Protein AF-0000000083340967 (afdb_homodimer)

Nearest PDB structures (foldseek):
  1ak1-assembly1_A  TM=8.646E-01  e=1.308E-22  Bacillus subtilis
  3goq-assembly1_A  TM=8.469E-01  e=1.663E-22  Bacillus subtilis
  2h1v-assembly1_A  TM=8.556E-01  e=3.416E-22  Bacillus subtilis
  2c8j-assembly2_B  TM=8.384E-01  e=3.766E-21  Bacillus anthracis str. Ames
  8ofl-assembly1_A  TM=8.605E-01  e=5.819E-19  Listeria monocytogenes

Sequence (744 aa):
MHYQGVTNYQHGTEAATGILITNLGTPDAPTKEALKPYLKEFLMDPRVVEPPPARWLWKLILNGIILNTRPAKSAEAYASVWDSEGPGAPLLNISNRQINAVAERVRPHFKGRVEFALGMRYGNPSIASGLKELQDKGCQRILVLPLYPQYAAATTASTFDAVSAELQTWRWLPEMRFVNKYHRHPGYIKALANSIREHQQQHGKPQLLVMSYHGVPQRYLDNGDPYHCECHVTSRLVAEELGLSKDEYKVTFQSLFGKEEWIKPYTDATMKSLPEKGIKDIQVICPGFSADCLETIEEIDEENREYFIEAGGEKFSYIKCLNDRPDHADALATLVLQHTQGWYERDQFDADTDSKERQTVAANAKAMGCPFMHYQGVTNYQHGTEAATGILITNLGTPDAPTKEALKPYLKEFLMDPRVVEPPPARWLWKLILNGIILNTRPAKSAEAYASVWDSEGPGAPLLNISNRQINAVAERVRPHFKGRVEFALGMRYGNPSIASGLKELQDKGCQRILVLPLYPQYAAATTASTFDAVSAELQTWRWLPEMRFVNKYHRHPGYIKALANSIREHQQQHGKPQLLVMSYHGVPQRYLDNGDPYHCECHVTSRLVAEELGLSKDEYKVTFQSLFGKEEWIKPYTDATMKSLPEKGIKDIQVICPGFSADCLETIEEIDEENREYFIEAGGEKFSYIKCLNDRPDHADALATLVLQHTQGWYERDQFDADTDSKERQTVAANAKAMGCPF

InterPro domains:
  IPR001015 Ferrochelatase [MF_00323] (15-340)
  IPR001015 Ferrochelatase [PF00762] (17-339)
  IPR001015 Ferrochelatase [PTHR11108] (13-341)
  IPR001015 Ferrochelatase [TIGR00109] (15-340)
  IPR019772 Ferrochelatase, active site [PS00534] (209-227)
  IPR033644 Ferrochelatase, C-terminal [cd00419] (190-323)
  IPR033659 Ferrochelatase, N-terminal [cd03411] (17-185)

Structure (mmCIF, N/CA/C/O backbone):
data_AF-0000000083340967-model_v1
#
loop_
_entity.id
_entity.type
_entity.pdbx_description
1 polymer Ferrochelatase
#
loop_
_atom_site.group_PDB
_atom_site.id
_atom_site.type_symbol
_atom_site.label_atom_id
_atom_site.label_alt_id
_atom_site.label_comp_id
_atom_site.label_asym_id
_atom_site.label_entity_id
_atom_site.label_seq_id
_atom_site.pdbx_PDB_ins_code
_atom_site.Cartn_x
_atom_site.Cartn_y
_atom_site.Cartn_z
_atom_site.occupancy
_atom_site.B_iso_or_equiv
_atom_site.auth_seq_id
_atom_site.auth_comp_id
_atom_site.auth_asym_id
_atom_site.auth_atom_id
_atom_site.pdbx_PDB_model_num
ATOM 1 N N . MET A 1 1 ? 2.42 0.803 -22.609 1 62.47 1 MET A N 1
ATOM 2 C CA . MET A 1 1 ? 3.184 1.328 -21.484 1 62.47 1 MET A CA 1
ATOM 3 C C . MET A 1 1 ? 4.414 0.469 -21.219 1 62.47 1 MET A C 1
ATOM 5 O O . MET A 1 1 ? 4.336 -0.761 -21.25 1 62.47 1 MET A O 1
ATOM 9 N N . HIS A 1 2 ? 5.535 1.089 -21.297 1 80.31 2 HIS A N 1
ATOM 10 C CA . HIS A 1 2 ? 6.773 0.404 -20.953 1 80.31 2 HIS A CA 1
ATOM 11 C C . HIS A 1 2 ? 7.027 0.45 -19.438 1 80.31 2 HIS A C 1
ATOM 13 O O . HIS A 1 2 ? 7.012 1.525 -18.844 1 80.31 2 HIS A O 1
ATOM 19 N N . TYR A 1 3 ? 7.07 -0.714 -18.906 1 89.62 3 TYR A N 1
ATOM 20 C CA . TYR A 1 3 ? 7.297 -0.782 -17.469 1 89.62 3 TYR A CA 1
ATOM 21 C C . TYR A 1 3 ? 8.781 -0.671 -17.141 1 89.62 3 TYR A C 1
ATOM 23 O O . TYR A 1 3 ? 9.625 -1.24 -17.844 1 89.62 3 TYR A O 1
ATOM 31 N N . GLN A 1 4 ? 9.094 0.09 -16.047 1 88.81 4 GLN A N 1
ATOM 32 C CA . GLN A 1 4 ? 10.461 0.211 -15.555 1 88.81 4 GLN A CA 1
ATOM 33 C C . GLN A 1 4 ? 10.922 -1.077 -14.883 1 88.81 4 GLN A C 1
ATOM 35 O O . GLN A 1 4 ? 10.289 -1.546 -13.93 1 88.81 4 GLN A O 1
ATOM 40 N N . GLY A 1 5 ? 11.938 -1.691 -15.391 1 86.69 5 GLY A N 1
ATOM 41 C CA . GLY A 1 5 ? 12.469 -2.918 -14.812 1 86.69 5 GLY A CA 1
ATOM 42 C C . GLY A 1 5 ? 13.922 -2.805 -14.398 1 86.69 5 GLY A C 1
ATOM 43 O O . GLY A 1 5 ? 14.602 -1.845 -14.758 1 86.69 5 GLY A O 1
ATOM 44 N N . VAL A 1 6 ? 14.352 -3.775 -13.547 1 84.75 6 VAL A N 1
ATOM 45 C CA . VAL A 1 6 ? 15.758 -3.908 -13.188 1 84.75 6 VAL A CA 1
ATOM 46 C C . VAL A 1 6 ? 16.422 -4.957 -14.07 1 84.75 6 VAL A C 1
ATOM 48 O O . VAL A 1 6 ? 16.453 -6.145 -13.727 1 84.75 6 VAL A O 1
ATOM 51 N N . THR A 1 7 ? 17.016 -4.586 -15.109 1 79.06 7 THR A N 1
ATOM 52 C CA . THR A 1 7 ? 17.5 -5.527 -16.109 1 79.06 7 THR A CA 1
ATOM 53 C C . THR A 1 7 ? 18.906 -6.012 -15.766 1 79.06 7 THR A C 1
ATOM 55 O O . THR A 1 7 ? 19.391 -6.992 -16.328 1 79.06 7 THR A O 1
ATOM 58 N N . ASN A 1 8 ? 19.562 -5.406 -14.805 1 80.06 8 ASN A N 1
ATOM 59 C CA . ASN A 1 8 ? 20.906 -5.82 -14.406 1 80.06 8 ASN A CA 1
ATOM 60 C C . ASN A 1 8 ? 20.922 -6.309 -12.961 1 80.06 8 ASN A C 1
ATOM 62 O O . ASN A 1 8 ? 21.891 -6.043 -12.227 1 80.06 8 ASN A O 1
ATOM 66 N N . TYR A 1 9 ? 19.828 -6.996 -12.711 1 83.94 9 TYR A N 1
ATOM 67 C CA . TYR A 1 9 ? 19.766 -7.5 -11.344 1 83.94 9 TYR A CA 1
ATOM 68 C C . TYR A 1 9 ? 20.844 -8.547 -11.094 1 83.94 9 TYR A C 1
ATOM 70 O O . TYR A 1 9 ? 20.984 -9.5 -11.867 1 83.94 9 TYR A O 1
ATOM 78 N N . GLN A 1 10 ? 21.578 -8.359 -10.094 1 83.12 10 GLN A N 1
ATOM 79 C CA . GLN A 1 10 ? 22.594 -9.32 -9.703 1 83.12 10 GLN A CA 1
ATOM 80 C C . GLN A 1 10 ? 22.078 -10.266 -8.625 1 83.12 10 GLN A C 1
ATOM 82 O O . GLN A 1 10 ? 21.875 -9.859 -7.48 1 83.12 10 GLN A O 1
ATOM 87 N N . HIS A 1 11 ? 21.891 -11.469 -9.047 1 89.25 11 HIS A N 1
ATOM 88 C CA . HIS A 1 11 ? 21.438 -12.477 -8.094 1 89.25 11 HIS A CA 1
ATOM 89 C C . HIS A 1 11 ? 22.391 -12.57 -6.906 1 89.25 11 HIS A C 1
ATOM 91 O O . HIS A 1 11 ? 23.609 -12.492 -7.07 1 89.25 11 HIS A O 1
ATOM 97 N N . GLY A 1 12 ? 21.812 -12.648 -5.781 1 88.88 12 GLY A N 1
ATOM 98 C CA . GLY A 1 12 ? 22.625 -12.75 -4.578 1 88.88 12 GLY A CA 1
ATOM 99 C C . GLY A 1 12 ? 22.844 -11.414 -3.891 1 88.88 12 GLY A C 1
ATOM 100 O O . GLY A 1 12 ? 23.438 -11.359 -2.809 1 88.88 12 GLY A O 1
ATOM 101 N N . THR A 1 13 ? 22.375 -10.422 -4.52 1 90.12 13 THR A N 1
ATOM 102 C CA . THR A 1 13 ? 22.484 -9.109 -3.887 1 90.12 13 THR A CA 1
ATOM 103 C C . THR A 1 13 ? 21.594 -9.031 -2.646 1 90.12 13 THR A C 1
ATOM 105 O O . THR A 1 13 ? 20.516 -9.617 -2.615 1 90.12 13 THR A O 1
ATOM 108 N N . GLU A 1 14 ? 22.141 -8.328 -1.674 1 92.31 14 GLU A N 1
ATOM 109 C CA . GLU A 1 14 ? 21.406 -8.188 -0.415 1 92.31 14 GLU A CA 1
ATOM 110 C C . GLU A 1 14 ? 20.203 -7.262 -0.57 1 92.31 14 GLU A C 1
ATOM 112 O O . GLU A 1 14 ? 20.328 -6.172 -1.132 1 92.31 14 GLU A O 1
ATOM 117 N N . ALA A 1 15 ? 19.094 -7.707 -0.149 1 94.38 15 ALA A N 1
ATOM 118 C CA . ALA A 1 15 ? 17.875 -6.898 -0.157 1 94.38 15 ALA A CA 1
ATOM 119 C C . ALA A 1 15 ? 17.828 -5.969 1.053 1 94.38 15 ALA A C 1
ATOM 121 O O . ALA A 1 15 ? 18.547 -6.176 2.033 1 94.38 15 ALA A O 1
ATOM 122 N N . ALA A 1 16 ? 17.047 -4.926 0.934 1 97.44 16 ALA A N 1
ATOM 123 C CA . ALA A 1 16 ? 16.875 -3.977 2.031 1 97.44 16 ALA A CA 1
ATOM 124 C C . ALA A 1 16 ? 15.414 -3.561 2.174 1 97.44 16 ALA A C 1
ATOM 126 O O . ALA A 1 16 ? 14.602 -3.787 1.27 1 97.44 16 ALA A O 1
ATOM 127 N N . THR A 1 17 ? 15.109 -3.07 3.383 1 98.56 17 THR A N 1
ATOM 128 C CA . THR A 1 17 ? 13.859 -2.354 3.607 1 98.56 17 THR A CA 1
ATOM 129 C C . THR A 1 17 ? 14.039 -0.857 3.367 1 98.56 17 THR A C 1
ATOM 131 O O . THR A 1 17 ? 15.047 -0.277 3.775 1 98.56 17 THR A O 1
ATOM 134 N N . GLY A 1 18 ? 13.133 -0.306 2.604 1 98.88 18 GLY A N 1
ATOM 135 C CA . GLY A 1 18 ? 13.164 1.129 2.371 1 98.88 18 GLY A CA 1
ATOM 136 C C . GLY A 1 18 ? 12.094 1.885 3.129 1 98.88 18 GLY A C 1
ATOM 137 O O . GLY A 1 18 ? 10.953 1.423 3.227 1 98.88 18 GLY A O 1
ATOM 138 N N . ILE A 1 19 ? 12.477 2.975 3.707 1 98.94 19 ILE A N 1
ATOM 139 C CA . ILE A 1 19 ? 11.547 3.916 4.316 1 98.94 19 ILE A CA 1
ATOM 140 C C . ILE A 1 19 ? 11.484 5.195 3.486 1 98.94 19 ILE A C 1
ATOM 142 O O . ILE A 1 19 ? 12.469 5.93 3.391 1 98.94 19 ILE A O 1
ATOM 146 N N . LEU A 1 20 ? 10.359 5.434 2.855 1 98.94 20 LEU A N 1
ATOM 147 C CA . LEU A 1 20 ? 10.141 6.684 2.143 1 98.94 20 LEU A CA 1
ATOM 148 C C . LEU A 1 20 ? 9.359 7.672 3.006 1 98.94 20 LEU A C 1
ATOM 150 O O . LEU A 1 20 ? 8.172 7.48 3.258 1 98.94 20 LEU A O 1
ATOM 154 N N . ILE A 1 21 ? 10 8.641 3.455 1 98.88 21 ILE A N 1
ATOM 155 C CA . ILE A 1 21 ? 9.344 9.727 4.176 1 98.88 21 ILE A CA 1
ATOM 156 C C . ILE A 1 21 ? 8.938 10.828 3.193 1 98.88 21 ILE A C 1
ATOM 158 O O . ILE A 1 21 ? 9.742 11.25 2.359 1 98.88 21 ILE A O 1
ATOM 162 N N . THR A 1 22 ? 7.676 11.211 3.275 1 98.88 22 THR A N 1
ATOM 163 C CA . THR A 1 22 ? 7.191 12.18 2.297 1 98.88 22 THR A CA 1
ATOM 164 C C . THR A 1 22 ? 6.664 13.43 2.99 1 98.88 22 THR A C 1
ATOM 166 O O . THR A 1 22 ? 6.289 13.391 4.164 1 98.88 22 THR A O 1
ATOM 169 N N . ASN A 1 23 ? 6.688 14.477 2.346 1 98.56 23 ASN A N 1
ATOM 170 C CA . ASN A 1 23 ? 6.137 15.766 2.758 1 98.56 23 ASN A CA 1
ATOM 171 C C . ASN A 1 23 ? 5.637 16.562 1.561 1 98.56 23 ASN A C 1
ATOM 173 O O . ASN A 1 23 ? 5.648 16.078 0.429 1 98.56 23 ASN A O 1
ATOM 177 N N . LEU A 1 24 ? 5.113 17.688 1.762 1 97.88 24 LEU A N 1
ATOM 178 C CA . LEU A 1 24 ? 4.469 18.516 0.738 1 97.88 24 LEU A CA 1
ATOM 179 C C . LEU A 1 24 ? 5.453 18.859 -0.375 1 97.88 24 LEU A C 1
ATOM 181 O O . LEU A 1 24 ? 5.246 18.484 -1.53 1 97.88 24 LEU A O 1
ATOM 185 N N . GLY A 1 25 ? 6.504 19.562 -0.05 1 97.12 25 GLY A N 1
ATOM 186 C CA . GLY A 1 25 ? 7.504 20.047 -0.995 1 97.12 25 GLY A CA 1
ATOM 187 C C . GLY A 1 25 ? 7.621 21.547 -1.023 1 97.12 25 GLY A C 1
ATOM 188 O O . GLY A 1 25 ? 6.887 22.25 -0.324 1 97.12 25 GLY A O 1
ATOM 189 N N . THR A 1 26 ? 8.57 22.016 -1.694 1 97.12 26 THR A N 1
ATOM 190 C CA . THR A 1 26 ? 8.938 23.422 -1.831 1 97.12 26 THR A CA 1
ATOM 191 C C . THR A 1 26 ? 9.539 23.688 -3.207 1 97.12 26 THR A C 1
ATOM 193 O O . THR A 1 26 ? 10.023 22.766 -3.873 1 97.12 26 THR A O 1
ATOM 196 N N . PRO A 1 27 ? 9.391 24.953 -3.67 1 97.31 27 PRO A N 1
ATOM 197 C CA . PRO A 1 27 ? 10.086 25.266 -4.922 1 97.31 27 PRO A CA 1
ATOM 198 C C . PRO A 1 27 ? 11.602 25.125 -4.809 1 97.31 27 PRO A C 1
ATOM 200 O O . PRO A 1 27 ? 12.148 25.188 -3.705 1 97.31 27 PRO A O 1
ATOM 203 N N . ASP A 1 28 ? 12.266 25.031 -5.93 1 97.38 28 ASP A N 1
ATOM 204 C CA . ASP A 1 28 ? 13.711 24.828 -5.961 1 97.38 28 ASP A CA 1
ATOM 205 C C . ASP A 1 28 ? 14.461 26.094 -5.578 1 97.38 28 ASP A C 1
ATOM 207 O O . ASP A 1 28 ? 15.625 26.047 -5.191 1 97.38 28 ASP A O 1
ATOM 211 N N . ALA A 1 29 ? 13.828 27.234 -5.812 1 97.12 29 ALA A N 1
ATOM 212 C CA . ALA A 1 29 ? 14.359 28.562 -5.484 1 97.12 29 ALA A CA 1
ATOM 213 C C . ALA A 1 29 ? 13.234 29.562 -5.254 1 97.12 29 ALA A C 1
ATOM 215 O O . ALA A 1 29 ? 12.109 29.359 -5.723 1 97.12 29 ALA A O 1
ATOM 216 N N . PRO A 1 30 ? 13.547 30.562 -4.469 1 97 30 PRO A N 1
ATOM 217 C CA . PRO A 1 30 ? 12.516 31.578 -4.234 1 97 30 PRO A CA 1
ATOM 218 C C . PRO A 1 30 ? 12.43 32.594 -5.367 1 97 30 PRO A C 1
ATOM 220 O O . PRO A 1 30 ? 12.516 33.812 -5.117 1 97 30 PRO A O 1
ATOM 223 N N . THR A 1 31 ? 12.336 32.125 -6.555 1 96.69 31 THR A N 1
ATOM 224 C CA . THR A 1 31 ? 12.234 32.938 -7.758 1 96.69 31 THR A CA 1
ATOM 225 C C . THR A 1 31 ? 10.969 32.625 -8.539 1 96.69 31 THR A C 1
ATOM 227 O O . THR A 1 31 ? 10.414 31.516 -8.391 1 96.69 31 THR A O 1
ATOM 230 N N . LYS A 1 32 ? 10.562 33.594 -9.273 1 94.88 32 LYS A N 1
ATOM 231 C CA . LYS A 1 32 ? 9.375 33.406 -10.102 1 94.88 32 LYS A CA 1
ATOM 232 C C . LYS A 1 32 ? 9.531 32.188 -11 1 94.88 32 LYS A C 1
ATOM 234 O O . LYS A 1 32 ? 8.594 31.406 -11.164 1 94.88 32 LYS A O 1
ATOM 239 N N . GLU A 1 33 ? 10.695 31.984 -11.578 1 95.38 33 GLU A N 1
ATOM 240 C CA . GLU A 1 33 ? 10.984 30.891 -12.508 1 95.38 33 GLU A CA 1
ATOM 241 C C . GLU A 1 33 ? 10.852 29.531 -11.828 1 95.38 33 GLU A C 1
ATOM 243 O O . GLU A 1 33 ? 10.344 28.578 -12.43 1 95.38 33 GLU A O 1
ATOM 248 N N . ALA A 1 34 ? 11.297 29.406 -10.648 1 96.38 34 ALA A N 1
ATOM 249 C CA . ALA A 1 34 ? 11.258 28.141 -9.906 1 96.38 34 ALA A CA 1
ATOM 250 C C . ALA A 1 34 ? 9.867 27.891 -9.328 1 96.38 34 ALA A C 1
ATOM 252 O O . ALA A 1 34 ? 9.453 26.734 -9.188 1 96.38 34 ALA A O 1
ATOM 253 N N . LEU A 1 35 ? 9.156 28.938 -9.07 1 95.62 35 LEU A N 1
ATOM 254 C CA . LEU A 1 35 ? 7.84 28.812 -8.445 1 95.62 35 LEU A CA 1
ATOM 255 C C . LEU A 1 35 ? 6.801 28.359 -9.469 1 95.62 35 LEU A C 1
ATOM 257 O O . LEU A 1 35 ? 5.836 27.672 -9.117 1 95.62 35 LEU A O 1
ATOM 261 N N . LYS A 1 36 ? 6.965 28.766 -10.648 1 95.5 36 LYS A N 1
ATOM 262 C CA . LYS A 1 36 ? 5.973 28.484 -11.68 1 95.5 36 LYS A CA 1
ATOM 263 C C . LYS A 1 36 ? 5.727 26.984 -11.805 1 95.5 36 LYS A C 1
ATOM 265 O O . LYS A 1 36 ? 4.59 26.516 -11.68 1 95.5 36 LYS A O 1
ATOM 270 N N . PRO A 1 37 ? 6.781 26.172 -12.023 1 96 37 PRO A N 1
ATOM 271 C CA . PRO A 1 37 ? 6.527 24.734 -12.133 1 96 37 PRO A CA 1
ATOM 272 C C . PRO A 1 37 ? 6.031 24.109 -10.828 1 96 37 PRO A C 1
ATOM 274 O O . PRO A 1 37 ? 5.234 23.172 -10.844 1 96 37 PRO A O 1
ATOM 277 N N . TYR A 1 38 ? 6.52 24.578 -9.781 1 96.31 38 TYR A N 1
ATOM 278 C CA . TYR A 1 38 ? 6.066 24.094 -8.484 1 96.31 38 TYR A CA 1
ATOM 279 C C . TYR A 1 38 ? 4.574 24.344 -8.305 1 96.31 38 TYR A C 1
ATOM 281 O O . TYR A 1 38 ? 3.824 23.422 -7.961 1 96.31 38 TYR A O 1
ATOM 289 N N . LEU A 1 39 ? 4.141 25.578 -8.523 1 95.38 39 LEU A N 1
ATOM 290 C CA . LEU A 1 39 ? 2.736 25.938 -8.383 1 95.38 39 LEU A CA 1
ATOM 291 C C . LEU A 1 39 ? 1.871 25.203 -9.391 1 95.38 39 LEU A C 1
ATOM 293 O O . LEU A 1 39 ? 0.735 24.828 -9.086 1 95.38 39 LEU A O 1
ATOM 297 N N . LYS A 1 40 ? 2.379 25.047 -10.555 1 95.81 40 LYS A N 1
ATOM 298 C CA . LYS A 1 40 ? 1.642 24.312 -11.578 1 95.81 40 LYS A CA 1
ATOM 299 C C . LYS A 1 40 ? 1.35 22.891 -11.125 1 95.81 40 LYS A C 1
ATOM 301 O O . LYS A 1 40 ? 0.214 22.422 -11.227 1 95.81 40 LYS A O 1
ATOM 306 N N . GLU A 1 41 ? 2.393 22.219 -10.641 1 96.88 41 GLU A N 1
ATOM 307 C CA . GLU A 1 41 ? 2.238 20.859 -10.164 1 96.88 41 GLU A CA 1
ATOM 308 C C . GLU A 1 41 ? 1.236 20.781 -9.008 1 96.88 41 GLU A C 1
ATOM 310 O O . GLU A 1 41 ? 0.373 19.906 -8.984 1 96.88 41 GLU A O 1
ATOM 315 N N . PHE A 1 42 ? 1.375 21.688 -8.148 1 95.38 42 PHE A N 1
ATOM 316 C CA . PHE A 1 42 ? 0.55 21.766 -6.945 1 95.38 42 PHE A CA 1
ATOM 317 C C . PHE A 1 42 ? -0.909 22.016 -7.309 1 95.38 42 PHE A C 1
ATOM 319 O O . PHE A 1 42 ? -1.798 21.281 -6.871 1 95.38 42 PHE A O 1
ATOM 326 N N . LEU A 1 43 ? -1.167 22.969 -8.164 1 93.69 43 LEU A N 1
ATOM 327 C CA . LEU A 1 43 ? -2.525 23.422 -8.43 1 93.69 43 LEU A CA 1
ATOM 328 C C . LEU A 1 43 ? -3.189 22.547 -9.492 1 93.69 43 LEU A C 1
ATOM 330 O O . LEU A 1 43 ? -4.41 22.594 -9.672 1 93.69 43 LEU A O 1
ATOM 334 N N . MET A 1 44 ? -2.408 21.703 -10.133 1 95.06 44 MET A N 1
ATOM 335 C CA . MET A 1 44 ? -2.973 20.781 -11.109 1 95.06 44 MET A CA 1
ATOM 336 C C . MET A 1 44 ? -3.441 19.5 -10.43 1 95.06 44 MET A C 1
ATOM 338 O O . MET A 1 44 ? -4.125 18.672 -11.047 1 95.06 44 MET A O 1
ATOM 342 N N . ASP A 1 45 ? -3.008 19.266 -9.273 1 95.56 45 ASP A N 1
ATOM 343 C CA . ASP A 1 45 ? -3.422 18.078 -8.523 1 95.56 45 ASP A CA 1
ATOM 344 C C . ASP A 1 45 ? -4.914 18.125 -8.203 1 95.56 45 ASP A C 1
ATOM 346 O O . ASP A 1 45 ? -5.371 19.016 -7.484 1 95.56 45 ASP A O 1
ATOM 350 N N . PRO A 1 46 ? -5.617 17.141 -8.688 1 95 46 PRO A N 1
ATOM 351 C CA . PRO A 1 46 ? -7.066 17.172 -8.461 1 95 46 PRO A CA 1
ATOM 352 C C . PRO A 1 46 ? -7.441 16.938 -7.004 1 95 46 PRO A C 1
ATOM 354 O O . PRO A 1 46 ? -8.586 17.203 -6.605 1 95 46 PRO A O 1
ATOM 357 N N . ARG A 1 47 ? -6.52 16.422 -6.176 1 95.75 47 ARG A N 1
ATOM 358 C CA . ARG A 1 47 ? -6.777 16.266 -4.746 1 95.75 47 ARG A CA 1
ATOM 359 C C . ARG A 1 47 ? -6.723 17.609 -4.027 1 95.75 47 ARG A C 1
ATOM 361 O O . ARG A 1 47 ? -7.324 17.781 -2.967 1 95.75 47 ARG A O 1
ATOM 368 N N . VAL A 1 48 ? -5.965 18.5 -4.637 1 94.06 48 VAL A N 1
ATOM 369 C CA . VAL A 1 48 ? -5.773 19.828 -4.035 1 94.06 48 VAL A CA 1
ATOM 370 C C . VAL A 1 48 ? -6.863 20.781 -4.52 1 94.06 48 VAL A C 1
ATOM 372 O O . VAL A 1 48 ? -7.461 21.5 -3.725 1 94.06 48 VAL A O 1
ATOM 375 N N . VAL A 1 49 ? -7.043 20.766 -5.844 1 92.12 49 VAL A N 1
ATOM 376 C CA . VAL A 1 49 ? -8.117 21.562 -6.434 1 92.12 49 VAL A CA 1
ATOM 377 C C . VAL A 1 49 ? -9.133 20.641 -7.105 1 92.12 49 VAL A C 1
ATOM 379 O O . VAL A 1 49 ? -9.008 20.344 -8.297 1 92.12 49 VAL A O 1
ATOM 382 N N . GLU A 1 50 ? -10.125 20.344 -6.359 1 89.88 50 GLU A N 1
ATOM 383 C CA . GLU A 1 50 ? -11.156 19.453 -6.883 1 89.88 50 GLU A CA 1
ATOM 384 C C . GLU A 1 50 ? -12.125 20.203 -7.793 1 89.88 50 GLU A C 1
ATOM 386 O O . GLU A 1 50 ? -12.438 21.359 -7.547 1 89.88 50 GLU A O 1
ATOM 391 N N . PRO A 1 51 ? -12.664 19.531 -8.773 1 82.19 51 PRO A N 1
ATOM 392 C CA . PRO A 1 51 ? -13.773 20.141 -9.516 1 82.19 51 PRO A CA 1
ATOM 393 C C . PRO A 1 51 ? -15 20.391 -8.648 1 82.19 51 PRO A C 1
ATOM 395 O O . PRO A 1 51 ? -15.219 19.672 -7.664 1 82.19 51 PRO A O 1
ATOM 398 N N . PRO A 1 52 ? -15.633 21.484 -9.219 1 78.5 52 PRO A N 1
ATOM 399 C CA . PRO A 1 52 ? -15.531 22.391 -10.367 1 78.5 52 PRO A CA 1
ATOM 400 C C . PRO A 1 52 ? -14.477 23.484 -10.164 1 78.5 52 PRO A C 1
ATOM 402 O O . PRO A 1 52 ? -13.992 23.672 -9.047 1 78.5 52 PRO A O 1
ATOM 405 N N . PRO A 1 53 ? -14.32 24.109 -11.133 1 75.19 53 PRO A N 1
ATOM 406 C CA . PRO A 1 53 ? -14.844 23.984 -12.492 1 75.19 53 PRO A CA 1
ATOM 407 C C . PRO A 1 53 ? -14.297 22.75 -13.219 1 75.19 53 PRO A C 1
ATOM 409 O O . PRO A 1 53 ? -13.477 22.016 -12.664 1 75.19 53 PRO A O 1
ATOM 412 N N . ALA A 1 54 ? -14.758 22.625 -14.5 1 85.38 54 ALA A N 1
ATOM 413 C CA . ALA A 1 54 ? -14.258 21.547 -15.344 1 85.38 54 ALA A CA 1
ATOM 414 C C . ALA A 1 54 ? -12.734 21.609 -15.461 1 85.38 54 ALA A C 1
ATOM 416 O O . ALA A 1 54 ? -12.148 22.688 -15.461 1 85.38 54 ALA A O 1
ATOM 417 N N . ARG A 1 55 ? -12.047 20.484 -15.469 1 89 55 ARG A N 1
ATOM 418 C CA . ARG A 1 55 ? -10.586 20.375 -15.438 1 89 55 ARG A CA 1
ATOM 419 C C . ARG A 1 55 ? -9.953 21.188 -16.562 1 89 55 ARG A C 1
ATOM 421 O O . ARG A 1 55 ? -8.922 21.828 -16.375 1 89 55 ARG A O 1
ATOM 428 N N . TRP A 1 56 ? -10.617 21.031 -17.766 1 90.88 56 TRP A N 1
ATOM 429 C CA . TRP A 1 56 ? -10.055 21.734 -18.906 1 90.88 56 TRP A CA 1
ATOM 430 C C . TRP A 1 56 ? -10.109 23.25 -18.672 1 90.88 56 TRP A C 1
ATOM 432 O O . TRP A 1 56 ? -9.188 23.969 -19.062 1 90.88 56 TRP A O 1
ATOM 442 N N . LEU A 1 57 ? -11.141 23.781 -18.078 1 91.31 57 LEU A N 1
ATOM 443 C CA . LEU A 1 57 ? -11.266 25.203 -17.766 1 91.31 57 LEU A CA 1
ATOM 444 C C . LEU A 1 57 ? -10.25 25.625 -16.703 1 91.31 57 LEU A C 1
ATOM 446 O O . LEU A 1 57 ? -9.648 26.688 -16.797 1 91.31 57 LEU A O 1
ATOM 450 N N . TRP A 1 58 ? -10.086 24.734 -15.711 1 90.06 58 TRP A N 1
ATOM 451 C CA . TRP A 1 58 ? -9.109 25.016 -14.664 1 90.06 58 TRP A CA 1
ATOM 452 C C . TRP A 1 58 ? -7.703 25.094 -15.242 1 90.06 58 TRP A C 1
ATOM 454 O O . TRP A 1 58 ? -6.918 25.969 -14.867 1 90.06 58 TRP A O 1
ATOM 464 N N . LYS A 1 59 ? -7.371 24.219 -16.203 1 91.94 59 LYS A N 1
ATOM 465 C CA . LYS A 1 59 ? -6.062 24.219 -16.859 1 91.94 59 LYS A CA 1
ATOM 466 C C . LYS A 1 59 ? -5.828 25.531 -17.594 1 91.94 59 LYS A C 1
ATOM 468 O O . LYS A 1 59 ? -4.715 26.062 -17.594 1 91.94 59 LYS A O 1
ATOM 473 N N . LEU A 1 60 ? -6.863 26.047 -18.156 1 91.94 60 LEU A N 1
ATOM 474 C CA . LEU A 1 60 ? -6.773 27.297 -18.891 1 91.94 60 LEU A CA 1
ATOM 475 C C . LEU A 1 60 ? -6.547 28.469 -17.938 1 91.94 60 LEU A C 1
ATOM 477 O O . LEU A 1 60 ? -5.699 29.328 -18.188 1 91.94 60 LEU A O 1
ATOM 481 N N . ILE A 1 61 ? -7.301 28.453 -16.891 1 91.44 61 ILE A N 1
ATOM 482 C CA . ILE A 1 61 ? -7.199 29.531 -15.906 1 91.44 61 ILE A CA 1
ATOM 483 C C . ILE A 1 61 ? -5.828 29.484 -15.234 1 91.44 61 ILE A C 1
ATOM 485 O O . ILE A 1 61 ? -5.176 30.516 -15.078 1 91.44 61 ILE A O 1
ATOM 489 N N . LEU A 1 62 ? -5.41 28.297 -14.836 1 91.44 62 LEU A N 1
ATOM 490 C CA . LEU A 1 62 ? -4.145 28.094 -14.148 1 91.44 62 LEU A CA 1
ATOM 491 C C . LEU A 1 62 ? -2.973 28.547 -15.016 1 91.44 62 LEU A C 1
ATOM 493 O O . LEU A 1 62 ? -2.156 29.359 -14.586 1 91.44 62 LEU A O 1
ATOM 497 N N . ASN A 1 63 ? -2.924 28.094 -16.266 1 92.31 63 ASN A N 1
ATOM 498 C CA . ASN A 1 63 ? -1.798 28.391 -17.141 1 92.31 63 ASN A CA 1
ATOM 499 C C . ASN A 1 63 ? -1.865 29.797 -17.703 1 92.31 63 ASN A C 1
ATOM 501 O O . ASN A 1 63 ? -0.833 30.406 -17.984 1 92.31 63 ASN A O 1
ATOM 505 N N . GLY A 1 64 ? -3.01 30.25 -17.891 1 91 64 GLY A N 1
ATOM 506 C CA . GLY A 1 64 ? -3.191 31.562 -18.5 1 91 64 GLY A CA 1
ATOM 507 C C . GLY A 1 64 ? -3.098 32.719 -17.5 1 91 64 GLY A C 1
ATOM 508 O O . GLY A 1 64 ? -2.508 33.75 -17.797 1 91 64 GLY A O 1
ATOM 509 N N . ILE A 1 65 ? -3.623 32.562 -16.297 1 90 65 ILE A N 1
ATOM 510 C CA . ILE A 1 65 ? -3.744 33.688 -15.391 1 90 65 ILE A CA 1
ATOM 511 C C . ILE A 1 65 ? -2.896 33.438 -14.141 1 90 65 ILE A C 1
ATOM 513 O O . ILE A 1 65 ? -1.955 34.188 -13.867 1 90 65 ILE A O 1
ATOM 517 N N . ILE A 1 66 ? -3.156 32.406 -13.492 1 88.75 66 ILE A N 1
ATOM 518 C CA . ILE A 1 66 ? -2.619 32.188 -12.148 1 88.75 66 ILE A CA 1
ATOM 519 C C . ILE A 1 66 ? -1.102 32.031 -12.219 1 88.75 66 ILE A C 1
ATOM 521 O O . ILE A 1 66 ? -0.374 32.688 -11.461 1 88.75 66 ILE A O 1
ATOM 525 N N . LEU A 1 67 ? -0.6 31.25 -13.117 1 92.56 67 LEU A N 1
ATOM 526 C CA . LEU A 1 67 ? 0.828 30.953 -13.188 1 92.56 67 LEU A CA 1
ATOM 527 C C . LEU A 1 67 ? 1.601 32.156 -13.734 1 92.56 67 LEU A C 1
ATOM 529 O O . LEU A 1 67 ? 2.83 32.188 -13.648 1 92.56 67 LEU A O 1
ATOM 533 N N . ASN A 1 68 ? 0.892 33.094 -14.211 1 90.31 68 ASN A N 1
ATOM 534 C CA . ASN A 1 68 ? 1.55 34.281 -14.727 1 90.31 68 ASN A CA 1
ATOM 535 C C . ASN A 1 68 ? 1.512 35.406 -13.703 1 90.31 68 ASN A C 1
ATOM 537 O O . ASN A 1 68 ? 2.256 36.406 -13.828 1 90.31 68 ASN A O 1
ATOM 541 N N . THR A 1 69 ? 0.758 35.375 -12.68 1 89.06 69 THR A N 1
ATOM 542 C CA . THR A 1 69 ? 0.609 36.469 -11.719 1 89.06 69 THR A CA 1
ATOM 543 C C . THR A 1 69 ? 1.069 36.031 -10.336 1 89.06 69 THR A C 1
ATOM 545 O O . THR A 1 69 ? 1.856 36.719 -9.688 1 89.06 69 THR A O 1
ATOM 548 N N . ARG A 1 70 ? 0.745 34.906 -9.875 1 86.25 70 ARG A N 1
ATOM 549 C CA . ARG A 1 70 ? 0.913 34.469 -8.492 1 86.25 70 ARG A CA 1
ATOM 550 C C . ARG A 1 70 ? 2.371 34.125 -8.203 1 86.25 70 ARG A C 1
ATOM 552 O O . ARG A 1 70 ? 2.861 34.406 -7.098 1 86.25 70 ARG A O 1
ATOM 559 N N . PRO A 1 71 ? 3.084 33.656 -9.195 1 88.38 71 PRO A N 1
ATOM 560 C CA . PRO A 1 71 ? 4.441 33.219 -8.867 1 88.38 71 PRO A CA 1
ATOM 561 C C . PRO A 1 71 ? 5.324 34.344 -8.352 1 88.38 71 PRO A C 1
ATOM 563 O O . PRO A 1 71 ? 6.156 34.125 -7.469 1 88.38 71 PRO A O 1
ATOM 566 N N . ALA A 1 72 ? 5.148 35.438 -8.812 1 88 72 ALA A N 1
ATOM 567 C CA . ALA A 1 72 ? 5.965 36.562 -8.367 1 88 72 ALA A CA 1
ATOM 568 C C . ALA A 1 72 ? 5.684 36.906 -6.902 1 88 72 ALA A C 1
ATOM 570 O O . ALA A 1 72 ? 6.613 37.125 -6.121 1 88 72 ALA A O 1
ATOM 571 N N . LYS A 1 73 ? 4.512 37 -6.523 1 87.62 73 LYS A N 1
ATOM 572 C CA . LYS A 1 73 ? 4.129 37.312 -5.145 1 87.62 73 LYS A CA 1
ATOM 573 C C . LYS A 1 73 ? 4.582 36.188 -4.203 1 87.62 73 LYS A C 1
ATOM 575 O O . LYS A 1 73 ? 5.09 36.469 -3.113 1 87.62 73 LYS A O 1
ATOM 580 N N . SER A 1 74 ? 4.387 35.031 -4.625 1 90.06 74 SER A N 1
ATOM 581 C CA . SER A 1 74 ? 4.797 33.875 -3.826 1 90.06 74 SER A CA 1
ATOM 582 C C . SER A 1 74 ? 6.316 33.812 -3.67 1 90.06 74 SER A C 1
ATOM 584 O O . SER A 1 74 ? 6.824 33.406 -2.623 1 90.06 74 SER A O 1
ATOM 586 N N . ALA A 1 75 ? 6.945 34.188 -4.762 1 93.56 75 ALA A N 1
ATOM 587 C CA . ALA A 1 75 ? 8.406 34.188 -4.719 1 93.56 75 ALA A CA 1
ATOM 588 C C . ALA A 1 75 ? 8.914 35.125 -3.639 1 93.56 75 ALA A C 1
ATOM 590 O O . ALA A 1 75 ? 9.906 34.844 -2.961 1 93.56 75 ALA A O 1
ATOM 591 N N . GLU A 1 76 ? 8.273 36.219 -3.504 1 93 76 GLU A N 1
ATOM 592 C CA . GLU A 1 76 ? 8.648 37.188 -2.473 1 93 76 GLU A CA 1
ATOM 593 C C . GLU A 1 76 ? 8.438 36.625 -1.076 1 93 76 GLU A C 1
ATOM 595 O O . GLU A 1 76 ? 9.266 36.812 -0.184 1 93 76 GLU A O 1
ATOM 600 N N . ALA A 1 77 ? 7.379 35.969 -0.927 1 91.69 77 ALA A N 1
ATOM 601 C CA . ALA A 1 77 ? 7.082 35.344 0.356 1 91.69 77 ALA A CA 1
ATOM 602 C C . ALA A 1 77 ? 8.102 34.25 0.679 1 91.69 77 ALA A C 1
ATOM 604 O O . ALA A 1 77 ? 8.609 34.188 1.801 1 91.69 77 ALA A O 1
ATOM 605 N N . TYR A 1 78 ? 8.422 33.438 -0.313 1 94.62 78 TYR A N 1
ATOM 606 C CA . TYR A 1 78 ? 9.414 32.406 -0.114 1 94.62 78 TYR A CA 1
ATOM 607 C C . TYR A 1 78 ? 10.789 32.969 0.191 1 94.62 78 TYR A C 1
ATOM 609 O O . TYR A 1 78 ? 11.547 32.438 0.993 1 94.62 78 TYR A O 1
ATOM 617 N N . ALA A 1 79 ? 11.078 34.031 -0.464 1 95.19 79 ALA A N 1
ATOM 618 C CA . ALA A 1 79 ? 12.359 34.688 -0.235 1 95.19 79 ALA A CA 1
ATOM 619 C C . ALA A 1 79 ? 12.492 35.125 1.219 1 95.19 79 ALA A C 1
ATOM 621 O O . ALA A 1 79 ? 13.594 35.125 1.779 1 95.19 79 ALA A O 1
ATOM 622 N N . SER A 1 80 ? 11.398 35.469 1.764 1 93 80 SER A N 1
ATOM 623 C CA . SER A 1 80 ? 11.422 36 3.123 1 93 80 SER A CA 1
ATOM 624 C C . SER A 1 80 ? 11.75 34.906 4.137 1 93 80 SER A C 1
ATOM 626 O O . SER A 1 80 ? 12.234 35.219 5.23 1 93 80 SER A O 1
ATOM 628 N N . VAL A 1 81 ? 11.531 33.719 3.803 1 94.12 81 VAL A N 1
ATOM 629 C CA . VAL A 1 81 ? 11.75 32.625 4.758 1 94.12 81 VAL A CA 1
ATOM 630 C C . VAL A 1 81 ? 12.953 31.797 4.328 1 94.12 81 VAL A C 1
ATOM 632 O O . VAL A 1 81 ? 13.406 30.922 5.074 1 94.12 81 VAL A O 1
ATOM 635 N N . TRP A 1 82 ? 13.406 32.125 3.113 1 94.38 82 TRP A N 1
ATOM 636 C CA . TRP A 1 82 ? 14.516 31.359 2.561 1 94.38 82 TRP A CA 1
ATOM 637 C C . TRP A 1 82 ? 15.742 31.453 3.463 1 94.38 82 TRP A C 1
ATOM 639 O O . TRP A 1 82 ? 16.047 32.531 4.004 1 94.38 82 TRP A O 1
ATOM 649 N N . ASP A 1 83 ? 16.469 30.297 3.76 1 95.19 83 ASP A N 1
ATOM 650 C CA . ASP A 1 83 ? 17.719 30.172 4.516 1 95.19 83 ASP A CA 1
ATOM 651 C C . ASP A 1 83 ? 17.469 30.344 6.012 1 95.19 83 ASP A C 1
ATOM 653 O O . ASP A 1 83 ? 18.406 30.469 6.797 1 95.19 83 ASP A O 1
ATOM 657 N N . SER A 1 84 ? 16.203 30.359 6.406 1 93.75 84 SER A N 1
ATOM 658 C CA . SER A 1 84 ? 15.891 30.531 7.82 1 93.75 84 SER A CA 1
ATOM 659 C C . SER A 1 84 ? 16.312 29.328 8.641 1 93.75 84 SER A C 1
ATOM 661 O O . SER A 1 84 ? 16.5 29.422 9.852 1 93.75 84 SER A O 1
ATOM 663 N N . GLU A 1 85 ? 16.422 28.203 8.008 1 95.44 85 GLU A N 1
ATOM 664 C CA . GLU A 1 85 ? 16.828 26.953 8.633 1 95.44 85 GLU A CA 1
ATOM 665 C C . GLU A 1 85 ? 18.016 26.328 7.914 1 95.44 85 GLU A C 1
ATOM 667 O O . GLU A 1 85 ? 18.016 25.125 7.625 1 95.44 85 GLU A O 1
ATOM 672 N N . GLY A 1 86 ? 18.969 27.172 7.613 1 94.56 86 GLY A N 1
ATOM 673 C CA . GLY A 1 86 ? 20.062 26.781 6.754 1 94.56 86 GLY A CA 1
ATOM 674 C C . GLY A 1 86 ? 19.875 27.188 5.305 1 94.56 86 GLY A C 1
ATOM 675 O O . GLY A 1 86 ? 18.828 27.734 4.945 1 94.56 86 GLY A O 1
ATOM 676 N N . PRO A 1 87 ? 20.859 27.016 4.492 1 96.56 87 PRO A N 1
ATOM 677 C CA . PRO A 1 87 ? 20.734 27.406 3.088 1 96.56 87 PRO A CA 1
ATOM 678 C C . PRO A 1 87 ? 19.625 26.656 2.363 1 96.56 87 PRO A C 1
ATOM 680 O O . PRO A 1 87 ? 19.594 25.422 2.367 1 96.56 87 PRO A O 1
ATOM 683 N N . GLY A 1 88 ? 18.703 27.453 1.831 1 96.94 88 GLY A N 1
ATOM 684 C CA . GLY A 1 88 ? 17.625 26.844 1.081 1 96.94 88 GLY A CA 1
ATOM 685 C C . GLY A 1 88 ? 16.266 26.984 1.752 1 96.94 88 GLY A C 1
ATOM 686 O O . GLY A 1 88 ? 16.047 27.922 2.521 1 96.94 88 GLY A O 1
ATOM 687 N N . ALA A 1 89 ? 15.336 26.125 1.348 1 97.25 89 ALA A N 1
ATOM 688 C CA . ALA A 1 89 ? 13.969 26.156 1.863 1 97.25 89 ALA A CA 1
ATOM 689 C C . ALA A 1 89 ? 13.883 25.516 3.24 1 97.25 89 ALA A C 1
ATOM 691 O O . ALA A 1 89 ? 14.383 24.406 3.441 1 97.25 89 ALA A O 1
ATOM 692 N N . PRO A 1 90 ? 13.289 26.125 4.152 1 97.56 90 PRO A N 1
ATOM 693 C CA . PRO A 1 90 ? 13.203 25.578 5.504 1 97.56 90 PRO A CA 1
ATOM 694 C C . PRO A 1 90 ? 12.531 24.203 5.539 1 97.56 90 PRO A C 1
ATOM 696 O O . PRO A 1 90 ? 12.992 23.297 6.238 1 97.56 90 PRO A O 1
ATOM 699 N N . LEU A 1 91 ? 11.461 24 4.797 1 97.94 91 LEU A N 1
ATOM 700 C CA . LEU A 1 91 ? 10.742 22.734 4.797 1 97.94 91 LEU A CA 1
ATOM 701 C C . LEU A 1 91 ? 11.672 21.594 4.402 1 97.94 91 LEU A C 1
ATOM 703 O O . LEU A 1 91 ? 11.664 20.531 5.039 1 97.94 91 LEU A O 1
ATOM 707 N N . LEU A 1 92 ? 12.406 21.781 3.34 1 98.19 92 LEU A N 1
ATOM 708 C CA . LEU A 1 92 ? 13.305 20.75 2.844 1 98.19 92 LEU A CA 1
ATOM 709 C C . LEU A 1 92 ? 14.422 20.469 3.844 1 98.19 92 LEU A C 1
ATOM 711 O O . LEU A 1 92 ? 14.742 19.312 4.113 1 98.19 92 LEU A O 1
ATOM 715 N N . ASN A 1 93 ? 15.047 21.547 4.344 1 98.25 93 ASN A N 1
ATOM 716 C CA . ASN A 1 93 ? 16.141 21.406 5.297 1 98.25 93 ASN A CA 1
ATOM 717 C C . ASN A 1 93 ? 15.695 20.656 6.551 1 98.25 93 ASN A C 1
ATOM 719 O O . ASN A 1 93 ? 16.391 19.75 7.02 1 98.25 93 ASN A O 1
ATOM 723 N N . ILE A 1 94 ? 14.586 21.031 7.082 1 98.69 94 ILE A N 1
ATOM 724 C CA . ILE A 1 94 ? 14.062 20.406 8.289 1 98.69 94 ILE A CA 1
ATOM 725 C C . ILE A 1 94 ? 13.688 18.953 8 1 98.69 94 ILE A C 1
ATOM 727 O O . ILE A 1 94 ? 13.953 18.078 8.812 1 98.69 94 ILE A O 1
ATOM 731 N N . SER A 1 95 ? 13.062 18.688 6.852 1 98.62 95 SER A N 1
ATOM 732 C CA . SER A 1 95 ? 12.695 17.328 6.48 1 98.62 95 SER A CA 1
ATOM 733 C C . SER A 1 95 ? 13.93 16.422 6.402 1 98.62 95 SER A C 1
ATOM 735 O O . SER A 1 95 ? 13.883 15.273 6.832 1 98.62 95 SER A O 1
ATOM 737 N N . ASN A 1 96 ? 14.969 16.969 5.848 1 98.56 96 ASN A N 1
ATOM 738 C CA . ASN A 1 96 ? 16.203 16.203 5.781 1 98.56 96 ASN A CA 1
ATOM 739 C C . ASN A 1 96 ? 16.75 15.883 7.176 1 98.56 96 ASN A C 1
ATOM 741 O O . ASN A 1 96 ? 17.203 14.766 7.43 1 98.56 96 ASN A O 1
ATOM 745 N N . ARG A 1 97 ? 16.688 16.875 8.031 1 98.69 97 ARG A N 1
ATOM 746 C CA . ARG A 1 97 ? 17.109 16.641 9.406 1 98.69 97 ARG A CA 1
ATOM 747 C C . ARG A 1 97 ? 16.219 15.609 10.086 1 98.69 97 ARG A C 1
ATOM 749 O O . ARG A 1 97 ? 16.688 14.781 10.875 1 98.69 97 ARG A O 1
ATOM 756 N N . GLN A 1 98 ? 14.914 15.688 9.836 1 98.75 98 GLN A N 1
ATOM 757 C CA . GLN A 1 98 ? 13.969 14.727 10.391 1 98.75 98 GLN A CA 1
ATOM 758 C C . GLN A 1 98 ? 14.305 13.305 9.945 1 98.75 98 GLN A C 1
ATOM 760 O O . GLN A 1 98 ? 14.352 12.383 10.766 1 98.75 98 GLN A O 1
ATOM 765 N N . ILE A 1 99 ? 14.547 13.141 8.672 1 98.5 99 ILE A N 1
ATOM 766 C CA . ILE A 1 99 ? 14.805 11.805 8.141 1 98.5 99 ILE A CA 1
ATOM 767 C C . ILE A 1 99 ? 16.094 11.258 8.734 1 98.5 99 ILE A C 1
ATOM 769 O O . ILE A 1 99 ? 16.188 10.07 9.07 1 98.5 99 ILE A O 1
ATOM 773 N N . ASN A 1 100 ? 17.109 12.102 8.828 1 98.62 100 ASN A N 1
ATOM 774 C CA . ASN A 1 100 ? 18.375 11.672 9.422 1 98.62 100 ASN A CA 1
ATOM 775 C C . ASN A 1 100 ? 18.188 11.25 10.875 1 98.62 100 ASN A C 1
ATOM 777 O O . ASN A 1 100 ? 18.734 10.234 11.305 1 98.62 100 ASN A O 1
ATOM 781 N N . ALA A 1 101 ? 17.453 12.031 11.602 1 98.81 101 ALA A N 1
ATOM 782 C CA . ALA A 1 101 ? 17.203 11.727 13.008 1 98.81 101 ALA A CA 1
ATOM 783 C C . ALA A 1 101 ? 16.422 10.422 13.148 1 98.81 101 ALA A C 1
ATOM 785 O O . ALA A 1 101 ? 16.703 9.617 14.047 1 98.81 101 ALA A O 1
ATOM 786 N N . VAL A 1 102 ? 15.469 10.227 12.32 1 98.88 102 VAL A N 1
ATOM 787 C CA . VAL A 1 102 ? 14.664 9.008 12.336 1 98.88 102 VAL A CA 1
ATOM 788 C C . VAL A 1 102 ? 15.539 7.805 11.984 1 98.88 102 VAL A C 1
ATOM 790 O O . VAL A 1 102 ? 15.453 6.762 12.633 1 98.88 102 VAL A O 1
ATOM 793 N N . ALA A 1 103 ? 16.344 7.961 10.961 1 98.81 103 ALA A N 1
ATOM 794 C CA . ALA A 1 103 ? 17.219 6.883 10.516 1 98.81 103 ALA A CA 1
ATOM 795 C C . ALA A 1 103 ? 18.141 6.422 11.648 1 98.81 103 ALA A C 1
ATOM 797 O 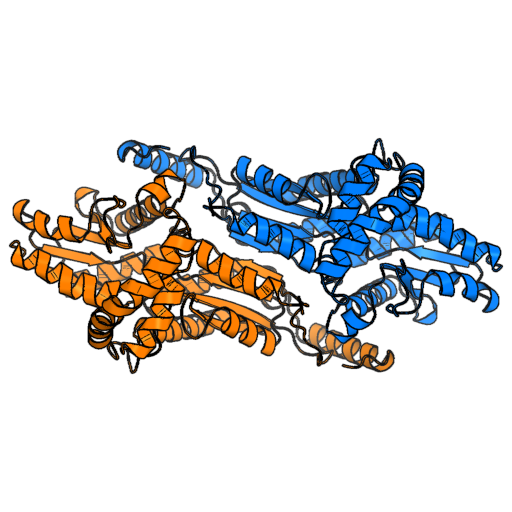O . ALA A 1 103 ? 18.328 5.223 11.852 1 98.81 103 ALA A O 1
ATOM 798 N N . GLU A 1 104 ? 18.656 7.367 12.359 1 98.62 104 GLU A N 1
ATOM 799 C CA . GLU A 1 104 ? 19.547 7.07 13.469 1 98.62 104 GLU A CA 1
ATOM 800 C C . GLU A 1 104 ? 18.859 6.25 14.539 1 98.62 104 GLU A C 1
ATOM 802 O O . GLU A 1 104 ? 19.469 5.379 15.164 1 98.62 104 GLU A O 1
ATOM 807 N N . ARG A 1 105 ? 17.641 6.512 14.727 1 98.75 105 ARG A N 1
ATOM 808 C CA . ARG A 1 105 ? 16.875 5.859 15.781 1 98.75 105 ARG A CA 1
ATOM 809 C C . ARG A 1 105 ? 16.344 4.504 15.32 1 98.75 105 ARG A C 1
ATOM 811 O O . ARG A 1 105 ? 16.172 3.594 16.141 1 98.75 105 ARG A O 1
ATOM 818 N N . VAL A 1 106 ? 16.141 4.324 14.039 1 98.81 106 VAL A N 1
ATOM 819 C CA . VAL A 1 106 ? 15.477 3.143 13.5 1 98.81 106 VAL A CA 1
ATOM 820 C C . VAL A 1 106 ? 16.5 2.057 13.203 1 98.81 106 VAL A C 1
ATOM 822 O O . VAL A 1 106 ? 16.266 0.875 13.461 1 98.81 106 VAL A O 1
ATOM 825 N N . ARG A 1 107 ? 17.641 2.393 12.727 1 98.5 107 ARG A N 1
ATOM 826 C CA . ARG A 1 107 ? 18.641 1.467 12.203 1 98.5 107 ARG A CA 1
ATOM 827 C C . ARG A 1 107 ? 19.047 0.438 13.258 1 98.5 107 ARG A C 1
ATOM 829 O O . ARG A 1 107 ? 19.156 -0.753 12.961 1 98.5 107 ARG A O 1
ATOM 836 N N . PRO A 1 108 ? 19.156 0.816 14.547 1 98.19 108 PRO A N 1
ATOM 837 C CA . PRO A 1 108 ? 19.578 -0.164 15.547 1 98.19 108 PRO A CA 1
ATOM 838 C C . PRO A 1 108 ? 18.547 -1.256 15.781 1 98.19 108 PRO A C 1
ATOM 840 O O . PRO A 1 108 ? 18.859 -2.293 16.375 1 98.19 108 PRO A O 1
ATOM 843 N N . HIS A 1 109 ? 17.375 -1.028 15.344 1 98 109 HIS A N 1
ATOM 844 C CA . HIS A 1 109 ? 16.297 -1.976 15.617 1 98 109 HIS A CA 1
ATOM 845 C C . HIS A 1 109 ? 16.078 -2.92 14.438 1 98 109 HIS A C 1
ATOM 847 O O . HIS A 1 109 ? 15.195 -3.779 14.477 1 98 109 HIS A O 1
ATOM 853 N N . PHE A 1 110 ? 16.844 -2.783 13.398 1 97.56 110 PHE A N 1
ATOM 854 C CA . PHE A 1 110 ? 16.844 -3.682 12.25 1 97.56 110 PHE A CA 1
ATOM 855 C C . PHE A 1 110 ? 18 -4.66 12.312 1 97.56 110 PHE A C 1
ATOM 857 O O . PHE A 1 110 ? 19.125 -4.27 12.633 1 97.56 110 PHE A O 1
ATOM 864 N N . LYS A 1 111 ? 17.703 -5.895 12 1 96.06 111 LYS A N 1
ATOM 865 C CA . LYS A 1 111 ? 18.766 -6.895 11.898 1 96.06 111 LYS A CA 1
ATOM 866 C C . LYS A 1 111 ? 19.422 -6.863 10.523 1 96.06 111 LYS A C 1
ATOM 868 O O . LYS A 1 111 ? 20.609 -7.117 10.391 1 96.06 111 LYS A O 1
ATOM 873 N N . GLY A 1 112 ? 18.609 -6.629 9.508 1 97.19 112 GLY A N 1
ATOM 874 C CA . GLY A 1 112 ? 19.078 -6.469 8.148 1 97.19 112 GLY A CA 1
ATOM 875 C C . GLY A 1 112 ? 19.234 -5.016 7.734 1 97.19 112 GLY A C 1
ATOM 876 O O . GLY A 1 112 ? 19.219 -4.121 8.578 1 97.19 112 GLY A O 1
ATOM 877 N N . ARG A 1 113 ? 19.438 -4.766 6.48 1 97.44 113 ARG A N 1
ATOM 878 C CA . ARG A 1 113 ? 19.672 -3.43 5.949 1 97.44 113 ARG A CA 1
ATOM 879 C C . ARG A 1 113 ? 18.375 -2.641 5.844 1 97.44 113 ARG A C 1
ATOM 881 O O . ARG A 1 113 ? 17.344 -3.18 5.43 1 97.44 113 ARG A O 1
ATOM 888 N N . VAL A 1 114 ? 18.391 -1.426 6.262 1 98.75 114 VAL A N 1
ATOM 889 C CA . VAL A 1 114 ? 17.281 -0.488 6.113 1 98.75 114 VAL A CA 1
ATOM 890 C C . VAL A 1 114 ? 17.797 0.829 5.535 1 98.75 114 VAL A C 1
ATOM 892 O O . VAL A 1 114 ? 18.859 1.311 5.918 1 98.75 114 VAL A O 1
ATOM 895 N N . GLU A 1 115 ? 17.141 1.331 4.527 1 98.81 115 GLU A N 1
ATOM 896 C CA . GLU A 1 115 ? 17.516 2.545 3.811 1 98.81 115 GLU A CA 1
ATOM 897 C C . GLU A 1 115 ? 16.406 3.59 3.871 1 98.81 115 GLU A C 1
ATOM 899 O O . GLU A 1 115 ? 15.242 3.256 4.113 1 98.81 115 GLU A O 1
ATOM 904 N N . PHE A 1 116 ? 16.812 4.824 3.682 1 98.88 116 PHE A N 1
ATOM 905 C CA . PHE A 1 116 ? 15.883 5.934 3.812 1 98.88 116 PHE A CA 1
ATOM 906 C C . PHE A 1 116 ? 15.961 6.855 2.604 1 98.88 116 PHE A C 1
ATOM 908 O O . PHE A 1 116 ? 17.047 7.043 2.029 1 98.88 116 PHE A O 1
ATOM 915 N N . ALA A 1 117 ? 14.836 7.379 2.209 1 98.88 117 ALA A N 1
ATOM 916 C CA . ALA A 1 117 ? 14.773 8.406 1.173 1 98.88 117 ALA A CA 1
ATOM 917 C C . ALA A 1 117 ? 13.664 9.414 1.463 1 98.88 117 ALA A C 1
ATOM 919 O O . ALA A 1 117 ? 12.703 9.094 2.174 1 98.88 117 ALA A O 1
ATOM 920 N N . LEU A 1 118 ? 13.867 10.562 0.983 1 98.75 118 LEU A N 1
ATOM 921 C CA . LEU A 1 118 ? 12.875 11.625 1.062 1 98.75 118 LEU A CA 1
ATOM 922 C C . LEU A 1 118 ? 12.148 11.797 -0.27 1 98.75 118 LEU A C 1
ATOM 924 O O . LEU A 1 118 ? 12.773 11.727 -1.331 1 98.75 118 LEU A O 1
ATOM 928 N N . GLY A 1 119 ? 10.875 11.922 -0.265 1 98.81 119 GLY A N 1
ATOM 929 C CA . GLY A 1 119 ? 10.07 12.25 -1.427 1 98.81 119 GLY A CA 1
ATOM 930 C C . GLY A 1 119 ? 9.102 13.391 -1.175 1 98.81 119 GLY A C 1
ATOM 931 O O . GLY A 1 119 ? 8.133 13.234 -0.426 1 98.81 119 GLY A O 1
ATOM 932 N N . MET A 1 120 ? 9.281 14.477 -1.831 1 98.75 120 MET A N 1
ATOM 933 C CA . MET A 1 120 ? 8.344 15.594 -1.76 1 98.75 120 MET A CA 1
ATOM 934 C C . MET A 1 120 ? 7.18 15.391 -2.723 1 98.75 120 MET A C 1
ATOM 936 O O . MET A 1 120 ? 7.375 14.961 -3.859 1 98.75 120 MET A O 1
ATOM 940 N N . ARG A 1 121 ? 5.957 15.664 -2.27 1 98.62 121 ARG A N 1
ATOM 941 C CA . ARG A 1 121 ? 4.789 15.492 -3.127 1 98.62 121 ARG A CA 1
ATOM 942 C C . ARG A 1 121 ? 4.855 16.422 -4.336 1 98.62 121 ARG A C 1
ATOM 944 O O . ARG A 1 121 ? 4.422 16.062 -5.43 1 98.62 121 ARG A O 1
ATOM 951 N N . TYR A 1 122 ? 5.348 17.656 -4.094 1 98.25 122 TYR A N 1
ATOM 952 C CA . TYR A 1 122 ? 5.566 18.625 -5.156 1 98.25 122 TYR A CA 1
ATOM 953 C C . TYR A 1 122 ? 7 19.141 -5.137 1 98.25 122 TYR A C 1
ATOM 955 O O . TYR A 1 122 ? 7.523 19.5 -4.078 1 98.25 122 TYR A O 1
ATOM 963 N N . GLY A 1 123 ? 7.566 19.156 -6.23 1 97.56 123 GLY A N 1
ATOM 964 C CA . GLY A 1 123 ? 8.945 19.609 -6.34 1 97.56 123 GLY A CA 1
ATOM 965 C C . GLY A 1 123 ? 9.961 18.484 -6.188 1 97.56 123 GLY A C 1
ATOM 966 O O . GLY A 1 123 ? 9.742 17.375 -6.668 1 97.56 123 GLY A O 1
ATOM 967 N N . ASN A 1 124 ? 11.172 18.875 -5.543 1 97.81 124 ASN A N 1
ATOM 968 C CA . ASN A 1 124 ? 12.289 17.953 -5.469 1 97.81 124 ASN A CA 1
ATOM 969 C C . ASN A 1 124 ? 12.805 17.797 -4.039 1 97.81 124 ASN A C 1
ATOM 971 O O . ASN A 1 124 ? 12.828 18.781 -3.283 1 97.81 124 ASN A O 1
ATOM 975 N N . PRO A 1 125 ? 13.336 16.625 -3.691 1 98.44 125 PRO A N 1
ATOM 976 C CA . PRO A 1 125 ? 13.258 15.391 -4.469 1 98.44 125 PRO A CA 1
ATOM 977 C C . PRO A 1 125 ? 11.828 14.867 -4.598 1 98.44 125 PRO A C 1
ATOM 979 O O . PRO A 1 125 ? 11.094 14.82 -3.605 1 98.44 125 PRO A O 1
ATOM 982 N N . SER A 1 126 ? 11.43 14.492 -5.809 1 98.69 126 SER A N 1
ATOM 983 C CA . SER A 1 126 ? 10.07 14.023 -6.051 1 98.69 126 SER A CA 1
ATOM 984 C C . SER A 1 126 ? 9.844 12.648 -5.438 1 98.69 126 SER A C 1
ATOM 986 O O . SER A 1 126 ? 10.797 11.945 -5.102 1 98.69 126 SER A O 1
ATOM 988 N N . ILE A 1 127 ? 8.68 12.281 -5.289 1 98.75 127 ILE A N 1
ATOM 989 C CA . ILE A 1 127 ? 8.305 10.953 -4.824 1 98.75 127 ILE A CA 1
ATOM 990 C C . ILE A 1 127 ? 8.875 9.898 -5.773 1 98.75 127 ILE A C 1
ATOM 992 O O . ILE A 1 127 ? 9.43 8.891 -5.328 1 98.75 127 ILE A O 1
ATOM 996 N N . ALA A 1 128 ? 8.773 10.109 -7.043 1 98.56 128 ALA A N 1
ATOM 997 C CA . ALA A 1 128 ? 9.328 9.188 -8.031 1 98.56 128 ALA A CA 1
ATOM 998 C C . ALA A 1 128 ? 10.828 9.008 -7.832 1 98.56 128 ALA A C 1
ATOM 1000 O O . ALA A 1 128 ? 11.336 7.883 -7.867 1 98.56 128 ALA A O 1
ATOM 1001 N N . SER A 1 129 ? 11.539 10.133 -7.617 1 98.62 129 SER A N 1
ATOM 1002 C CA . SER A 1 129 ? 12.984 10.047 -7.445 1 98.62 129 SER A CA 1
ATOM 1003 C C . SER A 1 129 ? 13.352 9.359 -6.133 1 98.62 129 SER A C 1
ATOM 1005 O O . SER A 1 129 ? 14.344 8.633 -6.062 1 98.62 129 SER A O 1
ATOM 1007 N N . GLY A 1 130 ? 12.578 9.625 -5.055 1 98.75 130 GLY A N 1
ATOM 1008 C CA . GLY A 1 130 ? 12.789 8.93 -3.797 1 98.75 130 GLY A CA 1
ATOM 1009 C C . GLY A 1 130 ? 12.594 7.426 -3.904 1 98.75 130 GLY A C 1
ATOM 1010 O O . GLY A 1 130 ? 13.391 6.652 -3.377 1 98.75 130 GLY A O 1
ATOM 1011 N N . LEU A 1 131 ? 11.555 7.047 -4.578 1 98.75 131 LEU A N 1
ATOM 1012 C CA . LEU A 1 131 ? 11.297 5.629 -4.805 1 98.75 131 LEU A CA 1
ATOM 1013 C C . LEU A 1 131 ? 12.43 4.996 -5.613 1 98.75 131 LEU A C 1
ATOM 1015 O O . LEU A 1 131 ? 12.867 3.885 -5.305 1 98.75 131 LEU A O 1
ATOM 1019 N N . LYS A 1 132 ? 12.852 5.652 -6.637 1 98.12 132 LYS A N 1
ATOM 1020 C CA . LYS A 1 132 ? 13.945 5.148 -7.465 1 98.12 132 LYS A CA 1
ATOM 1021 C C . LYS A 1 132 ? 15.227 4.988 -6.652 1 98.12 132 LYS A C 1
ATOM 1023 O O . LYS A 1 132 ? 15.961 4.016 -6.824 1 98.12 132 LYS A O 1
ATOM 1028 N N . GLU A 1 133 ? 15.469 5.965 -5.805 1 98.5 133 GLU A N 1
ATOM 1029 C CA . GLU A 1 133 ? 16.641 5.879 -4.93 1 98.5 133 GLU A CA 1
ATOM 1030 C C . GLU A 1 133 ? 16.594 4.609 -4.082 1 98.5 133 GLU A C 1
ATOM 1032 O O . GLU A 1 133 ? 17.609 3.914 -3.947 1 98.5 133 GLU A O 1
ATOM 1037 N N . LEU A 1 134 ? 15.469 4.316 -3.525 1 98.56 134 LEU A N 1
ATOM 1038 C CA . LEU A 1 134 ? 15.312 3.119 -2.705 1 98.56 134 LEU A CA 1
ATOM 1039 C C . LEU A 1 134 ? 15.445 1.857 -3.551 1 98.56 134 LEU A C 1
ATOM 1041 O O . LEU A 1 134 ? 16.062 0.877 -3.121 1 98.56 134 LEU A O 1
ATOM 1045 N N . GLN A 1 135 ? 14.836 1.852 -4.727 1 97 135 GLN A N 1
ATOM 1046 C CA . GLN A 1 135 ? 14.984 0.726 -5.645 1 97 135 GLN A CA 1
ATOM 1047 C C . GLN A 1 135 ? 16.453 0.471 -5.965 1 97 135 GLN A C 1
ATOM 1049 O O . GLN A 1 135 ? 16.906 -0.677 -5.969 1 97 135 GLN A O 1
ATOM 1054 N N . ASP A 1 136 ? 17.203 1.587 -6.23 1 96.31 136 ASP A N 1
ATOM 1055 C CA . ASP A 1 136 ? 18.609 1.49 -6.586 1 96.31 136 ASP A CA 1
ATOM 1056 C C . ASP A 1 136 ? 19.438 0.933 -5.43 1 96.31 136 ASP A C 1
ATOM 1058 O O . ASP A 1 136 ? 20.484 0.338 -5.641 1 96.31 136 ASP A O 1
ATOM 1062 N N . LYS A 1 137 ? 18.922 1.104 -4.27 1 96.69 137 LYS A N 1
ATOM 1063 C CA . LYS A 1 137 ? 19.609 0.604 -3.08 1 96.69 137 LYS A CA 1
ATOM 1064 C C . LYS A 1 137 ? 19.188 -0.832 -2.771 1 96.69 137 LYS A C 1
ATOM 1066 O O . LYS A 1 137 ? 19.578 -1.385 -1.737 1 96.69 137 LYS A O 1
ATOM 1071 N N . GLY A 1 138 ? 18.312 -1.411 -3.607 1 95.19 138 GLY A N 1
ATOM 1072 C CA . GLY A 1 138 ? 17.969 -2.816 -3.482 1 95.19 138 GLY A CA 1
ATOM 1073 C C . GLY A 1 138 ? 16.797 -3.053 -2.547 1 95.19 138 GLY A C 1
ATOM 1074 O O . GLY A 1 138 ? 16.609 -4.164 -2.043 1 95.19 138 GLY A O 1
ATOM 1075 N N . CYS A 1 139 ? 15.992 -2.018 -2.277 1 97.56 139 CYS A N 1
ATOM 1076 C CA . CYS A 1 139 ? 14.859 -2.172 -1.373 1 97.56 139 CYS A CA 1
ATOM 1077 C C . CYS A 1 139 ? 13.734 -2.963 -2.033 1 97.56 139 CYS A C 1
ATOM 1079 O O . CYS A 1 139 ? 13.219 -2.561 -3.076 1 97.56 139 CYS A O 1
ATOM 1081 N N . GLN A 1 140 ? 13.359 -4.027 -1.407 1 95.88 140 GLN A N 1
ATOM 1082 C CA . GLN A 1 140 ? 12.305 -4.887 -1.938 1 95.88 140 GLN A CA 1
ATOM 1083 C C . GLN A 1 140 ? 11.023 -4.758 -1.118 1 95.88 140 GLN A C 1
ATOM 1085 O O . GLN A 1 140 ? 10.008 -5.371 -1.445 1 95.88 140 GLN A O 1
ATOM 1090 N N . ARG A 1 141 ? 11.047 -4.031 -0.126 1 97.75 141 ARG A N 1
ATOM 1091 C CA . ARG A 1 141 ? 9.945 -3.613 0.739 1 97.75 141 ARG A CA 1
ATOM 1092 C C . ARG A 1 141 ? 10.039 -2.127 1.069 1 97.75 141 ARG A C 1
ATOM 1094 O O . ARG A 1 141 ? 11.125 -1.619 1.359 1 97.75 141 ARG A O 1
ATOM 1101 N N . ILE A 1 142 ? 8.93 -1.427 0.984 1 98.88 142 ILE A N 1
ATOM 1102 C CA . ILE A 1 142 ? 8.992 0.012 1.213 1 98.88 142 ILE A CA 1
ATOM 1103 C C . ILE A 1 142 ? 7.832 0.442 2.109 1 98.88 142 ILE A C 1
ATOM 1105 O O . ILE A 1 142 ? 6.676 0.099 1.85 1 98.88 142 ILE A O 1
ATOM 1109 N N . LEU A 1 143 ? 8.109 1.086 3.17 1 98.94 143 LEU A N 1
ATOM 1110 C CA . LEU A 1 143 ? 7.141 1.816 3.977 1 98.94 143 LEU A CA 1
ATOM 1111 C C . LEU A 1 143 ? 7.078 3.281 3.559 1 98.94 143 LEU A C 1
ATOM 1113 O O . LEU A 1 143 ? 8.109 3.953 3.48 1 98.94 143 LEU A O 1
ATOM 1117 N N . VAL A 1 144 ? 5.914 3.732 3.225 1 98.94 144 VAL A N 1
ATOM 1118 C CA . VAL A 1 144 ? 5.703 5.148 2.936 1 98.94 144 VAL A CA 1
ATOM 1119 C C . VAL A 1 144 ? 5.078 5.836 4.145 1 98.94 144 VAL A C 1
ATOM 1121 O O . VAL A 1 144 ? 3.998 5.453 4.598 1 98.94 144 VAL A O 1
ATOM 1124 N N . LEU A 1 145 ? 5.75 6.816 4.645 1 98.88 145 LEU A N 1
ATOM 1125 C CA . LEU A 1 145 ? 5.277 7.582 5.797 1 98.88 145 LEU A CA 1
ATOM 1126 C C . LEU A 1 145 ? 5.141 9.062 5.449 1 98.88 145 LEU A C 1
ATOM 1128 O O . LEU A 1 145 ? 6.109 9.812 5.551 1 98.88 145 LEU A O 1
ATOM 1132 N N . PRO A 1 146 ? 3.916 9.469 5.082 1 98.75 146 PRO A N 1
ATOM 1133 C CA . PRO A 1 146 ? 3.691 10.906 4.914 1 98.75 146 PRO A CA 1
ATOM 1134 C C . PRO A 1 146 ? 3.725 11.672 6.234 1 98.75 146 PRO A C 1
ATOM 1136 O O . PRO A 1 146 ? 3.125 11.234 7.219 1 98.75 146 PRO A O 1
ATOM 1139 N N . LEU A 1 147 ? 4.383 12.727 6.25 1 98.62 147 LEU A N 1
ATOM 1140 C CA . LEU A 1 147 ? 4.477 13.5 7.484 1 98.62 147 LEU A CA 1
ATOM 1141 C C . LEU A 1 147 ? 3.299 14.453 7.625 1 98.62 147 LEU A C 1
ATOM 1143 O O . LEU A 1 147 ? 3.488 15.648 7.859 1 98.62 147 LEU A O 1
ATOM 1147 N N . TYR A 1 148 ? 2.135 13.938 7.422 1 98.44 148 TYR A N 1
ATOM 1148 C CA . TYR A 1 148 ? 0.836 14.523 7.723 1 98.44 148 TYR A CA 1
ATOM 1149 C C . TYR A 1 148 ? 0.144 13.773 8.852 1 98.44 148 TYR A C 1
ATOM 1151 O O . TYR A 1 148 ? -0.454 12.719 8.633 1 98.44 148 TYR A O 1
ATOM 1159 N N . PRO A 1 149 ? 0.164 14.344 10.055 1 98.69 149 PRO A N 1
ATOM 1160 C CA . PRO A 1 149 ? -0.427 13.586 11.164 1 98.69 149 PRO A CA 1
ATOM 1161 C C . PRO A 1 149 ? -1.906 13.281 10.945 1 98.69 149 PRO A C 1
ATOM 1163 O O . PRO A 1 149 ? -2.363 12.172 11.242 1 98.69 149 PRO A O 1
ATOM 1166 N N . GLN A 1 150 ? -2.65 14.305 10.477 1 98.69 150 GLN A N 1
ATOM 1167 C CA . GLN A 1 150 ? -4.062 14.125 10.156 1 98.69 150 GLN A CA 1
ATOM 1168 C C . GLN A 1 150 ? -4.258 13.773 8.688 1 98.69 150 GLN A C 1
ATOM 1170 O O . GLN A 1 150 ? -3.646 14.383 7.812 1 98.69 150 GLN A O 1
ATOM 1175 N N . TYR A 1 151 ? -5.105 12.828 8.43 1 98.19 151 TYR A N 1
ATOM 1176 C CA . TYR A 1 151 ? -5.422 12.469 7.055 1 98.19 151 TYR A CA 1
ATOM 1177 C C . TYR A 1 151 ? -6.188 13.594 6.363 1 98.19 151 TYR A C 1
ATOM 1179 O O . TYR A 1 151 ? -7.094 14.188 6.953 1 98.19 151 TYR A O 1
ATOM 1187 N N . ALA A 1 152 ? -5.848 13.844 5.133 1 98.06 152 ALA A N 1
ATOM 1188 C CA . ALA A 1 152 ? -6.645 14.648 4.207 1 98.06 152 ALA A CA 1
ATOM 1189 C C . ALA A 1 152 ? -6.492 14.141 2.775 1 98.06 152 ALA A C 1
ATOM 1191 O O . ALA A 1 152 ? -5.426 13.656 2.389 1 98.06 152 ALA A O 1
ATOM 1192 N N . ALA A 1 153 ? -7.551 14.227 2.01 1 97.31 153 ALA A N 1
ATOM 1193 C CA . ALA A 1 153 ? -7.457 13.859 0.6 1 97.31 153 ALA A CA 1
ATOM 1194 C C . ALA A 1 153 ? -6.402 14.695 -0.119 1 97.31 153 ALA A C 1
ATOM 1196 O O . ALA A 1 153 ? -5.641 14.172 -0.938 1 97.31 153 ALA A O 1
ATOM 1197 N N . ALA A 1 154 ? -6.27 15.93 0.29 1 96.81 154 ALA A N 1
ATOM 1198 C CA . ALA A 1 154 ? -5.398 16.875 -0.4 1 96.81 154 ALA A CA 1
ATOM 1199 C C . ALA A 1 154 ? -3.932 16.609 -0.073 1 96.81 154 ALA A C 1
ATOM 1201 O O . ALA A 1 154 ? -3.037 17.094 -0.769 1 96.81 154 ALA A O 1
ATOM 1202 N N . THR A 1 155 ? -3.688 15.898 0.995 1 98.06 155 THR A N 1
ATOM 1203 C CA . THR A 1 155 ? -2.301 15.641 1.375 1 98.06 155 THR A CA 1
ATOM 1204 C C . THR A 1 155 ? -1.986 14.148 1.307 1 98.06 155 THR A C 1
ATOM 1206 O O . THR A 1 155 ? -1.403 13.68 0.329 1 98.06 155 THR A O 1
ATOM 1209 N N . THR A 1 156 ? -2.602 13.398 2.193 1 98.5 156 THR A N 1
ATOM 1210 C CA . THR A 1 156 ? -2.295 11.977 2.326 1 98.5 156 THR A CA 1
ATOM 1211 C C . THR A 1 156 ? -2.715 11.211 1.072 1 98.5 156 THR A C 1
ATOM 1213 O O . THR A 1 156 ? -1.931 10.438 0.521 1 98.5 156 THR A O 1
ATOM 1216 N N . ALA A 1 157 ? -3.969 11.414 0.636 1 98.44 157 ALA A N 1
ATOM 1217 C CA . ALA A 1 157 ? -4.422 10.711 -0.561 1 98.44 157 ALA A CA 1
ATOM 1218 C C . ALA A 1 157 ? -3.633 11.156 -1.789 1 98.44 157 ALA A C 1
ATOM 1220 O O . ALA A 1 157 ? -3.348 10.344 -2.676 1 98.44 157 ALA A O 1
ATOM 1221 N N . SER A 1 158 ? -3.357 12.453 -1.857 1 98.5 158 SER A N 1
ATOM 1222 C CA . SER A 1 158 ? -2.523 12.953 -2.947 1 98.5 158 SER A CA 1
ATOM 1223 C C . SER A 1 158 ? -1.177 12.242 -2.982 1 98.5 158 SER A C 1
ATOM 1225 O O . SER A 1 158 ? -0.682 11.891 -4.055 1 98.5 158 SER A O 1
ATOM 1227 N N . THR A 1 159 ? -0.582 12.078 -1.827 1 98.81 159 THR A N 1
ATOM 1228 C CA . THR A 1 159 ? 0.683 11.359 -1.729 1 98.81 159 THR A CA 1
ATOM 1229 C C . THR A 1 159 ? 0.528 9.93 -2.223 1 98.81 159 THR A C 1
ATOM 1231 O O . THR A 1 159 ? 1.365 9.43 -2.98 1 98.81 159 THR A O 1
ATOM 1234 N N . PHE A 1 160 ? -0.527 9.273 -1.812 1 98.81 160 PHE A N 1
ATOM 1235 C CA . PHE A 1 160 ? -0.798 7.914 -2.266 1 98.81 160 PHE A CA 1
ATOM 1236 C C . PHE A 1 160 ? -0.905 7.863 -3.785 1 98.81 160 PHE A C 1
ATOM 1238 O O . PHE A 1 160 ? -0.378 6.945 -4.418 1 98.81 160 PHE A O 1
ATOM 1245 N N . ASP A 1 161 ? -1.64 8.844 -4.383 1 98.56 161 ASP A N 1
ATOM 1246 C CA . ASP A 1 161 ? -1.793 8.906 -5.832 1 98.56 161 ASP A CA 1
ATOM 1247 C C . ASP A 1 161 ? -0.433 8.969 -6.527 1 98.56 161 ASP A C 1
ATOM 1249 O O . ASP A 1 161 ? -0.198 8.266 -7.512 1 98.56 161 ASP A O 1
ATOM 1253 N N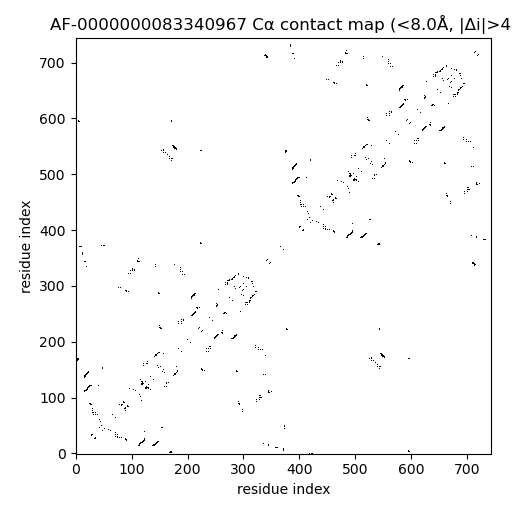 . ALA A 1 162 ? 0.459 9.773 -5.988 1 98.75 162 ALA A N 1
ATOM 1254 C CA . ALA A 1 162 ? 1.78 9.93 -6.594 1 98.75 162 ALA A CA 1
ATOM 1255 C C . ALA A 1 162 ? 2.6 8.648 -6.465 1 98.75 162 ALA A C 1
ATOM 1257 O O . ALA A 1 162 ? 3.258 8.227 -7.418 1 98.75 162 ALA A O 1
ATOM 1258 N N . VAL A 1 163 ? 2.58 8.07 -5.281 1 98.81 163 VAL A N 1
ATOM 1259 C CA . VAL A 1 163 ? 3.328 6.844 -5.023 1 98.81 163 VAL A CA 1
ATOM 1260 C C . VAL A 1 163 ? 2.826 5.73 -5.938 1 98.81 163 VAL A C 1
ATOM 1262 O O . VAL A 1 163 ? 3.619 5.062 -6.609 1 98.81 163 VAL A O 1
ATOM 1265 N N . SER A 1 164 ? 1.488 5.551 -5.977 1 98.38 164 SER A N 1
ATOM 1266 C CA . SER A 1 164 ? 0.923 4.453 -6.75 1 98.38 164 SER A CA 1
ATOM 1267 C C . SER A 1 164 ? 1.086 4.688 -8.25 1 98.38 164 SER A C 1
ATOM 1269 O O . SER A 1 164 ? 1.28 3.74 -9.016 1 98.38 164 SER A O 1
ATOM 1271 N N . ALA A 1 165 ? 0.99 5.98 -8.664 1 97.75 165 ALA A N 1
ATOM 1272 C CA . ALA A 1 165 ? 1.215 6.289 -10.07 1 97.75 165 ALA A CA 1
ATOM 1273 C C . ALA A 1 165 ? 2.619 5.883 -10.5 1 97.75 165 ALA A C 1
ATOM 1275 O O . ALA A 1 165 ? 2.805 5.324 -11.586 1 97.75 165 ALA A O 1
ATOM 1276 N N . GLU A 1 166 ? 3.582 6.195 -9.656 1 98.25 166 GLU A N 1
ATOM 1277 C CA . GLU A 1 166 ? 4.953 5.809 -9.977 1 98.25 166 GLU A CA 1
ATOM 1278 C C . GLU A 1 166 ? 5.113 4.293 -9.984 1 98.25 166 GLU A C 1
ATOM 1280 O O . GLU A 1 166 ? 5.703 3.73 -10.906 1 98.25 166 GLU A O 1
ATOM 1285 N N . LEU A 1 167 ? 4.609 3.625 -9.016 1 98.19 167 LEU A N 1
ATOM 1286 C CA . LEU A 1 167 ? 4.777 2.182 -8.891 1 98.19 167 LEU A CA 1
ATOM 1287 C C . LEU A 1 167 ? 4.082 1.452 -10.039 1 98.19 167 LEU A C 1
ATOM 1289 O O . LEU A 1 167 ? 4.527 0.385 -10.461 1 98.19 167 LEU A O 1
ATOM 1293 N N . GLN A 1 168 ? 2.992 2.02 -10.555 1 97.56 168 GLN A N 1
ATOM 1294 C CA . GLN A 1 168 ? 2.277 1.424 -11.68 1 97.56 168 GLN A CA 1
ATOM 1295 C C . GLN A 1 168 ? 3.154 1.384 -12.922 1 97.56 168 GLN A C 1
ATOM 1297 O O . GLN A 1 168 ? 2.848 0.669 -13.883 1 97.56 168 GLN A O 1
ATOM 1302 N N . THR A 1 169 ? 4.262 2.117 -12.875 1 97.31 169 THR A N 1
ATOM 1303 C CA . THR A 1 169 ? 5.168 2.125 -14.016 1 97.31 169 THR A CA 1
ATOM 1304 C C . THR A 1 169 ? 6.301 1.12 -13.82 1 97.31 169 THR A C 1
ATOM 1306 O O . THR A 1 169 ? 7.109 0.904 -14.727 1 97.31 169 THR A O 1
ATOM 1309 N N . TRP A 1 170 ? 6.418 0.494 -12.633 1 97.44 170 TRP A N 1
ATOM 1310 C CA . TRP A 1 170 ? 7.5 -0.436 -12.336 1 97.44 170 TRP A CA 1
ATOM 1311 C C . TRP A 1 170 ? 7.125 -1.858 -12.734 1 97.44 170 TRP A C 1
ATOM 1313 O O . TRP A 1 170 ? 5.98 -2.283 -12.539 1 97.44 170 TRP A O 1
ATOM 1323 N N . ARG A 1 171 ? 8.039 -2.645 -13.305 1 96.31 171 ARG A N 1
ATOM 1324 C CA . ARG A 1 171 ? 7.816 -4.055 -13.602 1 96.31 171 ARG A CA 1
ATOM 1325 C C . ARG A 1 171 ? 7.844 -4.895 -12.328 1 96.31 171 ARG A C 1
ATOM 1327 O O . ARG A 1 171 ? 7.027 -5.801 -12.156 1 96.31 171 ARG A O 1
ATOM 1334 N N . TRP A 1 172 ? 8.797 -4.656 -11.523 1 96.31 172 TRP A N 1
ATOM 1335 C CA . TRP A 1 172 ? 8.984 -5.352 -10.25 1 96.31 172 TRP A CA 1
ATOM 1336 C C . TRP A 1 172 ? 8.688 -4.426 -9.078 1 96.31 172 TRP A C 1
ATOM 1338 O O . TRP A 1 172 ? 9.516 -3.598 -8.703 1 96.31 172 TRP A O 1
ATOM 1348 N N . LEU A 1 173 ? 7.543 -4.629 -8.438 1 97.44 173 LEU A N 1
ATOM 1349 C CA . LEU A 1 173 ? 7.082 -3.783 -7.348 1 97.44 173 LEU A CA 1
ATOM 1350 C C . LEU A 1 173 ? 7.652 -4.254 -6.012 1 97.44 173 LEU A C 1
ATOM 1352 O O . LEU A 1 173 ? 7.742 -5.457 -5.766 1 97.44 173 LEU A O 1
ATOM 1356 N N . PRO A 1 174 ? 8.008 -3.371 -5.148 1 97.5 174 PRO A N 1
ATOM 1357 C CA . PRO A 1 174 ? 8.281 -3.766 -3.764 1 97.5 174 PRO A CA 1
ATOM 1358 C C . PRO A 1 174 ? 7.004 -4.102 -2.99 1 97.5 174 PRO A C 1
ATOM 1360 O O . PRO A 1 174 ? 5.918 -3.648 -3.355 1 97.5 174 PRO A O 1
ATOM 1363 N N . GLU A 1 175 ? 7.16 -4.98 -1.99 1 98.06 175 GLU A N 1
ATOM 1364 C CA . GLU A 1 175 ? 6.121 -5.016 -0.967 1 98.06 175 GLU A CA 1
ATOM 1365 C C . GLU A 1 175 ? 5.914 -3.639 -0.344 1 98.06 175 GLU A C 1
ATOM 1367 O O . GLU A 1 175 ? 6.879 -2.918 -0.084 1 98.06 175 GLU A O 1
ATOM 1372 N N . MET A 1 176 ? 4.676 -3.211 -0.19 1 98.19 176 MET A N 1
ATOM 1373 C CA . MET A 1 176 ? 4.461 -1.807 0.146 1 98.19 176 MET A CA 1
ATOM 1374 C C . MET A 1 176 ? 3.557 -1.672 1.367 1 98.19 176 MET A C 1
ATOM 1376 O O . MET A 1 176 ? 2.568 -2.396 1.497 1 98.19 176 MET A O 1
ATOM 1380 N N . ARG A 1 177 ? 3.854 -0.827 2.266 1 98.81 177 ARG A N 1
ATOM 1381 C CA . ARG A 1 177 ? 3.004 -0.365 3.359 1 98.81 177 ARG A CA 1
ATOM 1382 C C . ARG A 1 177 ? 2.852 1.152 3.33 1 98.81 177 ARG A C 1
ATOM 1384 O O . ARG A 1 177 ? 3.824 1.875 3.1 1 98.81 177 ARG A O 1
ATOM 1391 N N . PHE A 1 178 ? 1.661 1.649 3.389 1 98.88 178 PHE A N 1
ATOM 1392 C CA . PHE A 1 178 ? 1.343 3.072 3.35 1 98.88 178 PHE A CA 1
ATOM 1393 C C . PHE A 1 178 ? 0.652 3.508 4.637 1 98.88 178 PHE A C 1
ATOM 1395 O O . PHE A 1 178 ? -0.462 3.068 4.93 1 98.88 178 PHE A O 1
ATOM 1402 N N . VAL A 1 179 ? 1.308 4.344 5.441 1 98.69 179 VAL A N 1
ATOM 1403 C CA . VAL A 1 179 ? 0.731 4.914 6.652 1 98.69 179 VAL A CA 1
ATOM 1404 C C . VAL A 1 179 ? -0.126 6.125 6.297 1 98.69 179 VAL A C 1
ATOM 1406 O O . VAL A 1 179 ? 0.347 7.059 5.645 1 98.69 179 VAL A O 1
ATOM 1409 N N . ASN A 1 180 ? -1.371 6.156 6.719 1 97.5 180 ASN A N 1
ATOM 1410 C CA . ASN A 1 180 ? -2.219 7.219 6.191 1 97.5 180 ASN A CA 1
ATOM 1411 C C . ASN A 1 180 ? -2.48 8.297 7.238 1 97.5 180 ASN A C 1
ATOM 1413 O O . ASN A 1 180 ? -3.023 9.359 6.922 1 97.5 180 ASN A O 1
ATOM 1417 N N . LYS A 1 181 ? -2.141 8.062 8.516 1 98.12 181 LYS A N 1
ATOM 1418 C CA . LYS A 1 181 ? -2.324 9.047 9.578 1 98.12 181 LYS A CA 1
ATOM 1419 C C . LYS A 1 181 ? -1.658 8.594 10.875 1 98.12 181 LYS A C 1
ATOM 1421 O O . LYS A 1 181 ? -1.343 7.41 11.031 1 98.12 181 LYS A O 1
ATOM 1426 N N . TYR A 1 182 ? -1.415 9.516 11.75 1 98.5 182 TYR A N 1
ATOM 1427 C CA . TYR A 1 182 ? -0.932 9.219 13.094 1 98.5 182 TYR A CA 1
ATOM 1428 C C . TYR A 1 182 ? -1.326 10.328 14.07 1 98.5 182 TYR A C 1
ATOM 1430 O O . TYR A 1 182 ? -0.561 10.664 14.969 1 98.5 182 TYR A O 1
ATOM 1438 N N . HIS A 1 183 ? -2.547 10.883 13.875 1 98.31 183 HIS A N 1
ATOM 1439 C CA . HIS A 1 183 ? -3.039 12.094 14.523 1 98.31 183 HIS A CA 1
ATOM 1440 C C . HIS A 1 183 ? -3.281 11.867 16.016 1 98.31 183 HIS A C 1
ATOM 1442 O O . HIS A 1 183 ? -3.408 12.82 16.781 1 98.31 183 HIS A O 1
ATOM 1448 N N . ARG A 1 184 ? -3.334 10.547 16.422 1 97.31 184 ARG A N 1
ATOM 1449 C CA . ARG A 1 184 ? -3.58 10.211 17.828 1 97.31 184 ARG A CA 1
ATOM 1450 C C . ARG A 1 184 ? -2.344 9.586 18.453 1 97.31 184 ARG A C 1
ATOM 1452 O O . ARG A 1 184 ? -2.383 9.156 19.609 1 97.31 184 ARG A O 1
ATOM 1459 N N . HIS A 1 185 ? -1.289 9.406 17.734 1 97.88 185 HIS A N 1
ATOM 1460 C CA . HIS A 1 185 ? -0.126 8.688 18.234 1 97.88 185 HIS A CA 1
ATOM 1461 C C . HIS A 1 185 ? 0.379 9.305 19.547 1 97.88 185 HIS A C 1
ATOM 1463 O O . HIS A 1 185 ? 0.654 10.508 19.594 1 97.88 185 HIS A O 1
ATOM 1469 N N . PRO A 1 186 ? 0.572 8.477 20.531 1 98 186 PRO A N 1
ATOM 1470 C CA . PRO A 1 186 ? 0.906 9.039 21.844 1 98 186 PRO A CA 1
ATOM 1471 C C . PRO A 1 186 ? 2.223 9.812 21.844 1 98 186 PRO A C 1
ATOM 1473 O O . PRO A 1 186 ? 2.33 10.859 22.484 1 98 186 PRO A O 1
ATOM 1476 N N . GLY A 1 187 ? 3.201 9.273 21.125 1 98.69 187 GLY A N 1
ATOM 1477 C CA . GLY A 1 187 ? 4.473 9.977 21.047 1 98.69 187 GLY A CA 1
ATOM 1478 C C . GLY A 1 187 ? 4.359 11.328 20.359 1 98.69 187 GLY A C 1
ATOM 1479 O O . GLY A 1 187 ? 5.035 12.281 20.766 1 98.69 187 GLY A O 1
ATOM 1480 N N . TYR A 1 188 ? 3.555 11.438 19.375 1 98.75 188 TYR A N 1
ATOM 1481 C CA . TYR A 1 188 ? 3.307 12.68 18.656 1 98.75 188 TYR A CA 1
ATOM 1482 C C . TYR A 1 188 ? 2.592 13.688 19.547 1 98.75 188 TYR A C 1
ATOM 1484 O O . TYR A 1 188 ? 3.01 14.844 19.641 1 98.75 188 TYR A O 1
ATOM 1492 N N . ILE A 1 189 ? 1.568 13.203 20.25 1 98.88 189 ILE A N 1
ATOM 1493 C CA . ILE A 1 189 ? 0.797 14.047 21.156 1 98.88 189 ILE A CA 1
ATOM 1494 C C . ILE A 1 189 ? 1.698 14.562 22.281 1 98.88 189 ILE A C 1
ATOM 1496 O O . ILE A 1 189 ? 1.681 15.758 22.594 1 98.88 189 ILE A O 1
ATOM 1500 N N . LYS A 1 190 ? 2.459 13.703 22.781 1 98.88 190 LYS A N 1
ATOM 1501 C CA . LYS A 1 190 ? 3.359 14.078 23.859 1 98.88 190 LYS A CA 1
ATOM 1502 C C . LYS A 1 190 ? 4.406 15.086 23.391 1 98.88 190 LYS A C 1
ATOM 1504 O O . LYS A 1 190 ? 4.758 16.016 24.109 1 98.88 190 LYS A O 1
ATOM 1509 N N . ALA A 1 191 ? 4.918 14.883 22.188 1 98.94 191 ALA A N 1
ATOM 1510 C CA . ALA A 1 191 ? 5.91 15.805 21.625 1 98.94 191 ALA A CA 1
ATOM 1511 C C . ALA A 1 191 ? 5.32 17.203 21.469 1 98.94 191 ALA A C 1
ATOM 1513 O O . ALA A 1 191 ? 5.977 18.203 21.766 1 98.94 191 ALA A O 1
ATOM 1514 N N . LEU A 1 192 ? 4.086 17.281 20.969 1 98.94 192 LEU A N 1
ATOM 1515 C CA . LEU A 1 192 ? 3.406 18.578 20.859 1 98.94 192 LEU A CA 1
ATOM 1516 C C . LEU A 1 192 ? 3.258 19.25 22.219 1 98.94 192 LEU A C 1
ATOM 1518 O O . LEU A 1 192 ? 3.582 20.422 22.375 1 98.94 192 LEU A O 1
ATOM 1522 N N . ALA A 1 193 ? 2.826 18.469 23.188 1 98.94 193 ALA A N 1
ATOM 1523 C CA . ALA A 1 193 ? 2.611 19 24.531 1 98.94 193 ALA A CA 1
ATOM 1524 C C . ALA A 1 193 ? 3.922 19.484 25.141 1 98.94 193 ALA A C 1
ATOM 1526 O O . ALA A 1 193 ? 3.963 20.531 25.781 1 98.94 193 ALA A O 1
ATOM 1527 N N . ASN A 1 194 ? 4.957 18.688 24.969 1 98.88 194 ASN A N 1
ATOM 1528 C CA . ASN A 1 194 ? 6.266 19.062 25.484 1 98.88 194 ASN A CA 1
ATOM 1529 C C . ASN A 1 194 ? 6.738 20.391 24.875 1 98.88 194 ASN A C 1
ATOM 1531 O O . ASN A 1 194 ? 7.273 21.25 25.578 1 98.88 194 ASN A O 1
ATOM 1535 N N . SER A 1 195 ? 6.562 20.547 23.562 1 98.81 195 SER A N 1
ATOM 1536 C CA . SER A 1 195 ? 6.992 21.781 22.906 1 98.81 195 SER A CA 1
ATOM 1537 C C . SER A 1 195 ? 6.238 23 23.438 1 98.81 195 SER A C 1
ATOM 1539 O O . SER A 1 195 ? 6.82 24.062 23.609 1 98.81 195 SER A O 1
ATOM 1541 N N . ILE A 1 196 ? 4.996 22.812 23.75 1 98.88 196 ILE A N 1
ATOM 1542 C CA . ILE A 1 196 ? 4.156 23.875 24.281 1 98.88 196 ILE A CA 1
ATOM 1543 C C . ILE A 1 196 ? 4.609 24.203 25.703 1 98.88 196 ILE A C 1
ATOM 1545 O O . ILE A 1 196 ? 4.789 25.375 26.047 1 98.88 196 ILE A O 1
ATOM 1549 N N . ARG A 1 197 ? 4.844 23.203 26.547 1 98.62 197 ARG A N 1
ATOM 1550 C CA . ARG A 1 197 ? 5.293 23.406 27.922 1 98.62 197 ARG A CA 1
ATOM 1551 C C . ARG A 1 197 ? 6.617 24.156 27.953 1 98.62 197 ARG A C 1
ATOM 1553 O O . ARG A 1 197 ? 6.781 25.094 28.75 1 98.62 197 ARG A O 1
ATOM 1560 N N . GLU A 1 198 ? 7.516 23.688 27.172 1 98.62 198 GLU A N 1
ATOM 1561 C CA . GLU A 1 198 ? 8.836 24.312 27.141 1 98.62 198 GLU A CA 1
ATOM 1562 C C . GLU A 1 198 ? 8.75 25.781 26.703 1 98.62 198 GLU A C 1
ATOM 1564 O O . GLU A 1 198 ? 9.43 26.641 27.266 1 98.62 198 GLU A O 1
ATOM 1569 N N . HIS A 1 199 ? 7.918 26.016 25.688 1 98.62 199 HIS A N 1
ATOM 1570 C CA . HIS A 1 199 ? 7.719 27.391 25.234 1 98.62 199 HIS A CA 1
ATOM 1571 C C . HIS A 1 199 ? 7.113 28.25 26.344 1 98.62 199 HIS A C 1
ATOM 1573 O O . HIS A 1 199 ? 7.531 29.391 26.547 1 98.62 199 HIS A O 1
ATOM 1579 N N . GLN A 1 200 ? 6.176 27.719 27.078 1 98.25 200 GLN A N 1
ATOM 1580 C CA . GLN A 1 200 ? 5.473 28.469 28.125 1 98.25 200 GLN A CA 1
ATOM 1581 C C . GLN A 1 200 ? 6.367 28.672 29.344 1 98.25 200 GLN A C 1
ATOM 1583 O O . GLN A 1 200 ? 6.215 29.672 30.062 1 98.25 200 GLN A O 1
ATOM 1588 N N . GLN A 1 201 ? 7.258 27.766 29.531 1 97.94 201 GLN A N 1
ATOM 1589 C CA . GLN A 1 201 ? 8.25 27.953 30.594 1 97.94 201 GLN A CA 1
ATOM 1590 C C . GLN A 1 201 ? 9.117 29.172 30.312 1 97.94 201 GLN A C 1
ATOM 1592 O O . GLN A 1 201 ? 9.508 29.891 31.234 1 97.94 201 GLN A O 1
ATOM 1597 N N . GLN A 1 202 ? 9.375 29.391 29.062 1 97.56 202 GLN A N 1
ATOM 1598 C CA . GLN A 1 202 ? 10.266 30.469 28.672 1 97.56 202 GLN A CA 1
ATOM 1599 C C . GLN A 1 202 ? 9.492 31.781 28.5 1 97.56 202 GLN A C 1
ATOM 1601 O O . GLN A 1 202 ? 10.016 32.844 28.781 1 97.56 202 GLN A O 1
ATOM 1606 N N . HIS A 1 203 ? 8.219 31.719 28.078 1 97.31 203 HIS A N 1
ATOM 1607 C CA . HIS A 1 203 ? 7.523 32.906 27.641 1 97.31 203 HIS A CA 1
ATOM 1608 C C . HIS A 1 203 ? 6.293 33.188 28.5 1 97.31 203 HIS A C 1
ATOM 1610 O O . HIS A 1 203 ? 5.602 34.188 28.297 1 97.31 203 HIS A O 1
ATOM 1616 N N . GLY A 1 204 ? 6.016 32.312 29.469 1 97.25 204 GLY A N 1
ATOM 1617 C CA . GLY A 1 204 ? 4.816 32.406 30.281 1 97.25 204 GLY A CA 1
ATOM 1618 C C . GLY A 1 204 ? 3.605 31.75 29.656 1 97.25 204 GLY A C 1
ATOM 1619 O O . GLY A 1 204 ? 3.588 31.484 28.453 1 97.25 204 GLY A O 1
ATOM 1620 N N . LYS A 1 205 ? 2.613 31.469 30.469 1 97.31 205 LYS A N 1
ATOM 1621 C CA . LYS A 1 205 ? 1.366 30.875 30 1 97.31 205 LYS A CA 1
ATOM 1622 C C . LYS A 1 205 ? 0.453 31.938 29.391 1 97.31 205 LYS A C 1
ATOM 1624 O O . LYS A 1 205 ? 0.218 33 29.984 1 97.31 205 LYS A O 1
ATOM 1629 N N . PRO A 1 206 ? -0.075 31.703 28.203 1 98.25 206 PRO A N 1
ATOM 1630 C CA . PRO A 1 206 ? -0.971 32.656 27.562 1 98.25 206 PRO A CA 1
ATOM 1631 C C . PRO A 1 206 ? -2.396 32.594 28.109 1 98.25 206 PRO A C 1
ATOM 1633 O O . PRO A 1 206 ? -2.732 31.688 28.859 1 98.25 206 PRO A O 1
ATOM 1636 N N . GLN A 1 207 ? -3.18 33.625 27.703 1 98.31 207 GLN A N 1
ATOM 1637 C CA . GLN A 1 207 ? -4.617 33.531 27.953 1 98.31 207 GLN A CA 1
ATOM 1638 C C . GLN A 1 207 ? -5.262 32.438 27.109 1 98.31 207 GLN A C 1
ATOM 1640 O O . GLN A 1 207 ? -6.254 31.828 27.531 1 98.31 207 GLN A O 1
ATOM 1645 N N . LEU A 1 208 ? -4.707 32.25 25.906 1 98.69 208 LEU A N 1
ATOM 1646 C CA . LEU A 1 208 ? -5.309 31.312 24.969 1 98.69 208 LEU A CA 1
ATOM 1647 C C . LEU A 1 208 ? -4.238 30.656 24.094 1 98.69 208 LEU A C 1
ATOM 1649 O O . LEU A 1 208 ? -3.369 31.344 23.562 1 98.69 208 LEU A O 1
ATOM 1653 N N . LEU A 1 209 ? -4.262 29.359 24.062 1 98.88 209 LEU A N 1
ATOM 1654 C CA . LEU A 1 209 ? -3.467 28.609 23.109 1 98.88 209 LEU A CA 1
ATOM 1655 C C . LEU A 1 209 ? -4.254 28.344 21.828 1 98.88 209 LEU A C 1
ATOM 1657 O O . LEU A 1 209 ? -5.309 27.703 21.859 1 98.88 209 LEU A O 1
ATOM 1661 N N . VAL A 1 210 ? -3.785 28.875 20.719 1 98.88 210 VAL A N 1
ATOM 1662 C CA . VAL A 1 210 ? -4.457 28.656 19.453 1 98.88 210 VAL A CA 1
ATOM 1663 C C . VAL A 1 210 ? -3.736 27.562 18.672 1 98.88 210 VAL A C 1
ATOM 1665 O O . VAL A 1 210 ? -2.525 27.641 18.438 1 98.88 210 VAL A O 1
ATOM 1668 N N . MET A 1 211 ? -4.422 26.516 18.297 1 98.81 211 MET A N 1
ATOM 1669 C CA . MET A 1 211 ? -3.908 25.469 17.422 1 98.81 211 MET A CA 1
ATOM 1670 C C . MET A 1 211 ? -4.449 25.625 16 1 98.81 211 MET A C 1
ATOM 1672 O O . MET A 1 211 ? -5.59 25.25 15.719 1 98.81 211 MET A O 1
ATOM 1676 N N . SER A 1 212 ? -3.602 26.141 15.164 1 98.81 212 SER A N 1
ATOM 1677 C CA . SER A 1 212 ? -3.992 26.484 13.805 1 98.81 212 SER A CA 1
ATOM 1678 C C . SER A 1 212 ? -3.6 25.391 12.82 1 98.81 212 SER A C 1
ATOM 1680 O O . SER A 1 212 ? -2.445 24.953 12.797 1 98.81 212 SER A O 1
ATOM 1682 N N . TYR A 1 213 ? -4.566 24.906 12.094 1 98.62 213 TYR A N 1
ATOM 1683 C CA . TYR A 1 213 ? -4.363 23.906 11.039 1 98.62 213 TYR A CA 1
ATOM 1684 C C . TYR A 1 213 ? -4.586 24.531 9.664 1 98.62 213 TYR A C 1
ATOM 1686 O O . TYR A 1 213 ? -5.328 25.5 9.531 1 98.62 213 TYR A O 1
ATOM 1694 N N . HIS A 1 214 ? -3.875 23.984 8.656 1 98.19 214 HIS A N 1
ATOM 1695 C CA . HIS A 1 214 ? -4.207 24.406 7.301 1 98.19 214 HIS A CA 1
ATOM 1696 C C . HIS A 1 214 ? -5.68 24.141 6.988 1 98.19 214 HIS A C 1
ATOM 1698 O O . HIS A 1 214 ? -6.211 23.094 7.336 1 98.19 214 HIS A O 1
ATOM 1704 N N . GLY A 1 215 ? -6.301 25.078 6.352 1 97.12 215 GLY A N 1
ATOM 1705 C CA . GLY A 1 215 ? -7.699 24.906 6 1 97.12 215 GLY A CA 1
ATOM 1706 C C . GLY A 1 215 ? -7.906 24.078 4.746 1 97.12 215 GLY A C 1
ATOM 1707 O O . GLY A 1 215 ? -6.953 23.812 4.012 1 97.12 215 GLY A O 1
ATOM 1708 N N . VAL A 1 216 ? -9.172 23.609 4.543 1 95.94 216 VAL A N 1
ATOM 1709 C CA . VAL A 1 216 ? -9.656 22.984 3.32 1 95.94 216 VAL A CA 1
ATOM 1710 C C . VAL A 1 216 ? -11.078 23.469 3.023 1 95.94 216 VAL A C 1
ATOM 1712 O O . VAL A 1 216 ? -11.789 23.906 3.928 1 95.94 216 VAL A O 1
ATOM 1715 N N . PRO A 1 217 ? -11.438 23.406 1.76 1 94.81 217 PRO A N 1
ATOM 1716 C CA . PRO A 1 217 ? -12.82 23.766 1.457 1 94.81 217 PRO A CA 1
ATOM 1717 C C . PRO A 1 217 ? -13.828 22.969 2.279 1 94.81 217 PRO A C 1
ATOM 1719 O O . PRO A 1 217 ? -13.641 21.766 2.508 1 94.81 217 PRO A O 1
ATOM 1722 N N . GLN A 1 218 ? -14.883 23.656 2.725 1 94.44 218 GLN A N 1
ATOM 1723 C CA . GLN A 1 218 ? -15.953 23.031 3.49 1 94.44 218 GLN A CA 1
ATOM 1724 C C . GLN A 1 218 ? -16.516 21.812 2.758 1 94.44 218 GLN A C 1
ATOM 1726 O O . GLN A 1 218 ? -16.859 20.812 3.383 1 94.44 218 GLN A O 1
ATOM 1731 N N . ARG A 1 219 ? -16.562 21.875 1.495 1 92.19 219 ARG A N 1
ATOM 1732 C CA . ARG A 1 219 ? -17.125 20.797 0.688 1 92.19 219 ARG A CA 1
ATOM 1733 C C . ARG A 1 219 ? -16.344 19.5 0.872 1 92.19 219 ARG A C 1
ATOM 1735 O O . ARG A 1 219 ? -16.891 18.406 0.766 1 92.19 219 ARG A O 1
ATOM 1742 N N . TYR A 1 220 ? -15.047 19.562 1.128 1 93.31 220 TYR A N 1
ATOM 1743 C CA . TYR A 1 220 ? -14.258 18.359 1.365 1 93.31 220 TYR A CA 1
ATOM 1744 C C . TYR A 1 220 ? -14.75 17.609 2.6 1 93.31 220 TYR A C 1
ATOM 1746 O O . TYR A 1 220 ? -14.891 16.391 2.58 1 93.31 220 TYR A O 1
ATOM 1754 N N . LEU A 1 221 ? -15.008 18.359 3.66 1 93.19 221 LEU A N 1
ATOM 1755 C CA . LEU A 1 221 ? -15.594 17.781 4.871 1 93.19 221 LEU A CA 1
ATOM 1756 C C . LEU A 1 221 ? -16.969 17.188 4.582 1 93.19 221 LEU A C 1
ATOM 1758 O O . LEU A 1 221 ? -17.234 16.047 4.957 1 93.19 221 LEU A O 1
ATOM 1762 N N . ASP A 1 222 ? -17.766 17.969 3.85 1 91.81 222 ASP A N 1
ATOM 1763 C CA . ASP A 1 222 ? -19.125 17.531 3.555 1 91.81 222 ASP A CA 1
ATOM 1764 C C . ASP A 1 222 ? -19.125 16.25 2.721 1 91.81 222 ASP A C 1
ATOM 1766 O O . ASP A 1 222 ? -20.047 15.438 2.822 1 91.81 222 ASP A O 1
ATOM 1770 N N . ASN A 1 223 ? -18.094 16.094 1.979 1 92.5 223 ASN A N 1
ATOM 1771 C CA . ASN A 1 223 ? -18 14.93 1.107 1 92.5 223 ASN A CA 1
ATOM 1772 C C . ASN A 1 223 ? -17.297 13.766 1.796 1 92.5 223 ASN A C 1
ATOM 1774 O O . ASN A 1 223 ? -16.969 12.766 1.158 1 92.5 223 ASN A O 1
ATOM 1778 N N . GLY A 1 224 ? -16.984 13.938 3.066 1 93 224 GLY A N 1
ATOM 1779 C CA . GLY A 1 224 ? -16.578 12.773 3.838 1 93 224 GLY A CA 1
ATOM 1780 C C . GLY A 1 224 ? -15.102 12.758 4.184 1 93 224 GLY A C 1
ATOM 1781 O O . GLY A 1 224 ? -14.586 11.758 4.672 1 93 224 GLY A O 1
ATOM 1782 N N . ASP A 1 225 ? -14.406 13.82 3.924 1 95.25 225 ASP A N 1
ATOM 1783 C CA . ASP A 1 225 ? -13.016 13.906 4.344 1 95.25 225 ASP A CA 1
ATOM 1784 C C . ASP A 1 225 ? -12.898 14.016 5.859 1 95.25 225 ASP A C 1
ATOM 1786 O O . ASP A 1 225 ? -13.523 14.883 6.473 1 95.25 225 ASP A O 1
ATOM 1790 N N . PRO A 1 226 ? -12.062 13.258 6.48 1 95.25 226 PRO A N 1
ATOM 1791 C CA . PRO A 1 226 ? -12.047 13.219 7.945 1 95.25 226 PRO A CA 1
ATOM 1792 C C . PRO A 1 226 ? -11.148 14.289 8.555 1 95.25 226 PRO A C 1
ATOM 1794 O O . PRO A 1 226 ? -11.031 14.383 9.781 1 95.25 226 PRO A O 1
ATOM 1797 N N . TYR A 1 227 ? -10.57 15.125 7.789 1 96.81 227 TYR A N 1
ATOM 1798 C CA . TYR A 1 227 ? -9.508 16.047 8.18 1 96.81 227 TYR A CA 1
ATOM 1799 C C . TYR A 1 227 ? -9.945 16.938 9.328 1 96.81 227 TYR A C 1
ATOM 1801 O O . TYR A 1 227 ? -9.273 17 10.359 1 96.81 227 TYR A O 1
ATOM 1809 N N . HIS A 1 228 ? -11.023 17.594 9.164 1 96.25 228 HIS A N 1
ATOM 1810 C CA . HIS A 1 228 ? -11.539 18.5 10.172 1 96.25 228 HIS A CA 1
ATOM 1811 C C . HIS A 1 228 ? -11.68 17.812 11.523 1 96.25 228 HIS A C 1
ATOM 1813 O O . HIS A 1 228 ? -11.227 18.344 12.547 1 96.25 228 HIS A O 1
ATOM 1819 N N . CYS A 1 229 ? -12.211 16.641 11.5 1 95.25 229 CYS A N 1
ATOM 1820 C CA . CYS A 1 229 ? -12.461 15.891 12.727 1 95.25 229 CYS A CA 1
ATOM 1821 C C . CYS A 1 229 ? -11.148 15.445 13.367 1 95.25 229 CYS A C 1
ATOM 1823 O O . CYS A 1 229 ? -10.992 15.516 14.586 1 95.25 229 CYS A O 1
ATOM 1825 N N . GLU A 1 230 ? -10.219 15.047 12.562 1 96.88 230 GLU A N 1
ATOM 1826 C CA . GLU A 1 230 ? -8.945 14.57 13.094 1 96.88 230 GLU A CA 1
ATOM 1827 C C . GLU A 1 230 ? -8.133 15.711 13.695 1 96.88 230 GLU A C 1
ATOM 1829 O O . GLU A 1 230 ? -7.406 15.516 14.672 1 96.88 230 GLU A O 1
ATOM 1834 N N . CYS A 1 231 ? -8.258 16.922 13.141 1 98.12 231 CYS A N 1
ATOM 1835 C CA . CYS A 1 231 ? -7.617 18.094 13.727 1 98.12 231 CYS A CA 1
ATOM 1836 C C . CYS A 1 231 ? -8.148 18.344 15.133 1 98.12 231 CYS A C 1
ATOM 1838 O O . CYS A 1 231 ? -7.375 18.625 16.047 1 98.12 231 CYS A O 1
ATOM 1840 N N . HIS A 1 232 ? -9.43 18.219 15.289 1 97.19 232 HIS A N 1
ATOM 1841 C CA . HIS A 1 232 ? -10.039 18.453 16.594 1 97.19 232 HIS A CA 1
ATOM 1842 C C . HIS A 1 232 ? -9.641 17.375 17.594 1 97.19 232 HIS A C 1
ATOM 1844 O O . HIS A 1 232 ? -9.469 17.656 18.781 1 97.19 232 HIS A O 1
ATOM 1850 N N . VAL A 1 233 ? -9.523 16.156 17.109 1 97.5 233 VAL A N 1
ATOM 1851 C CA . VAL A 1 233 ? -9.102 15.07 17.984 1 97.5 233 VAL A CA 1
ATOM 1852 C C . VAL A 1 233 ? -7.684 15.328 18.484 1 97.5 233 VAL A C 1
ATOM 1854 O O . VAL A 1 233 ? -7.402 15.203 19.672 1 97.5 233 VAL A O 1
ATOM 1857 N N . THR A 1 234 ? -6.758 15.672 17.547 1 98.69 234 THR A N 1
ATOM 1858 C CA . THR A 1 234 ? -5.391 16 17.938 1 98.69 234 THR A CA 1
ATOM 1859 C C . THR A 1 234 ? -5.383 17.109 18.984 1 98.69 234 THR A C 1
ATOM 1861 O O . THR A 1 234 ? -4.699 17 20 1 98.69 234 THR A O 1
ATOM 1864 N N . SER A 1 235 ? -6.145 18.109 18.719 1 98.62 235 SER A N 1
ATOM 1865 C CA . SER A 1 235 ? -6.172 19.266 19.609 1 98.62 235 SER A CA 1
ATOM 1866 C C . SER A 1 235 ? -6.691 18.891 20.984 1 98.62 235 SER A C 1
ATOM 1868 O O . SER A 1 235 ? -6.152 19.344 22 1 98.62 235 SER A O 1
ATOM 1870 N N . ARG A 1 236 ? -7.762 18.109 21.031 1 98.12 236 ARG A N 1
ATOM 1871 C CA . ARG A 1 236 ? -8.305 17.641 22.297 1 98.12 236 ARG A CA 1
ATOM 1872 C C . ARG A 1 236 ? -7.27 16.844 23.078 1 98.12 236 ARG A C 1
ATOM 1874 O O . ARG A 1 236 ? -7.086 17.047 24.281 1 98.12 236 ARG A O 1
ATOM 1881 N N . LEU A 1 237 ? -6.617 15.93 22.391 1 98.62 237 LEU A N 1
ATOM 1882 C CA . LEU A 1 237 ? -5.637 15.07 23.047 1 98.62 237 LEU A CA 1
ATOM 1883 C C . LEU A 1 237 ? -4.465 15.883 23.578 1 98.62 237 LEU A C 1
ATOM 1885 O O . LEU A 1 237 ? -3.947 15.609 24.656 1 98.62 237 LEU A O 1
ATOM 1889 N N . VAL A 1 238 ? -3.996 16.875 22.828 1 98.88 238 VAL A N 1
ATOM 1890 C CA . VAL A 1 238 ? -2.93 17.766 23.281 1 98.88 238 VAL A CA 1
ATOM 1891 C C . VAL A 1 238 ? -3.395 18.547 24.5 1 98.88 238 VAL A C 1
ATOM 1893 O O . VAL A 1 238 ? -2.658 18.672 25.484 1 98.88 238 VAL A O 1
ATOM 1896 N N . ALA A 1 239 ? -4.609 19.094 24.469 1 98.69 239 ALA A N 1
ATOM 1897 C CA . ALA A 1 239 ? -5.168 19.844 25.578 1 98.69 239 ALA A CA 1
ATOM 1898 C C . ALA A 1 239 ? -5.262 18.969 26.828 1 98.69 239 ALA A C 1
ATOM 1900 O O . ALA A 1 239 ? -4.938 19.422 27.938 1 98.69 239 ALA A O 1
ATOM 1901 N N . GLU A 1 240 ? -5.738 17.734 26.609 1 98.31 240 GLU A N 1
ATOM 1902 C CA . GLU A 1 240 ? -5.828 16.797 27.719 1 98.31 240 GLU A CA 1
ATOM 1903 C C . GLU A 1 240 ? -4.453 16.531 28.328 1 98.31 240 GLU A C 1
ATOM 1905 O O . GLU A 1 240 ? -4.305 16.516 29.547 1 98.31 240 GLU A O 1
ATOM 1910 N N . GLU A 1 241 ? -3.467 16.344 27.5 1 98.44 241 GLU A N 1
ATOM 1911 C CA . GLU A 1 241 ? -2.102 16.109 27.953 1 98.44 241 GLU A CA 1
ATOM 1912 C C . GLU A 1 241 ? -1.577 17.297 28.75 1 98.44 241 GLU A C 1
ATOM 1914 O O . GLU A 1 241 ? -0.802 17.141 29.688 1 98.44 241 GLU A O 1
ATOM 1919 N N . LEU A 1 242 ? -1.997 18.484 28.422 1 98.56 242 LEU A N 1
ATOM 1920 C CA . LEU A 1 242 ? -1.531 19.719 29.031 1 98.56 242 LEU A CA 1
ATOM 1921 C C . LEU A 1 242 ? -2.383 20.094 30.234 1 98.56 242 LEU A C 1
ATOM 1923 O O . LEU A 1 242 ? -2.012 20.969 31.016 1 98.56 242 LEU A O 1
ATOM 1927 N N . GLY A 1 243 ? -3.539 19.438 30.359 1 98 243 GLY A N 1
ATOM 1928 C CA . GLY A 1 243 ? -4.465 19.766 31.438 1 98 243 GLY A CA 1
ATOM 1929 C C . GLY A 1 243 ? -5.223 21.062 31.188 1 98 243 GLY A C 1
ATOM 1930 O O . GLY A 1 243 ? -5.535 21.797 32.125 1 98 243 GLY A O 1
ATOM 1931 N N . LEU A 1 244 ? -5.512 21.344 29.938 1 98.19 244 LEU A N 1
ATOM 1932 C CA . LEU A 1 244 ? -6.211 22.578 29.578 1 98.19 244 LEU A CA 1
ATOM 1933 C C . LEU A 1 244 ? -7.723 22.359 29.578 1 98.19 244 LEU A C 1
ATOM 1935 O O . LEU A 1 244 ? -8.203 21.297 29.172 1 98.19 244 LEU A O 1
ATOM 1939 N N . SER A 1 245 ? -8.406 23.297 30 1 96.62 245 SER A N 1
ATOM 1940 C CA . SER A 1 245 ? -9.852 23.312 29.844 1 96.62 245 SER A CA 1
ATOM 1941 C C . SER A 1 245 ? -10.25 23.734 28.438 1 96.62 245 SER A C 1
ATOM 1943 O O . SER A 1 245 ? -9.406 24.203 27.656 1 96.62 245 SER A O 1
ATOM 1945 N N . LYS A 1 246 ? -11.5 23.641 28.078 1 94.5 246 LYS A N 1
ATOM 1946 C CA . LYS A 1 246 ? -12.016 23.906 26.75 1 94.5 246 LYS A CA 1
ATOM 1947 C C . LYS A 1 246 ? -11.867 25.391 26.391 1 94.5 246 LYS A C 1
ATOM 1949 O O . LYS A 1 246 ? -11.773 25.734 25.203 1 94.5 246 LYS A O 1
ATOM 1954 N N . ASP A 1 247 ? -11.797 26.203 27.406 1 95.81 247 ASP A N 1
ATOM 1955 C CA . ASP A 1 247 ? -11.742 27.641 27.172 1 95.81 247 ASP A CA 1
ATOM 1956 C C . ASP A 1 247 ? -10.297 28.125 27.062 1 95.81 247 ASP A C 1
ATOM 1958 O O . ASP A 1 247 ? -10.047 29.281 26.719 1 95.81 247 ASP A O 1
ATOM 1962 N N . GLU A 1 248 ? -9.375 27.266 27.266 1 97.94 248 GLU A N 1
ATOM 1963 C CA . GLU A 1 248 ? -7.973 27.656 27.297 1 97.94 248 GLU A CA 1
ATOM 1964 C C . GLU A 1 248 ? -7.289 27.359 25.953 1 97.94 248 GLU A C 1
ATOM 1966 O O . GLU A 1 248 ? -6.117 27.688 25.766 1 97.94 248 GLU A O 1
ATOM 1971 N N . TYR A 1 249 ? -7.969 26.797 25.031 1 98.44 249 TYR A N 1
ATOM 1972 C CA . TYR A 1 249 ? -7.422 26.594 23.688 1 98.44 249 TYR A CA 1
ATOM 1973 C C . TYR A 1 249 ? -8.508 26.719 22.625 1 98.44 249 TYR A C 1
ATOM 1975 O O . TYR A 1 249 ? -9.703 26.688 22.938 1 98.44 249 TYR A O 1
ATOM 1983 N N . LYS A 1 250 ? -8.062 26.938 21.438 1 98.31 250 LYS A N 1
ATOM 1984 C CA . LYS A 1 250 ? -8.961 27.078 20.297 1 98.31 250 LYS A CA 1
ATOM 1985 C C . LYS A 1 250 ? -8.359 26.469 19.047 1 98.31 250 LYS A C 1
ATOM 1987 O O . LYS A 1 250 ? -7.16 26.609 18.781 1 98.31 250 LYS A O 1
ATOM 1992 N N . VAL A 1 251 ? -9.203 25.781 18.281 1 98.31 251 VAL A N 1
ATOM 1993 C CA . VAL A 1 251 ? -8.805 25.234 16.984 1 98.31 251 VAL A CA 1
ATOM 1994 C C . VAL A 1 251 ? -9.211 26.203 15.875 1 98.31 251 VAL A C 1
ATOM 1996 O O . VAL A 1 251 ? -10.352 26.672 15.844 1 98.31 251 VAL A O 1
ATOM 1999 N N . THR A 1 252 ? -8.305 26.547 15.039 1 98.5 252 THR A N 1
ATOM 2000 C CA . THR A 1 252 ? -8.617 27.406 13.898 1 98.5 252 THR A CA 1
ATOM 2001 C C . THR A 1 252 ? -8.008 26.844 12.617 1 98.5 252 THR A C 1
ATOM 2003 O O . THR A 1 252 ? -7.191 25.938 12.664 1 98.5 252 THR A O 1
ATOM 2006 N N . PHE A 1 253 ? -8.469 27.344 11.492 1 98.31 253 PHE A N 1
ATOM 2007 C CA . PHE A 1 253 ? -8.039 26.875 10.18 1 98.31 253 PHE A CA 1
ATOM 2008 C C . PHE A 1 253 ? -7.559 28.031 9.32 1 98.31 253 PHE A C 1
ATOM 2010 O O . PHE A 1 253 ? -8.266 29.031 9.156 1 98.31 253 PHE A O 1
ATOM 2017 N N . GLN A 1 254 ? -6.363 27.875 8.828 1 96.56 254 GLN A N 1
ATOM 2018 C CA . GLN A 1 254 ? -5.691 28.953 8.117 1 96.56 254 GLN A CA 1
ATOM 2019 C C . GLN A 1 254 ? -5.676 28.703 6.609 1 96.56 254 GLN A C 1
ATOM 2021 O O . GLN A 1 254 ? -6.23 27.703 6.141 1 96.56 254 GLN A O 1
ATOM 2026 N N . SER A 1 255 ? -5.125 29.641 5.832 1 91.5 255 SER A N 1
ATOM 2027 C CA . SER A 1 255 ? -4.766 29.547 4.422 1 91.5 255 SER A CA 1
ATOM 2028 C C . SER A 1 255 ? -6.008 29.438 3.539 1 91.5 255 SER A C 1
ATOM 2030 O O . SER A 1 255 ? -6.109 28.531 2.709 1 91.5 255 SER A O 1
ATOM 2032 N N . LEU A 1 256 ? -6.77 30.391 3.646 1 84.81 256 LEU A N 1
ATOM 2033 C CA . LEU A 1 256 ? -7.941 30.453 2.781 1 84.81 256 LEU A CA 1
ATOM 2034 C C . LEU A 1 256 ? -7.543 30.766 1.344 1 84.81 256 LEU A C 1
ATOM 2036 O O . LEU A 1 256 ? -6.59 31.516 1.11 1 84.81 256 LEU A O 1
ATOM 2040 N N . PHE A 1 257 ? -8.234 30.109 0.489 1 79.81 257 PHE A N 1
ATOM 2041 C CA . PHE A 1 257 ? -8 30.328 -0.933 1 79.81 257 PHE A CA 1
ATOM 2042 C C . PHE A 1 257 ? -9.32 30.391 -1.694 1 79.81 257 PHE A C 1
ATOM 2044 O O . PHE A 1 257 ? -10.18 29.516 -1.513 1 79.81 257 PHE A O 1
ATOM 2051 N N . GLY A 1 258 ? -9.43 31.375 -2.447 1 78.62 258 GLY A N 1
ATOM 2052 C CA . GLY A 1 258 ? -10.625 31.469 -3.27 1 78.62 258 GLY A CA 1
ATOM 2053 C C . GLY A 1 258 ? -11.828 32 -2.512 1 78.62 258 GLY A C 1
ATOM 2054 O O . GLY A 1 258 ? -11.688 32.562 -1.436 1 78.62 258 GLY A O 1
ATOM 2055 N N . LYS A 1 259 ? -13.07 32 -3.201 1 83.31 259 LYS A N 1
ATOM 2056 C CA . LYS A 1 259 ? -14.281 32.625 -2.699 1 83.31 259 LYS A CA 1
ATOM 2057 C C . LYS A 1 259 ? -15.164 31.609 -1.973 1 83.31 259 LYS A C 1
ATOM 2059 O O . LYS A 1 259 ? -16.047 32 -1.197 1 83.31 259 LYS A O 1
ATOM 2064 N N . GLU A 1 260 ? -14.75 30.312 -2.16 1 89.38 260 GLU A N 1
ATOM 2065 C CA . GLU A 1 260 ? -15.633 29.328 -1.557 1 89.38 260 GLU A CA 1
ATOM 2066 C C . GLU A 1 260 ? -15.43 29.25 -0.046 1 89.38 260 GLU A C 1
ATOM 2068 O O . GLU A 1 260 ? -14.414 29.719 0.472 1 89.38 260 GLU A O 1
ATOM 2073 N N . GLU A 1 261 ? -16.484 28.719 0.567 1 94.44 261 GLU A N 1
ATOM 2074 C CA . GLU A 1 261 ? -16.406 28.578 2.018 1 94.44 261 GLU A CA 1
ATOM 2075 C C . GLU A 1 261 ? -15.406 27.484 2.42 1 94.44 261 GLU A C 1
ATOM 2077 O O . GLU A 1 261 ? -15.352 26.422 1.801 1 94.44 261 GLU A O 1
ATOM 2082 N N . TRP A 1 262 ? -14.625 27.781 3.402 1 96.06 262 TRP A N 1
ATOM 2083 C CA . TRP A 1 262 ? -13.656 26.844 3.961 1 96.06 262 TRP A CA 1
ATOM 2084 C C . TRP A 1 262 ? -14.055 26.422 5.379 1 96.06 262 TRP A C 1
ATOM 2086 O O . TRP A 1 262 ? -14.969 27.016 5.965 1 96.06 262 TRP A O 1
ATOM 2096 N N . ILE A 1 263 ? -13.469 25.375 5.82 1 95.38 263 ILE A N 1
ATOM 2097 C CA . ILE A 1 263 ? -13.789 24.953 7.176 1 95.38 263 ILE A CA 1
ATOM 2098 C C . ILE A 1 263 ? -13.391 26.031 8.172 1 95.38 263 ILE A C 1
ATOM 2100 O O . ILE A 1 263 ? -12.43 26.781 7.945 1 95.38 263 ILE A O 1
ATOM 2104 N N . LYS A 1 264 ? -14.172 26.266 9.234 1 95.56 264 LYS A N 1
ATOM 2105 C CA . LYS A 1 264 ? -14.078 27.328 10.219 1 95.56 264 LYS A CA 1
ATOM 2106 C C . LYS A 1 264 ? -13.797 26.781 11.609 1 95.56 264 LYS A C 1
ATOM 2108 O O . LYS A 1 264 ? -13.961 25.594 11.859 1 95.56 264 LYS A O 1
ATOM 2113 N N . PRO A 1 265 ? -13.352 27.703 12.438 1 97.25 265 PRO A N 1
ATOM 2114 C CA . PRO A 1 265 ? -13.133 29.141 12.328 1 97.25 265 PRO A CA 1
ATOM 2115 C C . PRO A 1 265 ? -11.844 29.484 11.578 1 97.25 265 PRO A C 1
ATOM 2117 O O . PRO A 1 265 ? -10.852 28.766 11.688 1 97.25 265 PRO A O 1
ATOM 2120 N N . TYR A 1 266 ? -11.859 30.656 10.93 1 97.94 266 TYR A N 1
ATOM 2121 C CA . TYR A 1 266 ? -10.695 31.125 10.195 1 97.94 266 TYR A CA 1
ATOM 2122 C C . TYR A 1 266 ? -9.656 31.719 11.133 1 97.94 266 TYR A C 1
ATOM 2124 O O . TYR A 1 266 ? -9.992 32.531 12 1 97.94 266 TYR A O 1
ATOM 2132 N N . THR A 1 267 ? -8.375 31.359 10.914 1 98.38 267 THR A N 1
ATOM 2133 C CA . THR A 1 267 ? -7.309 31.812 11.797 1 98.38 267 THR A CA 1
ATOM 2134 C C . THR A 1 267 ? -7.18 33.344 11.734 1 98.38 267 THR A C 1
ATOM 2136 O O . THR A 1 267 ? -7.098 34 12.773 1 98.38 267 THR A O 1
ATOM 2139 N N . ASP A 1 268 ? -7.164 33.906 10.547 1 97.38 268 ASP A N 1
ATOM 2140 C CA . ASP A 1 268 ? -6.973 35.344 10.398 1 97.38 268 ASP A CA 1
ATOM 2141 C C . ASP A 1 268 ? -8.102 36.125 11.07 1 97.38 268 ASP A C 1
ATOM 2143 O O . ASP A 1 268 ? -7.855 37.062 11.844 1 97.38 268 ASP A O 1
ATOM 2147 N N . ALA A 1 269 ? -9.336 35.688 10.812 1 97.88 269 ALA A N 1
ATOM 2148 C CA . ALA A 1 269 ? -10.492 36.344 11.438 1 97.88 269 ALA A CA 1
ATOM 2149 C C . ALA A 1 269 ? -10.453 36.188 12.953 1 97.88 269 ALA A C 1
ATOM 2151 O O . ALA A 1 269 ? -10.836 37.094 13.688 1 97.88 269 ALA A O 1
ATOM 2152 N N . THR A 1 270 ? -10.07 35.031 13.438 1 98.5 270 THR A N 1
ATOM 2153 C CA . THR A 1 270 ? -9.977 34.781 14.867 1 98.5 270 THR A CA 1
ATOM 2154 C C . THR A 1 270 ? -8.945 35.688 15.516 1 98.5 270 THR A C 1
ATOM 2156 O O . THR A 1 270 ? -9.203 36.312 16.562 1 98.5 270 THR A O 1
ATOM 2159 N N . MET A 1 271 ? -7.809 35.875 14.891 1 98.38 271 MET A N 1
ATOM 2160 C CA . MET A 1 271 ? -6.754 36.75 15.406 1 98.38 271 MET A CA 1
ATOM 2161 C C . MET A 1 271 ? -7.266 38.188 15.578 1 98.38 271 MET A C 1
ATOM 2163 O O . MET A 1 271 ? -6.957 38.844 16.578 1 98.38 271 MET A O 1
ATOM 2167 N N . LYS A 1 272 ? -8.023 38.625 14.664 1 98.31 272 LYS A N 1
ATOM 2168 C CA . LYS A 1 272 ? -8.516 40 14.656 1 98.31 272 LYS A CA 1
ATOM 2169 C C . LYS A 1 272 ? -9.609 40.188 15.711 1 98.31 272 LYS A C 1
ATOM 2171 O O . LYS A 1 272 ? -9.812 41.312 16.188 1 98.31 272 LYS A O 1
ATOM 2176 N N . SER A 1 273 ? -10.242 39.125 16.078 1 98.5 273 SER A N 1
ATOM 2177 C CA . SER A 1 273 ? -11.414 39.25 16.938 1 98.5 273 SER A CA 1
ATOM 2178 C C . SER A 1 273 ? -11.047 39.062 18.406 1 98.5 273 SER A C 1
ATOM 2180 O O . SER A 1 273 ? -11.742 39.562 19.297 1 98.5 273 SER A O 1
ATOM 2182 N N . LEU A 1 274 ? -9.984 38.375 18.719 1 98.44 274 LEU A N 1
ATOM 2183 C CA . LEU A 1 274 ? -9.664 37.938 20.062 1 98.44 274 LEU A CA 1
ATOM 2184 C C . LEU A 1 274 ? -9.445 39.125 21 1 98.44 274 LEU A C 1
ATOM 2186 O O . LEU A 1 274 ? -9.961 39.125 22.125 1 98.44 274 LEU A O 1
ATOM 2190 N N . PRO A 1 275 ? -8.797 40.219 20.578 1 98.31 275 PRO A N 1
ATOM 2191 C CA . PRO A 1 275 ? -8.531 41.312 21.516 1 98.31 275 PRO A CA 1
ATOM 2192 C C . PRO A 1 275 ? -9.805 42 21.984 1 98.31 275 PRO A C 1
ATOM 2194 O O . PRO A 1 275 ? -9.898 42.438 23.141 1 98.31 275 PRO A O 1
ATOM 2197 N N . GLU A 1 276 ? -10.742 42.125 21.109 1 97.94 276 GLU A N 1
ATOM 2198 C CA . GLU A 1 276 ? -12.008 42.75 21.484 1 97.94 276 GLU A CA 1
ATOM 2199 C C . GLU A 1 276 ? -12.734 41.906 22.531 1 97.94 276 GLU A C 1
ATOM 2201 O O . GLU A 1 276 ? -13.547 42.438 23.297 1 97.94 276 GLU A O 1
ATOM 2206 N N . LYS A 1 277 ? -12.43 40.656 22.594 1 97.62 277 LYS A N 1
ATOM 2207 C CA . LYS A 1 277 ? -13.039 39.75 23.562 1 97.62 277 LYS A CA 1
ATOM 2208 C C . LYS A 1 277 ? -12.203 39.656 24.844 1 97.62 277 LYS A C 1
ATOM 2210 O O . LYS A 1 277 ? -12.453 38.812 25.703 1 97.62 277 LYS A O 1
ATOM 2215 N N . GLY A 1 278 ? -11.188 40.469 24.891 1 98 278 GLY A N 1
ATOM 2216 C CA . GLY A 1 278 ? -10.367 40.562 26.094 1 98 278 GLY A CA 1
ATOM 2217 C C . GLY A 1 278 ? -9.188 39.625 26.094 1 98 278 GLY A C 1
ATOM 2218 O O . GLY A 1 278 ? -8.469 39.5 27.078 1 98 278 GLY A O 1
ATOM 2219 N N . ILE A 1 279 ? -8.992 38.906 25.047 1 98.5 279 ILE A N 1
ATOM 2220 C CA . ILE A 1 279 ? -7.855 38 24.906 1 98.5 279 ILE A CA 1
ATOM 2221 C C . ILE A 1 279 ? -6.711 38.688 24.188 1 98.5 279 ILE A C 1
ATOM 2223 O O . ILE A 1 279 ? -6.719 38.812 22.969 1 98.5 279 ILE A O 1
ATOM 2227 N N . LYS A 1 280 ? -5.73 39.062 24.969 1 98.56 280 LYS A N 1
ATOM 2228 C CA . LYS A 1 280 ? -4.699 39.938 24.406 1 98.56 280 LYS A CA 1
ATOM 2229 C C . LYS A 1 280 ? -3.328 39.25 24.469 1 98.56 280 LYS A C 1
ATOM 2231 O O . LYS A 1 280 ? -2.336 39.812 24 1 98.56 280 LYS A O 1
ATOM 2236 N N . ASP A 1 281 ? -3.188 38.125 25.047 1 98.62 281 ASP A N 1
ATOM 2237 C CA . ASP A 1 281 ? -1.98 37.312 25.156 1 98.62 281 ASP A CA 1
ATOM 2238 C C . ASP A 1 281 ? -2.23 35.875 24.641 1 98.62 281 ASP A C 1
ATOM 2240 O O . ASP A 1 281 ? -2.857 35.062 25.344 1 98.62 281 ASP A O 1
ATOM 2244 N N . ILE A 1 282 ? -1.659 35.594 23.422 1 98.81 282 ILE A N 1
ATOM 2245 C CA . ILE A 1 282 ? -1.942 34.281 22.844 1 98.81 282 ILE A CA 1
ATOM 2246 C C . ILE A 1 282 ? -0.642 33.625 22.391 1 98.81 282 ILE A C 1
ATOM 2248 O O . ILE A 1 282 ? 0.367 34.312 22.188 1 98.81 282 ILE A O 1
ATOM 2252 N N . GLN A 1 283 ? -0.651 32.344 22.328 1 98.81 283 GLN A N 1
ATOM 2253 C CA . GLN A 1 283 ? 0.358 31.531 21.688 1 98.81 283 GLN A CA 1
ATOM 2254 C C . GLN A 1 283 ? -0.263 30.656 20.594 1 98.81 283 GLN A C 1
ATOM 2256 O O . GLN A 1 283 ? -1.393 30.188 20.734 1 98.81 283 GLN A O 1
ATOM 2261 N N . VAL A 1 284 ? 0.429 30.562 19.484 1 98.81 284 VAL A N 1
ATOM 2262 C CA . VAL A 1 284 ? -0.103 29.828 18.328 1 98.81 284 VAL A CA 1
ATOM 2263 C C . VAL A 1 284 ? 0.836 28.672 17.969 1 98.81 284 VAL A C 1
ATOM 2265 O O . VAL A 1 284 ? 2.055 28.859 17.922 1 98.81 284 VAL A O 1
ATOM 2268 N N . ILE A 1 285 ? 0.303 27.516 17.812 1 98.81 285 ILE A N 1
ATOM 2269 C CA . ILE A 1 285 ? 1.038 26.359 17.312 1 98.81 285 ILE A CA 1
ATOM 2270 C C . ILE A 1 285 ? 0.294 25.75 16.125 1 98.81 285 ILE A C 1
ATOM 2272 O O . ILE A 1 285 ? -0.922 25.922 15.992 1 98.81 285 ILE A O 1
ATOM 2276 N N . CYS A 1 286 ? 1 25.094 15.219 1 98.75 286 CYS A N 1
ATOM 2277 C CA . CYS A 1 286 ? 0.422 24.5 14.023 1 98.75 286 CYS A CA 1
ATOM 2278 C C . CYS A 1 286 ? 0.652 22.984 14.008 1 98.75 286 CYS A C 1
ATOM 2280 O O . CYS A 1 286 ? 1.502 22.5 13.258 1 98.75 286 CYS A O 1
ATOM 2282 N N . PRO A 1 287 ? -0.187 22.172 14.68 1 98.69 287 PRO A N 1
ATOM 2283 C CA . PRO A 1 287 ? 0.062 20.75 14.875 1 98.69 287 PRO A CA 1
ATOM 2284 C C . PRO A 1 287 ? -0.001 19.969 13.562 1 98.69 287 PRO A C 1
ATOM 2286 O O . PRO A 1 287 ? 0.529 18.844 13.484 1 98.69 287 PRO A O 1
ATOM 2289 N N . GLY A 1 288 ? -0.622 20.484 12.547 1 98.38 288 GLY A N 1
ATOM 2290 C CA . GLY A 1 288 ? -0.76 19.781 11.281 1 98.38 288 GLY A CA 1
ATOM 2291 C C . GLY A 1 288 ? 0.521 19.766 10.469 1 98.38 288 GLY A C 1
ATOM 2292 O O . GLY A 1 288 ? 0.643 18.984 9.516 1 98.38 288 GLY A O 1
ATOM 2293 N N . PHE A 1 289 ? 1.48 20.594 10.852 1 98.38 289 PHE A N 1
ATOM 2294 C CA . PHE A 1 289 ? 2.738 20.703 10.125 1 98.38 289 PHE A CA 1
ATOM 2295 C C . PHE A 1 289 ? 3.869 20.031 10.891 1 98.38 289 PHE A C 1
ATOM 2297 O O . PHE A 1 289 ? 4.137 20.359 12.039 1 98.38 289 PHE A O 1
ATOM 2304 N N . SER A 1 290 ? 4.566 19.141 10.188 1 98.38 290 SER A N 1
ATOM 2305 C CA . SER A 1 290 ? 5.699 18.469 10.805 1 98.38 290 SER A CA 1
ATOM 2306 C C . SER A 1 290 ? 6.941 19.344 10.812 1 98.38 290 SER A C 1
ATOM 2308 O O . SER A 1 290 ? 7.852 19.141 11.617 1 98.38 290 SER A O 1
ATOM 2310 N N . ALA A 1 291 ? 6.957 20.234 9.875 1 98.44 291 ALA A N 1
ATOM 2311 C CA . ALA A 1 291 ? 8.102 21.109 9.664 1 98.44 291 ALA A CA 1
ATOM 2312 C C . ALA A 1 291 ? 7.656 22.547 9.375 1 98.44 291 ALA A C 1
ATOM 2314 O O . ALA A 1 291 ? 6.676 22.766 8.664 1 98.44 291 ALA A O 1
ATOM 2315 N N . ASP A 1 292 ? 8.375 23.469 10 1 97.94 292 ASP A N 1
ATOM 2316 C CA . ASP A 1 292 ? 8.109 24.859 9.688 1 97.94 292 ASP A CA 1
ATOM 2317 C C . ASP A 1 292 ? 8.336 25.156 8.203 1 97.94 292 ASP A C 1
ATOM 2319 O O . ASP A 1 292 ? 9.258 24.609 7.598 1 97.94 292 ASP A O 1
ATOM 2323 N N . CYS A 1 293 ? 7.504 25.938 7.684 1 95.94 293 CYS A N 1
ATOM 2324 C CA . CYS A 1 293 ? 7.496 26.297 6.273 1 95.94 293 CYS A CA 1
ATOM 2325 C C . CYS A 1 293 ? 6.918 27.703 6.078 1 95.94 293 CYS A C 1
ATOM 2327 O O . CYS A 1 293 ? 6.727 28.438 7.043 1 95.94 293 CYS A O 1
ATOM 2329 N N . LEU A 1 294 ? 6.723 28.094 4.863 1 93.75 294 LEU A N 1
ATOM 2330 C CA . LEU A 1 294 ? 6.188 29.406 4.547 1 93.75 294 LEU A CA 1
ATOM 2331 C C . LEU A 1 294 ? 4.895 29.672 5.312 1 93.75 294 LEU A C 1
ATOM 2333 O O . LEU A 1 294 ? 4.711 30.75 5.883 1 93.75 294 LEU A O 1
ATOM 2337 N N . GLU A 1 295 ? 4.02 28.625 5.418 1 93.19 295 GLU A N 1
ATOM 2338 C CA . GLU A 1 295 ? 2.686 28.75 5.996 1 93.19 295 GLU A CA 1
ATOM 2339 C C . GLU A 1 295 ? 2.754 28.984 7.5 1 93.19 295 GLU A C 1
ATOM 2341 O O . GLU A 1 295 ? 1.803 29.5 8.094 1 93.19 295 GLU A O 1
ATOM 2346 N N . THR A 1 296 ? 3.816 28.547 8.102 1 96.31 296 THR A N 1
ATOM 2347 C CA . THR A 1 296 ? 3.926 28.703 9.547 1 96.31 296 THR A CA 1
ATOM 2348 C C . THR A 1 296 ? 4.781 29.922 9.898 1 96.31 296 THR A C 1
ATOM 2350 O O . THR A 1 296 ? 4.398 30.734 10.734 1 96.31 296 THR A O 1
ATOM 2353 N N . ILE A 1 297 ? 5.844 30.109 9.18 1 95 297 ILE A N 1
ATOM 2354 C CA . ILE A 1 297 ? 6.777 31.188 9.5 1 95 297 ILE A CA 1
ATOM 2355 C C . ILE A 1 297 ? 6.195 32.531 9.055 1 95 297 ILE A C 1
ATOM 2357 O O . ILE A 1 297 ? 6.043 33.438 9.867 1 95 297 ILE A O 1
ATOM 2361 N N . GLU A 1 298 ? 5.832 32.594 7.84 1 92.75 298 GLU A N 1
ATOM 2362 C CA . GLU A 1 298 ? 5.34 33.875 7.309 1 92.75 298 GLU A CA 1
ATOM 2363 C C . GLU A 1 298 ? 3.871 34.062 7.66 1 92.75 298 GLU A C 1
ATOM 2365 O O . GLU A 1 298 ? 3.506 35.094 8.227 1 92.75 298 GLU A O 1
ATOM 2370 N N . GLU A 1 299 ? 3.068 33.125 7.387 1 93.69 299 GLU A N 1
ATOM 2371 C CA . GLU A 1 299 ? 1.626 33.312 7.539 1 93.69 299 GLU A CA 1
ATOM 2372 C C . GLU A 1 299 ? 1.238 33.438 9.008 1 93.69 299 GLU A C 1
ATOM 2374 O O . GLU A 1 299 ? 0.446 34.312 9.375 1 93.69 299 GLU A O 1
ATOM 2379 N N . ILE A 1 300 ? 1.809 32.594 9.875 1 96.56 300 ILE A N 1
ATOM 2380 C CA . ILE A 1 300 ? 1.404 32.625 11.281 1 96.56 300 ILE A CA 1
ATOM 2381 C C . ILE A 1 300 ? 2.27 33.594 12.062 1 96.56 300 ILE A C 1
ATOM 2383 O O . ILE A 1 300 ? 1.756 34.562 12.648 1 96.56 300 ILE A O 1
ATOM 2387 N N . ASP A 1 301 ? 3.555 33.469 11.992 1 96.44 301 ASP A N 1
ATOM 2388 C CA . ASP A 1 301 ? 4.445 34.188 12.875 1 96.44 301 ASP A CA 1
ATOM 2389 C C . ASP A 1 301 ? 4.586 35.656 12.422 1 96.44 301 ASP A C 1
ATOM 2391 O O . ASP A 1 301 ? 4.973 36.531 13.211 1 96.44 301 ASP A O 1
ATOM 2395 N N . GLU A 1 302 ? 4.238 35.969 11.195 1 95.19 302 GLU A N 1
ATOM 2396 C CA . GLU A 1 302 ? 4.332 37.344 10.734 1 95.19 302 GLU A CA 1
ATOM 2397 C C . GLU A 1 302 ? 2.951 37.938 10.469 1 95.19 302 GLU A C 1
ATOM 2399 O O . GLU A 1 302 ? 2.455 38.75 11.25 1 95.19 302 GLU A O 1
ATOM 2404 N N . GLU A 1 303 ? 2.24 37.375 9.508 1 95.56 303 GLU A N 1
ATOM 2405 C CA . GLU A 1 303 ? 0.971 37.969 9.078 1 95.56 303 GLU A CA 1
ATOM 2406 C C . GLU A 1 303 ? -0.07 37.906 10.195 1 95.56 303 GLU A C 1
ATOM 2408 O O . GLU A 1 303 ? -0.678 38.906 10.539 1 95.56 303 GLU A O 1
ATOM 2413 N N . ASN A 1 304 ? -0.236 36.781 10.719 1 97.69 304 ASN A N 1
ATOM 2414 C CA . ASN A 1 304 ? -1.26 36.625 11.75 1 97.69 304 ASN A CA 1
ATOM 2415 C C . ASN A 1 304 ? -0.86 37.344 13.039 1 97.69 304 ASN A C 1
ATOM 2417 O O . ASN A 1 304 ? -1.718 37.844 13.766 1 97.69 304 ASN A O 1
ATOM 2421 N N . ARG A 1 305 ? 0.423 37.406 13.336 1 98.12 305 ARG A N 1
ATOM 2422 C CA . ARG A 1 305 ? 0.907 38.219 14.43 1 98.12 305 ARG A CA 1
ATOM 2423 C C . ARG A 1 305 ? 0.492 39.688 14.234 1 98.12 305 ARG A C 1
ATOM 2425 O O . ARG A 1 305 ? -0.01 40.312 15.164 1 98.12 305 ARG A O 1
ATOM 2432 N N . GLU A 1 306 ? 0.662 40.156 13.047 1 98.19 306 GLU A N 1
ATOM 2433 C CA . GLU A 1 306 ? 0.299 41.562 12.734 1 98.19 306 GLU A CA 1
ATOM 2434 C C . GLU A 1 306 ? -1.203 41.781 12.891 1 98.19 306 GLU A C 1
ATOM 2436 O O . GLU A 1 306 ? -1.632 42.781 13.453 1 98.19 306 GLU A O 1
ATOM 2441 N N . TYR A 1 307 ? -2.018 40.781 12.367 1 98.25 307 TYR A N 1
ATOM 2442 C CA . TYR A 1 307 ? -3.467 40.875 12.508 1 98.25 307 TYR A CA 1
ATOM 2443 C C . TYR A 1 307 ? -3.861 41.031 13.977 1 98.25 307 TYR A C 1
ATOM 2445 O O . TYR A 1 307 ? -4.691 41.875 14.328 1 98.25 307 TYR A O 1
ATOM 2453 N N . PHE A 1 308 ? -3.258 40.25 14.812 1 98.75 308 PHE A N 1
ATOM 2454 C CA . PHE A 1 308 ? -3.592 40.219 16.234 1 98.75 308 PHE A CA 1
ATOM 2455 C C . PHE A 1 308 ? -3.164 41.5 16.938 1 98.75 308 PHE A C 1
ATOM 2457 O O . PHE A 1 308 ? -3.939 42.094 17.688 1 98.75 308 PHE A O 1
ATOM 2464 N N . ILE A 1 309 ? -1.939 42 16.656 1 98.62 309 ILE A N 1
ATOM 2465 C CA . ILE A 1 309 ? -1.376 43.156 17.328 1 98.62 309 ILE A CA 1
ATOM 2466 C C . ILE A 1 309 ? -2.123 44.438 16.875 1 98.62 309 ILE A C 1
ATOM 2468 O O . ILE A 1 309 ? -2.471 45.281 17.703 1 98.62 309 ILE A O 1
ATOM 2472 N N . GLU A 1 310 ? -2.391 44.5 15.625 1 98.56 310 GLU A N 1
ATOM 2473 C CA . GLU A 1 310 ? -3.096 45.656 15.094 1 98.56 310 GLU A CA 1
ATOM 2474 C C . GLU A 1 310 ? -4.52 45.719 15.633 1 98.56 310 GLU A C 1
ATOM 2476 O O . GLU A 1 310 ? -5.09 46.812 15.734 1 98.56 310 GLU A O 1
ATOM 2481 N N . ALA A 1 311 ? -5.02 44.594 16.031 1 98.38 311 ALA A N 1
ATOM 2482 C CA . ALA A 1 311 ? -6.387 44.562 16.531 1 98.38 311 ALA A CA 1
ATOM 2483 C C . ALA A 1 311 ? -6.43 44.844 18.031 1 98.38 311 ALA A C 1
ATOM 2485 O O . ALA A 1 311 ? -7.508 44.906 18.625 1 98.38 311 ALA A O 1
ATOM 2486 N N . GLY A 1 312 ? -5.309 45.031 18.594 1 98.56 312 GLY A N 1
ATOM 2487 C CA . GLY A 1 312 ? -5.27 45.406 20 1 98.56 312 GLY A CA 1
ATOM 2488 C C . GLY A 1 312 ? -4.625 44.312 20.859 1 98.56 312 GLY A C 1
ATOM 2489 O O . GLY A 1 312 ? -4.59 44.438 22.094 1 98.56 312 GLY A O 1
ATOM 2490 N N . GLY A 1 313 ? -4.117 43.281 20.203 1 98.44 313 GLY A N 1
ATOM 2491 C CA . GLY A 1 313 ? -3.373 42.281 20.953 1 98.44 313 GLY A CA 1
ATOM 2492 C C . GLY A 1 313 ? -2.09 42.812 21.547 1 98.44 313 GLY A C 1
ATOM 2493 O O . GLY A 1 313 ? -1.521 43.781 21.047 1 98.44 313 GLY A O 1
ATOM 2494 N N . GLU A 1 314 ? -1.669 42.219 22.625 1 98.38 314 GLU A N 1
ATOM 2495 C CA . GLU A 1 314 ? -0.503 42.75 23.328 1 98.38 314 GLU A CA 1
ATOM 2496 C C . GLU A 1 314 ? 0.678 41.781 23.234 1 98.38 314 GLU A C 1
ATOM 2498 O O . GLU A 1 314 ? 1.815 42.219 23.016 1 98.38 314 GLU A O 1
ATOM 2503 N N . LYS A 1 315 ? 0.414 40.469 23.422 1 98.12 315 LYS A N 1
ATOM 2504 C CA . LYS A 1 315 ? 1.453 39.469 23.359 1 98.12 315 LYS A CA 1
ATOM 2505 C C . LYS A 1 315 ? 1.062 38.344 22.391 1 98.12 315 LYS A C 1
ATOM 2507 O O . LYS A 1 315 ? -0.028 37.781 22.5 1 98.12 315 LYS A O 1
ATOM 2512 N N . PHE A 1 316 ? 1.959 38.094 21.453 1 98.25 316 PHE A N 1
ATOM 2513 C CA . PHE A 1 316 ? 1.828 37.031 20.469 1 98.25 316 PHE A CA 1
ATOM 2514 C C . PHE A 1 316 ? 3.115 36.219 20.375 1 98.25 316 PHE A C 1
ATOM 2516 O O . PHE A 1 316 ? 4.195 36.781 20.188 1 98.25 316 PHE A O 1
ATOM 2523 N N . SER A 1 317 ? 3.004 34.969 20.594 1 97.81 317 SER A N 1
ATOM 2524 C CA . SER A 1 317 ? 4.184 34.125 20.375 1 97.81 317 SER A CA 1
ATOM 2525 C C . SER A 1 317 ? 3.844 32.906 19.547 1 97.81 317 SER A C 1
ATOM 2527 O O . SER A 1 317 ? 2.822 32.25 19.781 1 97.81 317 SER A O 1
ATOM 2529 N N . TYR A 1 318 ? 4.672 32.594 18.625 1 98.12 318 TYR A N 1
ATOM 2530 C CA . TYR A 1 318 ? 4.543 31.406 17.797 1 98.12 318 TYR A CA 1
ATOM 2531 C C . TYR A 1 318 ? 5.395 30.266 18.344 1 98.12 318 TYR A C 1
ATOM 2533 O O . TYR A 1 318 ? 6.582 30.453 18.609 1 98.12 318 TYR A O 1
ATOM 2541 N N . ILE A 1 319 ? 4.754 29.141 18.594 1 98.62 319 ILE A N 1
ATOM 2542 C CA . ILE A 1 319 ? 5.441 27.922 18.969 1 98.62 319 ILE A CA 1
ATOM 2543 C C . ILE A 1 319 ? 5.836 27.141 17.703 1 98.62 319 ILE A C 1
ATOM 2545 O O . ILE A 1 319 ? 4.969 26.719 16.938 1 98.62 319 ILE A O 1
ATOM 2549 N N . LYS A 1 320 ? 7.051 26.906 17.5 1 97.88 320 LYS A N 1
ATOM 2550 C CA . LYS A 1 320 ? 7.551 26.266 16.281 1 97.88 320 LYS A CA 1
ATOM 2551 C C . LYS A 1 320 ? 6.961 24.859 16.125 1 97.88 320 LYS A C 1
ATOM 2553 O O . LYS A 1 320 ? 6.543 24.234 17.109 1 97.88 320 LYS A O 1
ATOM 2558 N N . CYS A 1 321 ? 6.898 24.484 14.883 1 98.44 321 CYS A N 1
ATOM 2559 C CA . CYS A 1 321 ? 6.566 23.078 14.641 1 98.44 321 CYS A CA 1
ATOM 2560 C C . CYS A 1 321 ? 7.551 22.156 15.352 1 98.44 321 CYS A C 1
ATOM 2562 O O . CYS A 1 321 ? 8.602 22.609 15.82 1 98.44 321 CYS A O 1
ATOM 2564 N N . LEU A 1 322 ? 7.184 20.859 15.406 1 98.75 322 LEU A N 1
ATOM 2565 C CA . LEU A 1 322 ? 8.055 19.922 16.094 1 98.75 322 LEU A CA 1
ATOM 2566 C C . LEU A 1 322 ? 9.414 19.828 15.406 1 98.75 322 LEU A C 1
ATOM 2568 O O . LEU A 1 322 ? 10.43 19.562 16.047 1 98.75 322 LEU A O 1
ATOM 2572 N N . ASN A 1 323 ? 9.438 19.984 14.016 1 98.5 323 ASN A N 1
ATOM 2573 C CA . ASN A 1 323 ? 10.68 19.984 13.25 1 98.5 323 ASN A CA 1
ATOM 2574 C C . ASN A 1 323 ? 11.562 18.797 13.594 1 98.5 323 ASN A C 1
ATOM 2576 O O . ASN A 1 323 ? 11.109 17.641 13.508 1 98.5 323 ASN A O 1
ATOM 2580 N N . ASP A 1 324 ? 12.797 18.938 13.938 1 97.88 324 ASP A N 1
ATOM 2581 C CA . ASP A 1 324 ? 13.711 17.828 14.18 1 97.88 324 ASP A CA 1
ATOM 2582 C C . ASP A 1 324 ? 13.969 17.641 15.68 1 97.88 324 ASP A C 1
ATOM 2584 O O . ASP A 1 324 ? 15.039 17.172 16.078 1 97.88 324 ASP A O 1
ATOM 2588 N N . ARG A 1 325 ? 12.984 18.078 16.5 1 98.19 325 ARG A N 1
ATOM 2589 C CA . ARG A 1 325 ? 13.07 17.797 17.922 1 98.19 325 ARG A CA 1
ATOM 2590 C C . ARG A 1 325 ? 13.344 16.312 18.172 1 98.19 325 ARG A C 1
ATOM 2592 O O . ARG A 1 325 ? 12.805 15.453 17.469 1 98.19 325 ARG A O 1
ATOM 2599 N N . PRO A 1 326 ? 14.094 16.031 19.234 1 98.69 326 PRO A N 1
ATOM 2600 C CA . PRO A 1 326 ? 14.391 14.617 19.531 1 98.69 326 PRO A CA 1
ATOM 2601 C C . PRO A 1 326 ? 13.133 13.805 19.812 1 98.69 326 PRO A C 1
ATOM 2603 O O . PRO A 1 326 ? 13.016 12.656 19.375 1 98.69 326 PRO A O 1
ATOM 2606 N N . ASP A 1 327 ? 12.219 14.391 20.562 1 98.75 327 ASP A N 1
ATOM 2607 C CA . ASP A 1 327 ? 11.031 13.617 20.906 1 98.75 327 ASP A CA 1
ATOM 2608 C C . ASP A 1 327 ? 10.102 13.469 19.703 1 98.75 327 ASP A C 1
ATOM 2610 O O . ASP A 1 327 ? 9.312 12.531 19.641 1 98.75 327 ASP A O 1
ATOM 2614 N N . HIS A 1 328 ? 10.141 14.43 18.75 1 98.81 328 HIS A N 1
ATOM 2615 C CA . HIS A 1 328 ? 9.453 14.219 17.484 1 98.81 328 HIS A CA 1
ATOM 2616 C C . HIS A 1 328 ? 10.086 13.078 16.703 1 98.81 328 HIS A C 1
ATOM 2618 O O . HIS A 1 328 ? 9.375 12.203 16.172 1 98.81 328 HIS A O 1
ATOM 2624 N N . ALA A 1 329 ? 11.398 13.086 16.609 1 98.75 329 ALA A N 1
ATOM 2625 C CA . ALA A 1 329 ? 12.125 12.016 15.922 1 98.75 329 ALA A CA 1
ATOM 2626 C C . ALA A 1 329 ? 11.836 10.664 16.562 1 98.75 329 ALA A C 1
ATOM 2628 O O . ALA A 1 329 ? 11.688 9.656 15.852 1 98.75 329 ALA A O 1
ATOM 2629 N N . ASP A 1 330 ? 11.758 10.664 17.891 1 98.88 330 ASP A N 1
ATOM 2630 C CA . ASP A 1 330 ? 11.406 9.43 18.594 1 98.88 330 ASP A CA 1
ATOM 2631 C C . ASP A 1 330 ? 10.023 8.938 18.188 1 98.88 330 ASP A C 1
ATOM 2633 O O . ASP A 1 330 ? 9.82 7.742 17.969 1 98.88 330 ASP A O 1
ATOM 2637 N N . ALA A 1 331 ? 9.086 9.859 18.125 1 98.81 331 ALA A N 1
ATOM 2638 C CA . ALA A 1 331 ? 7.723 9.5 17.75 1 98.81 331 ALA A CA 1
ATOM 2639 C C . ALA A 1 331 ? 7.672 8.938 16.328 1 98.81 331 ALA A C 1
ATOM 2641 O O . ALA A 1 331 ? 7.031 7.91 16.094 1 98.81 331 ALA A O 1
ATOM 2642 N N . LEU A 1 332 ? 8.328 9.586 15.406 1 98.88 332 LEU A N 1
ATOM 2643 C CA . LEU A 1 332 ? 8.352 9.141 14.023 1 98.88 332 LEU A CA 1
ATOM 2644 C C . LEU A 1 332 ? 9.055 7.789 13.898 1 98.88 332 LEU A C 1
ATOM 2646 O O . LEU A 1 332 ? 8.625 6.93 13.125 1 98.88 332 LEU A O 1
ATOM 2650 N N . ALA A 1 333 ? 10.141 7.637 14.633 1 98.88 333 ALA A N 1
ATOM 2651 C CA . ALA A 1 333 ? 10.844 6.355 14.641 1 98.88 333 ALA A CA 1
ATOM 2652 C C . ALA A 1 333 ? 9.945 5.234 15.156 1 98.88 333 ALA A C 1
ATOM 2654 O O . ALA A 1 333 ? 9.961 4.125 14.617 1 98.88 333 ALA A O 1
ATOM 2655 N N . THR A 1 334 ? 9.211 5.578 16.203 1 98.75 334 THR A N 1
ATOM 2656 C CA . THR A 1 334 ? 8.289 4.594 16.75 1 98.75 334 THR A CA 1
ATOM 2657 C C . THR A 1 334 ? 7.262 4.172 15.711 1 98.75 334 THR A C 1
ATOM 2659 O O . THR A 1 334 ? 6.906 2.996 15.625 1 98.75 334 THR A O 1
ATOM 2662 N N . LEU A 1 335 ? 6.789 5.113 14.945 1 98.5 335 LEU A N 1
ATOM 2663 C CA . LEU A 1 335 ? 5.848 4.824 13.867 1 98.5 335 LEU A CA 1
ATOM 2664 C C . LEU A 1 335 ? 6.473 3.891 12.836 1 98.5 335 LEU A C 1
ATOM 2666 O O . LEU A 1 335 ? 5.844 2.92 12.406 1 98.5 335 LEU A O 1
ATOM 2670 N N . VAL A 1 336 ? 7.691 4.188 12.43 1 98.88 336 VAL A N 1
ATOM 2671 C CA . VAL A 1 336 ? 8.391 3.369 11.445 1 98.88 336 VAL A CA 1
ATOM 2672 C C . VAL A 1 336 ? 8.57 1.954 11.984 1 98.88 336 VAL A C 1
ATOM 2674 O O . VAL A 1 336 ? 8.297 0.975 11.289 1 98.88 336 VAL A O 1
ATOM 2677 N N . LEU A 1 337 ? 9.008 1.864 13.227 1 98.62 337 LEU A N 1
ATOM 2678 C CA . LEU A 1 337 ? 9.266 0.565 13.836 1 98.62 337 LEU A CA 1
ATOM 2679 C C . LEU A 1 337 ? 7.973 -0.23 13.992 1 98.62 337 LEU A C 1
ATOM 2681 O O . LEU A 1 337 ? 7.961 -1.448 13.797 1 98.62 337 LEU A O 1
ATOM 2685 N N . GLN A 1 338 ? 6.918 0.453 14.328 1 98.12 338 GLN A N 1
ATOM 2686 C CA . GLN A 1 338 ? 5.605 -0.173 14.445 1 98.12 338 GLN A CA 1
ATOM 2687 C C . GLN A 1 338 ? 5.164 -0.773 13.109 1 98.12 338 GLN A C 1
ATOM 2689 O O . GLN A 1 338 ? 4.711 -1.918 13.062 1 98.12 338 GLN A O 1
ATOM 2694 N N . HIS A 1 339 ? 5.375 -0.091 12.047 1 98.56 339 HIS A N 1
ATOM 2695 C CA . HIS A 1 339 ? 4.766 -0.443 10.773 1 98.56 339 HIS A CA 1
ATOM 2696 C C . HIS A 1 339 ? 5.684 -1.341 9.945 1 98.56 339 HIS A C 1
ATOM 2698 O O . HIS A 1 339 ? 5.289 -1.833 8.891 1 98.56 339 HIS A O 1
ATOM 2704 N N . THR A 1 340 ? 6.871 -1.631 10.438 1 98.56 340 THR A N 1
ATOM 2705 C CA . THR A 1 340 ? 7.781 -2.508 9.711 1 98.56 340 THR A CA 1
ATOM 2706 C C . THR A 1 340 ? 7.863 -3.877 10.383 1 98.56 340 THR A C 1
ATOM 2708 O O . THR A 1 340 ? 8.633 -4.742 9.953 1 98.56 340 THR A O 1
ATOM 2711 N N . GLN A 1 341 ? 7.117 -4.094 11.438 1 98 341 GLN A N 1
ATOM 2712 C CA . GLN A 1 341 ? 7.105 -5.391 12.102 1 98 341 GLN A CA 1
ATOM 2713 C C . GLN A 1 341 ? 6.758 -6.508 11.125 1 98 341 GLN A C 1
ATOM 2715 O O . GLN A 1 341 ? 5.902 -6.336 10.258 1 98 341 GLN A O 1
ATOM 2720 N N . GLY A 1 342 ? 7.461 -7.668 11.32 1 97.44 342 GLY A N 1
ATOM 2721 C CA . GLY A 1 342 ? 7.145 -8.852 10.539 1 97.44 342 GLY A CA 1
ATOM 2722 C C . GLY A 1 342 ? 7.914 -8.938 9.242 1 97.44 342 GLY A C 1
ATOM 2723 O O . GLY A 1 342 ? 7.93 -9.977 8.586 1 97.44 342 GLY A O 1
ATOM 2724 N N . TRP A 1 343 ? 8.523 -7.852 8.75 1 97.75 343 TRP A N 1
ATOM 2725 C CA . TRP A 1 343 ? 9.375 -7.914 7.566 1 97.75 343 TRP A CA 1
ATOM 2726 C C . TRP A 1 343 ? 10.703 -8.594 7.891 1 97.75 343 TRP A C 1
ATOM 2728 O O . TRP A 1 343 ? 11.195 -8.5 9.016 1 97.75 343 TRP A O 1
ATOM 2738 N N . TYR A 1 344 ? 11.242 -9.227 6.977 1 95.12 344 TYR A N 1
ATOM 2739 C CA . TYR A 1 344 ? 12.406 -10.094 7.137 1 95.12 344 TYR A CA 1
ATOM 2740 C C . TYR A 1 344 ? 13.586 -9.328 7.723 1 95.12 344 TYR A C 1
ATOM 2742 O O . TYR A 1 344 ? 14.188 -9.758 8.703 1 95.12 344 TYR A O 1
ATOM 2750 N N . GLU A 1 345 ? 13.914 -8.133 7.219 1 96.06 345 GLU A N 1
ATOM 2751 C CA . GLU A 1 345 ? 15.07 -7.352 7.66 1 96.06 345 GLU A CA 1
ATOM 2752 C C . GLU A 1 345 ? 14.883 -6.844 9.086 1 96.06 345 GLU A C 1
ATOM 2754 O O . GLU A 1 345 ? 15.852 -6.633 9.812 1 96.06 345 GLU A O 1
ATOM 2759 N N . ARG A 1 346 ? 13.578 -6.711 9.484 1 95.56 346 ARG A N 1
ATOM 2760 C CA . ARG A 1 346 ? 13.25 -6.172 10.797 1 95.56 346 ARG A CA 1
ATOM 2761 C C . ARG A 1 346 ? 13.344 -7.246 11.867 1 95.56 346 ARG A C 1
ATOM 2763 O O . ARG A 1 346 ? 14.008 -7.055 12.891 1 95.56 346 ARG A O 1
ATOM 2770 N N . ASP A 1 347 ? 12.742 -8.375 11.641 1 92.75 347 ASP A N 1
ATOM 2771 C CA . ASP A 1 347 ? 12.484 -9.266 12.773 1 92.75 347 ASP A CA 1
ATOM 2772 C C . ASP A 1 347 ? 13.109 -10.641 12.547 1 92.75 347 ASP A C 1
ATOM 2774 O O . ASP A 1 347 ? 13.359 -11.383 13.5 1 92.75 347 ASP A O 1
ATOM 2778 N N . GLN A 1 348 ? 13.414 -11.047 11.359 1 89.88 348 GLN A N 1
ATOM 2779 C CA . GLN A 1 348 ? 13.727 -12.453 11.117 1 89.88 348 GLN A CA 1
ATOM 2780 C C . GLN A 1 348 ? 15.047 -12.602 10.367 1 89.88 348 GLN A C 1
ATOM 2782 O O . GLN A 1 348 ? 15.383 -13.688 9.891 1 89.88 348 GLN A O 1
ATOM 2787 N N . PHE A 1 349 ? 15.812 -11.547 10.234 1 93.44 349 PHE A N 1
ATOM 2788 C CA . PHE A 1 349 ? 17.047 -11.57 9.453 1 93.44 349 PHE A CA 1
ATOM 2789 C C . PHE A 1 349 ? 18.141 -12.328 10.188 1 93.44 349 PHE A C 1
ATOM 2791 O O . PHE A 1 349 ? 18.422 -12.055 11.359 1 93.44 349 PHE A O 1
ATOM 2798 N N . ASP A 1 350 ? 18.625 -13.305 9.531 1 95.19 350 ASP A N 1
ATOM 2799 C CA . ASP A 1 350 ? 19.797 -14.055 9.961 1 95.19 350 ASP A CA 1
ATOM 2800 C C . ASP A 1 350 ? 20.922 -13.945 8.93 1 95.19 350 ASP A C 1
ATOM 2802 O O . ASP A 1 350 ? 20.828 -14.523 7.848 1 95.19 350 ASP A O 1
ATOM 2806 N N . ALA A 1 351 ? 21.969 -13.312 9.258 1 93.94 351 ALA A N 1
ATOM 2807 C CA . ALA A 1 351 ? 23.031 -12.945 8.32 1 93.94 351 ALA A CA 1
ATOM 2808 C C . ALA A 1 351 ? 23.625 -14.188 7.664 1 93.94 351 ALA A C 1
ATOM 2810 O O . ALA A 1 351 ? 23.906 -14.195 6.465 1 93.94 351 ALA A O 1
ATOM 2811 N N . ASP A 1 352 ? 23.859 -15.18 8.438 1 95.81 352 ASP A N 1
ATOM 2812 C CA . ASP A 1 352 ? 24.469 -16.391 7.914 1 95.81 352 ASP A CA 1
ATOM 2813 C C . ASP A 1 352 ? 23.531 -17.109 6.941 1 95.81 352 ASP A C 1
ATOM 2815 O O . ASP A 1 352 ? 23.938 -17.469 5.836 1 95.81 352 ASP A O 1
ATOM 2819 N N . THR A 1 353 ? 22.328 -17.281 7.383 1 95.06 353 THR A N 1
ATOM 2820 C CA . THR A 1 353 ? 21.344 -17.953 6.535 1 95.06 353 THR A CA 1
ATOM 2821 C C . THR A 1 353 ? 21.094 -17.156 5.258 1 95.06 353 THR A C 1
ATOM 2823 O O . THR A 1 353 ? 20.969 -17.734 4.172 1 95.06 353 THR A O 1
ATOM 2826 N N . ASP A 1 354 ? 21.016 -15.875 5.434 1 95.12 354 ASP A N 1
ATOM 2827 C CA . ASP A 1 354 ? 20.797 -15 4.285 1 95.12 354 ASP A CA 1
ATOM 2828 C C . ASP A 1 354 ? 21.953 -15.094 3.287 1 95.12 354 ASP A C 1
ATOM 2830 O O . ASP A 1 354 ? 21.719 -15.195 2.08 1 95.12 354 ASP A O 1
ATOM 2834 N N . SER A 1 355 ? 23.172 -14.984 3.828 1 95.38 355 SER A N 1
ATOM 2835 C CA . SER A 1 355 ? 24.344 -15.062 2.975 1 95.38 355 SER A CA 1
ATOM 2836 C C . SER A 1 355 ? 24.391 -16.375 2.213 1 95.38 355 SER A C 1
ATOM 2838 O O . SER A 1 355 ? 24.656 -16.406 1.012 1 95.38 355 SER A O 1
ATOM 2840 N N . LYS A 1 356 ? 24.094 -17.484 2.854 1 95.88 356 LYS A N 1
ATOM 2841 C CA . LYS A 1 356 ? 24.109 -18.797 2.23 1 95.88 356 LYS A CA 1
ATOM 2842 C C . LYS A 1 356 ? 23.047 -18.891 1.132 1 95.88 356 LYS A C 1
ATOM 2844 O O . LYS A 1 356 ? 23.312 -19.422 0.052 1 95.88 356 LYS A O 1
ATOM 2849 N N . GLU A 1 357 ? 21.875 -18.422 1.477 1 94.44 357 GLU A N 1
ATOM 2850 C CA . GLU A 1 357 ? 20.797 -18.438 0.492 1 94.44 357 GLU A CA 1
ATOM 2851 C C . GLU A 1 357 ? 21.156 -17.594 -0.727 1 94.44 357 GLU A C 1
ATOM 2853 O O . GLU A 1 357 ? 20.891 -17.984 -1.863 1 94.44 357 GLU A O 1
ATOM 2858 N N . ARG A 1 358 ? 21.75 -16.469 -0.589 1 93.88 358 ARG A N 1
ATOM 2859 C CA . ARG A 1 358 ? 22.141 -15.586 -1.687 1 93.88 358 ARG A CA 1
ATOM 2860 C C . ARG A 1 358 ? 23.188 -16.25 -2.576 1 93.88 358 ARG A C 1
ATOM 2862 O O . ARG A 1 358 ? 23.125 -16.141 -3.801 1 93.88 358 ARG A O 1
ATOM 2869 N N . GLN A 1 359 ? 24.047 -16.891 -1.955 1 94.44 359 GLN A N 1
ATOM 2870 C CA . GLN A 1 359 ? 25.078 -17.609 -2.709 1 94.44 359 GLN A CA 1
ATOM 2871 C C . GLN A 1 359 ? 24.469 -18.734 -3.527 1 94.44 359 GLN A C 1
ATOM 2873 O O . GLN A 1 359 ? 24.844 -18.938 -4.684 1 94.44 359 GLN A O 1
ATOM 2878 N N . THR A 1 360 ? 23.609 -19.422 -2.889 1 94.56 360 THR A N 1
ATOM 2879 C CA . THR A 1 360 ? 22.938 -20.516 -3.566 1 94.56 360 THR A CA 1
ATOM 2880 C C . THR A 1 360 ? 22.141 -20.016 -4.77 1 94.56 360 THR A C 1
ATOM 2882 O O . THR A 1 360 ? 22.219 -20.594 -5.855 1 94.56 360 THR A O 1
ATOM 2885 N N . VAL A 1 361 ? 21.422 -18.953 -4.566 1 92.81 361 VAL A N 1
ATOM 2886 C CA . VAL A 1 361 ? 20.594 -18.391 -5.629 1 92.81 361 VAL A CA 1
ATOM 2887 C C . VAL A 1 361 ? 21.484 -17.891 -6.766 1 92.81 361 VAL A C 1
ATOM 2889 O O . VAL A 1 361 ? 21.172 -18.109 -7.941 1 92.81 361 VAL A O 1
ATOM 2892 N N . ALA A 1 362 ? 22.562 -17.266 -6.379 1 92.56 362 ALA A N 1
ATOM 2893 C CA . ALA A 1 362 ? 23.5 -16.766 -7.383 1 92.56 362 ALA A CA 1
ATOM 2894 C C . ALA A 1 362 ? 24.094 -17.906 -8.188 1 92.56 362 ALA A C 1
ATOM 2896 O O . ALA A 1 362 ? 24.219 -17.828 -9.414 1 92.56 362 ALA A O 1
ATOM 2897 N N . ALA A 1 363 ? 24.484 -18.922 -7.516 1 93.12 363 ALA A N 1
ATOM 2898 C CA . ALA A 1 363 ? 25.094 -20.078 -8.164 1 93.12 363 ALA A CA 1
ATOM 2899 C C . ALA A 1 363 ? 24.094 -20.781 -9.086 1 93.12 363 ALA A C 1
ATOM 2901 O O . ALA A 1 363 ? 24.453 -21.188 -10.188 1 93.12 363 ALA A O 1
ATOM 2902 N N . ASN A 1 364 ? 22.891 -20.922 -8.602 1 91.94 364 ASN A N 1
ATOM 2903 C CA . ASN A 1 364 ? 21.844 -21.547 -9.414 1 91.94 364 ASN A CA 1
ATOM 2904 C C . ASN A 1 364 ? 21.531 -20.719 -10.656 1 91.94 364 ASN A C 1
ATOM 2906 O O . ASN A 1 364 ? 21.312 -21.281 -11.734 1 91.94 364 ASN A O 1
ATOM 2910 N N . ALA A 1 365 ? 21.438 -19.453 -10.414 1 89.75 365 ALA A N 1
ATOM 2911 C CA . ALA A 1 365 ? 21.188 -18.562 -11.555 1 89.75 365 ALA A CA 1
ATOM 2912 C C . ALA A 1 365 ? 22.297 -18.688 -12.594 1 89.75 365 ALA A C 1
ATOM 2914 O O . ALA A 1 365 ? 22.016 -18.75 -13.797 1 89.75 365 ALA A O 1
ATOM 2915 N N . LYS A 1 366 ? 23.484 -18.688 -12.133 1 88.62 366 LYS A N 1
ATOM 2916 C CA . LYS A 1 366 ? 24.625 -18.859 -13.031 1 88.62 366 LYS A CA 1
ATOM 2917 C C . LYS A 1 366 ? 24.562 -20.188 -13.773 1 88.62 366 LYS A C 1
ATOM 2919 O O . LYS A 1 366 ? 24.812 -20.25 -14.977 1 88.62 366 LYS A O 1
ATOM 2924 N N . ALA A 1 367 ? 24.188 -21.172 -13.07 1 89.19 367 ALA A N 1
ATOM 2925 C CA . ALA A 1 367 ? 24.125 -22.516 -13.648 1 89.19 367 ALA A CA 1
ATOM 2926 C C . ALA A 1 367 ? 23.031 -22.594 -14.711 1 89.19 367 ALA A C 1
ATOM 2928 O O . ALA A 1 367 ? 23.156 -23.328 -15.688 1 89.19 367 ALA A O 1
ATOM 2929 N N . MET A 1 368 ? 21.969 -21.797 -14.539 1 86.44 368 MET A N 1
ATOM 2930 C CA . MET A 1 368 ? 20.844 -21.828 -15.461 1 86.44 368 MET A CA 1
ATOM 2931 C C . MET A 1 368 ? 21.062 -20.844 -16.609 1 86.44 368 MET A C 1
ATOM 2933 O O . MET A 1 368 ? 20.25 -20.766 -17.531 1 86.44 368 MET A O 1
ATOM 2937 N N . GLY A 1 369 ? 22.156 -20.078 -16.516 1 77.62 369 GLY A N 1
ATOM 2938 C CA . GLY A 1 369 ? 22.469 -19.109 -17.562 1 77.62 369 GLY A CA 1
ATOM 2939 C C . GLY A 1 369 ? 21.625 -17.844 -17.484 1 77.62 369 GLY A C 1
ATOM 2940 O O . GLY A 1 369 ? 21.359 -17.203 -18.5 1 77.62 369 GLY A O 1
ATOM 2941 N N . CYS A 1 370 ? 21.219 -17.609 -16.297 1 73.94 370 CYS A N 1
ATOM 2942 C CA . CYS A 1 370 ? 20.422 -16.406 -16.141 1 73.94 370 CYS A CA 1
ATOM 2943 C C . CYS A 1 370 ? 21.266 -15.164 -16.391 1 73.94 370 CYS A C 1
ATOM 2945 O O . CYS A 1 370 ? 22.453 -15.117 -16.031 1 73.94 370 CYS A O 1
ATOM 2947 N N . PRO A 1 371 ? 20.656 -14.25 -17.234 1 62.88 371 PRO A N 1
ATOM 2948 C CA . PRO A 1 371 ? 21.438 -13.078 -17.672 1 62.88 371 PRO A CA 1
ATOM 2949 C C . PRO A 1 371 ? 21.875 -12.195 -16.5 1 62.88 371 PRO A C 1
ATOM 2951 O O . PRO A 1 371 ? 22.656 -11.266 -16.688 1 62.88 371 PRO A O 1
ATOM 2954 N N . PHE A 1 372 ? 21.344 -12.516 -15.289 1 60.38 372 PHE A N 1
ATOM 2955 C CA . PHE A 1 372 ? 21.719 -11.594 -14.227 1 60.38 372 PHE A CA 1
ATOM 2956 C C . PHE A 1 372 ? 21.953 -12.344 -12.922 1 60.38 372 PHE A C 1
ATOM 2958 O O . PHE A 1 372 ? 21.438 -13.438 -12.719 1 60.38 372 PHE A O 1
ATOM 2965 N N . MET B 1 1 ? -12.492 14.758 -11.406 1 62.66 1 MET B N 1
ATOM 2966 C CA . MET B 1 1 ? -12.734 13.438 -10.836 1 62.66 1 MET B CA 1
ATOM 2967 C C . MET B 1 1 ? -13.477 13.539 -9.516 1 62.66 1 MET B C 1
ATOM 2969 O O . MET B 1 1 ? -13.164 14.398 -8.688 1 62.66 1 MET B O 1
ATOM 2973 N N . HIS B 1 2 ? -14.602 12.922 -9.469 1 80.44 2 HIS B N 1
ATOM 2974 C CA . HIS B 1 2 ? -15.352 12.859 -8.219 1 80.44 2 HIS B CA 1
ATOM 2975 C C . HIS B 1 2 ? -14.867 11.703 -7.348 1 80.44 2 HIS B C 1
ATOM 2977 O O . HIS B 1 2 ? -14.812 10.562 -7.801 1 80.44 2 HIS B O 1
ATOM 2983 N N . TYR B 1 3 ? -14.398 12.094 -6.223 1 89.88 3 TYR B N 1
ATOM 2984 C CA . TYR B 1 3 ? -13.891 11.07 -5.312 1 89.88 3 TYR B CA 1
ATOM 2985 C C . TYR B 1 3 ? -15.031 10.438 -4.52 1 89.88 3 TYR B C 1
ATOM 2987 O O . TYR B 1 3 ? -15.953 11.133 -4.09 1 89.88 3 TYR B O 1
ATOM 2995 N N . GLN B 1 4 ? -14.938 9.078 -4.336 1 89.44 4 GLN B N 1
ATOM 2996 C CA . GLN B 1 4 ? -15.898 8.352 -3.506 1 89.44 4 GLN B CA 1
ATOM 2997 C C . GLN B 1 4 ? -15.68 8.648 -2.025 1 89.44 4 GLN B C 1
ATOM 2999 O O . GLN B 1 4 ? -14.578 8.461 -1.506 1 89.44 4 GLN B O 1
ATOM 3004 N N . GLY B 1 5 ? -16.672 9.172 -1.372 1 87.12 5 GLY B N 1
ATOM 3005 C CA . GLY B 1 5 ? -16.562 9.477 0.045 1 87.12 5 GLY B CA 1
ATOM 3006 C C . GLY B 1 5 ? -17.625 8.797 0.884 1 87.12 5 GLY B C 1
ATOM 3007 O O . GLY B 1 5 ? -18.609 8.289 0.349 1 87.12 5 GLY B O 1
ATOM 3008 N N . VAL B 1 6 ? -17.359 8.742 2.223 1 85 6 VAL B N 1
ATOM 3009 C CA . VAL B 1 6 ? -18.359 8.281 3.189 1 85 6 VAL B CA 1
ATOM 3010 C C . VAL B 1 6 ? -19.094 9.477 3.789 1 85 6 VAL B C 1
ATOM 3012 O O . VAL B 1 6 ? -18.656 10.031 4.805 1 85 6 VAL B O 1
ATOM 3015 N N . THR B 1 7 ? -20.188 9.852 3.283 1 79.69 7 THR B N 1
ATOM 3016 C CA . THR B 1 7 ? -20.844 11.094 3.664 1 79.69 7 THR B CA 1
ATOM 3017 C C . THR B 1 7 ? -21.75 10.875 4.875 1 79.69 7 THR B C 1
ATOM 3019 O O . THR B 1 7 ? -22.188 11.836 5.516 1 79.69 7 THR B O 1
ATOM 3022 N N . ASN B 1 8 ? -22.016 9.672 5.266 1 80.69 8 ASN B N 1
ATOM 3023 C CA . ASN B 1 8 ? -22.859 9.398 6.426 1 80.69 8 ASN B CA 1
ATOM 3024 C C . ASN B 1 8 ? -22.094 8.664 7.516 1 80.69 8 ASN B C 1
ATOM 3026 O O . ASN B 1 8 ? -22.609 7.73 8.133 1 80.69 8 ASN B O 1
ATOM 3030 N N . TYR B 1 9 ? -20.875 9.195 7.629 1 84.38 9 TYR B N 1
ATOM 3031 C CA . TYR B 1 9 ? -20.047 8.539 8.641 1 84.38 9 TYR B CA 1
ATOM 3032 C C . TYR B 1 9 ? -20.609 8.797 10.039 1 84.38 9 TYR B C 1
ATOM 3034 O O . TYR B 1 9 ? -20.859 9.945 10.414 1 84.38 9 TYR B O 1
ATOM 3042 N N . GLN B 1 10 ? -20.812 7.789 10.742 1 84 10 GLN B N 1
ATOM 3043 C CA . GLN B 1 10 ? -21.281 7.891 12.117 1 84 10 GLN B CA 1
ATOM 3044 C C . GLN B 1 10 ? -20.125 7.887 13.102 1 84 10 GLN B C 1
ATOM 3046 O O . GLN B 1 10 ? -19.5 6.848 13.32 1 84 10 GLN B O 1
ATOM 3051 N N . HIS B 1 11 ? -19.891 9.031 13.641 1 89.56 11 HIS B N 1
ATOM 3052 C CA . HIS B 1 11 ? -18.812 9.133 14.625 1 89.56 11 HIS B CA 1
ATOM 3053 C C . HIS B 1 11 ? -19.031 8.148 15.773 1 89.56 11 HIS B C 1
ATOM 3055 O O . HIS B 1 11 ? -20.172 7.938 16.219 1 89.56 11 HIS B O 1
ATOM 3061 N N . GLY B 1 12 ? -17.984 7.539 16.141 1 89.38 12 GLY B N 1
ATOM 3062 C CA . GLY B 1 12 ? -18.078 6.574 17.219 1 89.38 12 GLY B CA 1
ATOM 3063 C C . GLY B 1 12 ? -18.219 5.145 16.734 1 89.38 12 GLY B C 1
ATOM 3064 O O . GLY B 1 12 ? -18.219 4.207 17.531 1 89.38 12 GLY B O 1
ATOM 3065 N N . THR B 1 13 ? -18.344 5.031 15.477 1 90.69 13 THR B N 1
ATOM 3066 C CA . THR B 1 13 ? -18.406 3.682 14.93 1 90.69 13 THR B CA 1
ATOM 3067 C C . THR B 1 13 ? -17.078 2.951 15.109 1 90.69 13 THR B C 1
ATOM 3069 O O . THR B 1 13 ? -16.016 3.559 15.008 1 90.69 13 THR B O 1
ATOM 3072 N N . GLU B 1 14 ? -17.234 1.669 15.398 1 92.81 14 GLU B N 1
ATOM 3073 C CA . GLU B 1 14 ? -16.047 0.854 15.625 1 92.81 14 GLU B CA 1
ATOM 3074 C C . GLU B 1 14 ? -15.305 0.596 14.312 1 92.81 14 GLU B C 1
ATOM 3076 O O . GLU B 1 14 ? -15.914 0.21 13.312 1 92.81 14 GLU B O 1
ATOM 3081 N N . ALA B 1 15 ? -14.062 0.86 14.297 1 94.62 15 ALA B N 1
ATOM 3082 C CA . ALA B 1 15 ? -13.211 0.591 13.141 1 94.62 15 ALA B CA 1
ATOM 3083 C C . ALA B 1 15 ? -12.805 -0.878 13.086 1 94.62 15 ALA B C 1
ATOM 3085 O O . ALA B 1 15 ? -12.891 -1.588 14.094 1 94.62 15 ALA B O 1
ATOM 3086 N N . ALA B 1 16 ? -12.445 -1.326 11.914 1 97.56 16 ALA B N 1
ATOM 3087 C CA . ALA B 1 16 ? -11.984 -2.701 11.727 1 97.56 16 ALA B CA 1
ATOM 3088 C C . ALA B 1 16 ? -10.766 -2.754 10.805 1 97.56 16 ALA B C 1
ATOM 3090 O O . ALA B 1 16 ? -10.461 -1.779 10.117 1 97.56 16 ALA B O 1
ATOM 3091 N N . THR B 1 17 ? -10.031 -3.865 10.945 1 98.62 17 THR B N 1
ATOM 3092 C CA . THR B 1 17 ? -9.023 -4.227 9.953 1 98.62 17 THR B CA 1
ATOM 3093 C C . THR B 1 17 ? -9.633 -5.105 8.859 1 98.62 17 THR B C 1
ATOM 3095 O O . THR B 1 17 ? -10.422 -6.004 9.148 1 98.62 17 THR B O 1
ATOM 3098 N N . GLY B 1 18 ? -9.344 -4.734 7.637 1 98.88 18 GLY B N 1
ATOM 3099 C CA . GLY B 1 18 ? -9.812 -5.543 6.52 1 98.88 18 GLY B CA 1
ATOM 3100 C C . GLY B 1 18 ? -8.703 -6.348 5.863 1 98.88 18 GLY B C 1
ATOM 3101 O O . GLY B 1 18 ? -7.59 -5.852 5.691 1 98.88 18 GLY B O 1
ATOM 3102 N N . ILE B 1 19 ? -9 -7.574 5.57 1 98.94 19 ILE B N 1
ATOM 3103 C CA . ILE B 1 19 ? -8.125 -8.43 4.777 1 98.94 19 ILE B CA 1
ATOM 3104 C C . ILE B 1 19 ? -8.758 -8.688 3.412 1 98.94 19 ILE B C 1
ATOM 3106 O O . ILE B 1 19 ? -9.805 -9.336 3.316 1 98.94 19 ILE B O 1
ATOM 3110 N N . LEU B 1 20 ? -8.148 -8.148 2.385 1 98.94 20 LEU B N 1
ATOM 3111 C CA . LEU B 1 20 ? -8.586 -8.438 1.021 1 98.94 20 LEU B CA 1
ATOM 3112 C C . LEU B 1 20 ? -7.734 -9.539 0.402 1 98.94 20 LEU B C 1
ATOM 3114 O O . LEU B 1 20 ? -6.562 -9.32 0.085 1 98.94 20 LEU B O 1
ATOM 3118 N N . ILE B 1 21 ? -8.281 -10.656 0.261 1 98.88 21 ILE B N 1
ATOM 3119 C CA . ILE B 1 21 ? -7.617 -11.75 -0.447 1 98.88 21 ILE B CA 1
ATOM 3120 C C . ILE B 1 21 ? -7.988 -11.703 -1.927 1 98.88 21 ILE B C 1
ATOM 3122 O O . ILE B 1 21 ? -9.164 -11.57 -2.275 1 98.88 21 ILE B O 1
ATOM 3126 N N . THR B 1 22 ? -6.957 -11.734 -2.756 1 98.88 22 THR B N 1
ATOM 3127 C CA . THR B 1 22 ? -7.23 -11.586 -4.18 1 98.88 22 THR B CA 1
ATOM 3128 C C . THR B 1 22 ? -6.73 -12.805 -4.957 1 98.88 22 THR B C 1
ATOM 3130 O O . THR B 1 22 ? -5.844 -13.523 -4.488 1 98.88 22 THR B O 1
ATOM 3133 N N . ASN B 1 23 ? -7.297 -13.047 -6.027 1 98.56 23 ASN B N 1
ATOM 3134 C CA . ASN B 1 23 ? -6.914 -14.078 -6.984 1 98.56 23 ASN B CA 1
ATOM 3135 C C . ASN B 1 23 ? -7.238 -13.664 -8.414 1 98.56 23 ASN B C 1
ATOM 3137 O O . ASN B 1 23 ? -7.684 -12.539 -8.656 1 98.56 23 ASN B O 1
ATOM 3141 N N . LEU B 1 24 ? -6.953 -14.445 -9.352 1 97.88 24 LEU B N 1
ATOM 3142 C CA . LEU B 1 24 ? -7.082 -14.133 -10.773 1 97.88 24 LEU B CA 1
ATOM 3143 C C . LEU B 1 24 ? -8.523 -13.797 -11.133 1 97.88 24 LEU B C 1
ATOM 3145 O O . LEU B 1 24 ? -8.828 -12.68 -11.547 1 97.88 24 LEU B O 1
ATOM 3149 N N . GLY B 1 25 ? -9.406 -14.734 -10.961 1 97.12 25 GLY B N 1
ATOM 3150 C CA . GLY B 1 25 ? -10.812 -14.609 -11.312 1 97.12 25 GLY B CA 1
ATOM 3151 C C . GLY B 1 25 ? -11.266 -15.633 -12.336 1 97.12 25 GLY B C 1
ATOM 3152 O O . GLY B 1 25 ? -10.469 -16.438 -12.82 1 97.12 25 GLY B O 1
ATOM 3153 N N . THR B 1 26 ? -12.5 -15.68 -12.562 1 97.12 26 THR B N 1
ATOM 3154 C CA . THR B 1 26 ? -13.195 -16.609 -13.445 1 97.12 26 THR B CA 1
ATOM 3155 C C . THR B 1 26 ? -14.422 -15.938 -14.07 1 97.12 26 THR B C 1
ATOM 3157 O O . THR B 1 26 ? -14.938 -14.953 -13.539 1 97.12 26 THR B O 1
ATOM 3160 N N . PRO B 1 27 ? -14.789 -16.422 -15.266 1 97.31 27 PRO B N 1
ATOM 3161 C CA . PRO B 1 27 ? -16.047 -15.906 -15.805 1 97.31 27 PRO B CA 1
ATOM 3162 C C . PRO B 1 27 ? -17.25 -16.234 -14.922 1 97.31 27 PRO B C 1
ATOM 3164 O O . PRO B 1 27 ? -17.203 -17.172 -14.133 1 97.31 27 PRO B O 1
ATOM 3167 N N . ASP B 1 28 ? -18.328 -15.523 -15.133 1 97.38 28 ASP B N 1
ATOM 3168 C CA . ASP B 1 28 ? -19.531 -15.68 -14.305 1 97.38 28 ASP B CA 1
ATOM 3169 C C . ASP B 1 28 ? -20.266 -16.969 -14.648 1 97.38 28 ASP B C 1
ATOM 3171 O O . ASP B 1 28 ? -21.062 -17.469 -13.844 1 97.38 28 ASP B O 1
ATOM 3175 N N . ALA B 1 29 ? -20.094 -17.422 -15.875 1 97.12 29 ALA B N 1
ATOM 3176 C CA . ALA B 1 29 ? -20.672 -18.672 -16.375 1 97.12 29 ALA B CA 1
ATOM 3177 C C . ALA B 1 29 ? -19.828 -19.25 -17.5 1 97.12 29 ALA B C 1
ATOM 3179 O O . ALA B 1 29 ? -19.047 -18.547 -18.141 1 97.12 29 ALA B O 1
ATOM 3180 N N . PRO B 1 30 ? -19.938 -20.562 -17.672 1 96.94 30 PRO B N 1
ATOM 3181 C CA . PRO B 1 30 ? -19.188 -21.172 -18.75 1 96.94 30 PRO B CA 1
ATOM 3182 C C . PRO B 1 30 ? -19.875 -21.047 -20.109 1 96.94 30 PRO B C 1
ATOM 3184 O O . PRO B 1 30 ? -20.094 -22.047 -20.797 1 96.94 30 PRO B O 1
ATOM 3187 N N . THR B 1 31 ? -20.266 -19.859 -20.438 1 96.69 31 THR B N 1
ATOM 3188 C CA . THR B 1 31 ? -20.938 -19.547 -21.688 1 96.69 31 THR B CA 1
ATOM 3189 C C . THR B 1 31 ? -20.156 -18.484 -22.469 1 96.69 31 THR B C 1
ATOM 3191 O O . THR B 1 31 ? -19.375 -17.734 -21.891 1 96.69 31 THR B O 1
ATOM 3194 N N . LYS B 1 32 ? -20.391 -18.547 -23.75 1 95 32 LYS B N 1
ATOM 3195 C CA . LYS B 1 32 ? -19.734 -17.562 -24.609 1 95 32 LYS B CA 1
ATOM 3196 C C . LYS B 1 32 ? -20.031 -16.141 -24.125 1 95 32 LYS B C 1
ATOM 3198 O O . LYS B 1 32 ? -19.141 -15.289 -24.109 1 95 32 LYS B O 1
ATOM 3203 N N . GLU B 1 33 ? -21.25 -15.852 -23.734 1 95.44 33 GLU B N 1
ATOM 3204 C CA . GLU B 1 33 ? -21.688 -14.523 -23.312 1 95.44 33 GLU B CA 1
ATOM 3205 C C . GLU B 1 33 ? -20.953 -14.062 -22.062 1 95.44 33 GLU B C 1
ATOM 3207 O O . GLU B 1 33 ? -20.594 -12.891 -21.938 1 95.44 33 GLU B O 1
ATOM 3212 N N . ALA B 1 34 ? -20.734 -14.914 -21.156 1 96.38 34 ALA B N 1
ATOM 3213 C CA . ALA B 1 34 ? -20.078 -14.578 -19.891 1 96.38 34 ALA B CA 1
ATOM 3214 C C . ALA B 1 34 ? -18.562 -14.508 -20.078 1 96.38 34 ALA B C 1
ATOM 3216 O O . ALA B 1 34 ? -17.875 -13.75 -19.375 1 96.38 34 ALA B O 1
ATOM 3217 N N . LEU B 1 35 ? -18.062 -15.242 -21.016 1 95.69 35 LEU B N 1
ATOM 3218 C CA . LEU B 1 35 ? -16.625 -15.305 -21.234 1 95.69 35 LEU B CA 1
ATOM 3219 C C . LEU B 1 35 ? -16.125 -14.047 -21.938 1 95.69 35 LEU B C 1
ATOM 3221 O O . LEU B 1 35 ? -14.984 -13.625 -21.734 1 95.69 35 LEU B O 1
ATOM 3225 N N . LYS B 1 36 ? -16.922 -13.523 -22.75 1 95.56 36 LYS B N 1
ATOM 3226 C CA . LYS B 1 36 ? -16.5 -12.383 -23.562 1 95.56 36 LYS B CA 1
ATOM 3227 C C . LYS B 1 36 ? -16.016 -11.227 -22.688 1 95.56 36 LYS B C 1
ATOM 3229 O O . LYS B 1 36 ? -14.891 -10.758 -22.844 1 95.56 36 LYS B O 1
ATOM 3234 N N . PRO B 1 37 ? -16.844 -10.766 -21.734 1 96.06 37 PRO B N 1
ATOM 3235 C CA . PRO B 1 37 ? -16.359 -9.664 -20.891 1 96.06 37 PRO B CA 1
ATOM 3236 C C . PRO B 1 37 ? -15.172 -10.07 -20.016 1 96.06 37 PRO B C 1
ATOM 3238 O O . PRO B 1 37 ? -14.289 -9.25 -19.75 1 96.06 37 PRO B O 1
ATOM 3241 N N . TYR B 1 38 ? -15.188 -11.227 -19.562 1 96.31 38 TYR B N 1
ATOM 3242 C CA . TYR B 1 38 ? -14.078 -11.719 -18.766 1 96.31 38 TYR B CA 1
ATOM 3243 C C . TYR B 1 38 ? -12.773 -11.688 -19.562 1 96.31 38 TYR B C 1
ATOM 3245 O O . TYR B 1 38 ? -11.773 -11.148 -19.094 1 96.31 38 TYR B O 1
ATOM 3253 N N . LEU B 1 39 ? -12.789 -12.258 -20.75 1 95.5 39 LEU B N 1
ATOM 3254 C CA . LEU B 1 39 ? -11.609 -12.297 -21.609 1 95.5 39 LEU B CA 1
ATOM 3255 C C . LEU B 1 39 ? -11.188 -10.891 -22.031 1 95.5 39 LEU B C 1
ATOM 3257 O O . LEU B 1 39 ? -10 -10.602 -22.156 1 95.5 39 LEU B O 1
ATOM 3261 N N . LYS B 1 40 ? -12.141 -10.078 -22.281 1 96 40 LYS B N 1
ATOM 3262 C CA . LYS B 1 40 ? -11.836 -8.695 -22.641 1 96 40 LYS B CA 1
ATOM 3263 C C . LYS B 1 40 ? -11.055 -7.996 -21.531 1 96 40 LYS B C 1
ATOM 3265 O O . LYS B 1 40 ? -10.031 -7.359 -21.797 1 96 40 LYS B O 1
ATOM 3270 N N . GLU B 1 41 ? -11.57 -8.117 -20.328 1 96.81 41 GLU B N 1
ATOM 3271 C CA . GLU B 1 41 ? -10.898 -7.5 -19.188 1 96.81 41 GLU B CA 1
ATOM 3272 C C . GLU B 1 41 ? -9.484 -8.047 -19.016 1 96.81 41 GLU B C 1
ATOM 3274 O O . GLU B 1 41 ? -8.539 -7.281 -18.797 1 96.81 41 GLU B O 1
ATOM 3279 N N . PHE B 1 42 ? -9.391 -9.297 -19.125 1 95.44 42 PHE B N 1
ATOM 3280 C CA . PHE B 1 42 ? -8.125 -10.008 -18.938 1 95.44 42 PHE B CA 1
ATOM 3281 C C . PHE B 1 42 ? -7.117 -9.602 -20 1 95.44 42 PHE B C 1
ATOM 3283 O O . PHE B 1 42 ? -5.992 -9.211 -19.688 1 95.44 42 PHE B O 1
ATOM 3290 N N . LEU B 1 43 ? -7.512 -9.578 -21.25 1 93.81 43 LEU B N 1
ATOM 3291 C CA . LEU B 1 43 ? -6.59 -9.398 -22.375 1 93.81 43 LEU B CA 1
ATOM 3292 C C . LEU B 1 43 ? -6.34 -7.914 -22.625 1 93.81 43 LEU B C 1
ATOM 3294 O O . LEU B 1 43 ? -5.398 -7.555 -23.344 1 93.81 43 LEU B O 1
ATOM 3298 N N . MET B 1 44 ? -7.133 -7.066 -21.984 1 95.19 44 MET B N 1
ATOM 3299 C CA . MET B 1 44 ? -6.914 -5.625 -22.109 1 95.19 44 MET B CA 1
ATOM 3300 C C . MET B 1 44 ? -5.906 -5.141 -21.078 1 95.19 44 MET B C 1
ATOM 3302 O O . MET B 1 44 ? -5.438 -4 -21.156 1 95.19 44 MET B O 1
ATOM 3306 N N . ASP B 1 45 ? -5.664 -5.895 -20.094 1 95.56 45 ASP B N 1
ATOM 3307 C CA . ASP B 1 45 ? -4.691 -5.527 -19.078 1 95.56 45 ASP B CA 1
ATOM 3308 C C . ASP B 1 45 ? -3.281 -5.453 -19.656 1 95.56 45 ASP B C 1
ATOM 3310 O O . ASP B 1 45 ? -2.744 -6.461 -20.125 1 95.56 45 ASP B O 1
ATOM 3314 N N . PRO B 1 46 ? -2.701 -4.293 -19.547 1 95.06 46 PRO B N 1
ATOM 3315 C CA . PRO B 1 46 ? -1.372 -4.148 -20.156 1 95.06 46 PRO B CA 1
ATOM 3316 C C . PRO B 1 46 ? -0.3 -4.945 -19.406 1 95.06 46 PRO B C 1
ATOM 3318 O O . PRO B 1 46 ? 0.8 -5.141 -19.922 1 95.06 46 PRO B O 1
ATOM 3321 N N . ARG B 1 47 ? -0.574 -5.395 -18.172 1 95.75 47 ARG B N 1
ATOM 3322 C CA . ARG B 1 47 ? 0.363 -6.242 -17.438 1 95.75 47 ARG B CA 1
ATOM 3323 C C . ARG B 1 47 ? 0.361 -7.664 -18 1 95.75 47 ARG B C 1
ATOM 3325 O O . ARG B 1 47 ? 1.345 -8.391 -17.844 1 95.75 47 ARG B O 1
ATOM 3332 N N . VAL B 1 48 ? -0.77 -8.008 -18.578 1 94.12 48 VAL B N 1
ATOM 3333 C CA . VAL B 1 48 ? -0.936 -9.359 -19.109 1 94.12 48 VAL B CA 1
ATOM 3334 C C . VAL B 1 48 ? -0.453 -9.414 -20.562 1 94.12 48 VAL B C 1
ATOM 3336 O O . VAL B 1 48 ? 0.268 -10.336 -20.938 1 94.12 48 VAL B O 1
ATOM 3339 N N . VAL B 1 49 ? -0.937 -8.438 -21.328 1 92.19 49 VAL B N 1
ATOM 3340 C CA . VAL B 1 49 ? -0.484 -8.312 -22.703 1 92.19 49 VAL B CA 1
ATOM 3341 C C . VAL B 1 49 ? 0.261 -6.996 -22.891 1 92.19 49 VAL B C 1
ATOM 3343 O O . VAL B 1 49 ? -0.344 -5.977 -23.234 1 92.19 49 VAL B O 1
ATOM 3346 N N . GLU B 1 50 ? 1.53 -7.098 -22.766 1 90 50 GLU B N 1
ATOM 3347 C CA . GLU B 1 50 ? 2.354 -5.898 -22.906 1 90 50 GLU B CA 1
ATOM 3348 C C . GLU B 1 50 ? 2.578 -5.547 -24.375 1 90 50 GLU B C 1
ATOM 3350 O O . GLU B 1 50 ? 2.701 -6.434 -25.219 1 90 50 GLU B O 1
ATOM 3355 N N . PRO B 1 51 ? 2.729 -4.285 -24.656 1 82.38 51 PRO B N 1
ATOM 3356 C CA . PRO B 1 51 ? 3.188 -3.924 -26 1 82.38 51 PRO B CA 1
ATOM 3357 C C . PRO B 1 51 ? 4.594 -4.441 -26.312 1 82.38 51 PRO B C 1
ATOM 3359 O O . PRO B 1 51 ? 5.406 -4.59 -25.391 1 82.38 51 PRO B O 1
ATOM 3362 N N . PRO B 1 52 ? 4.605 -4.645 -27.656 1 78.94 52 PRO B N 1
ATOM 3363 C CA . PRO B 1 52 ? 3.773 -4.477 -28.859 1 78.94 52 PRO B CA 1
ATOM 3364 C C . PRO B 1 52 ? 2.73 -5.582 -29.016 1 78.94 52 PRO B C 1
ATOM 3366 O O . PRO B 1 52 ? 2.812 -6.613 -28.344 1 78.94 52 PRO B O 1
ATOM 3369 N N . PRO B 1 53 ? 1.995 -5.367 -29.891 1 76 53 PRO B N 1
ATOM 3370 C CA . PRO B 1 53 ? 1.824 -4.195 -30.766 1 76 53 PRO B CA 1
ATOM 3371 C C . PRO B 1 53 ? 1.287 -2.98 -30 1 76 53 PRO B C 1
ATOM 3373 O O . PRO B 1 53 ? 1.014 -3.064 -28.812 1 76 53 PRO B O 1
ATOM 3376 N N . ALA B 1 54 ? 1.095 -1.892 -30.812 1 85.88 54 ALA B N 1
ATOM 3377 C CA . ALA B 1 54 ? 0.508 -0.678 -30.25 1 85.88 54 ALA B CA 1
ATOM 3378 C C . ALA B 1 54 ? -0.856 -0.965 -29.641 1 85.88 54 ALA B C 1
ATOM 3380 O O . ALA B 1 54 ? -1.598 -1.822 -30.125 1 85.88 54 ALA B O 1
ATOM 3381 N N . ARG B 1 55 ? -1.2 -0.354 -28.516 1 89.19 55 ARG B N 1
ATOM 3382 C CA . ARG B 1 55 ? -2.398 -0.628 -27.734 1 89.19 55 ARG B CA 1
ATOM 3383 C C . ARG B 1 55 ? -3.654 -0.504 -28.578 1 89.19 55 ARG B C 1
ATOM 3385 O O . ARG B 1 55 ? -4.586 -1.301 -28.453 1 89.19 55 ARG B O 1
ATOM 3392 N N . TRP B 1 56 ? -3.623 0.592 -29.406 1 91.12 56 TRP B N 1
ATOM 3393 C CA . TRP B 1 56 ? -4.801 0.798 -30.25 1 91.12 56 TRP B CA 1
ATOM 3394 C C . TRP B 1 56 ? -4.988 -0.358 -31.219 1 91.12 56 TRP B C 1
ATOM 3396 O O . TRP B 1 56 ? -6.117 -0.776 -31.484 1 91.12 56 TRP B O 1
ATOM 3406 N N . LEU B 1 57 ? -3.955 -0.918 -31.781 1 91.56 57 LEU B N 1
ATOM 3407 C CA . LEU B 1 57 ? -4.02 -2.066 -32.688 1 91.56 57 LEU B CA 1
ATOM 3408 C C . LEU B 1 57 ? -4.469 -3.316 -31.938 1 91.56 57 LEU B C 1
ATOM 3410 O O . LEU B 1 57 ? -5.266 -4.102 -32.469 1 91.56 57 LEU B O 1
ATOM 3414 N N . TRP B 1 58 ? -3.936 -3.467 -30.719 1 90.31 58 TRP B N 1
ATOM 3415 C CA . TRP B 1 58 ? -4.332 -4.613 -29.906 1 90.31 58 TRP B CA 1
ATOM 3416 C C . TRP B 1 58 ? -5.824 -4.566 -29.594 1 90.31 58 TRP B C 1
ATOM 3418 O O . TRP B 1 58 ? -6.508 -5.594 -29.625 1 90.31 58 TRP B O 1
ATOM 3428 N N . LYS B 1 59 ? -6.363 -3.365 -29.312 1 92.06 59 LYS B N 1
ATOM 3429 C CA . LYS B 1 59 ? -7.785 -3.205 -29.031 1 92.06 59 LYS B CA 1
ATOM 3430 C C . LYS B 1 59 ? -8.633 -3.611 -30.234 1 92.06 59 LYS B C 1
ATOM 3432 O O . LYS B 1 59 ? -9.695 -4.207 -30.078 1 92.06 59 LYS B O 1
ATOM 3437 N N . LEU B 1 60 ? -8.133 -3.32 -31.375 1 92.25 60 LEU B N 1
ATOM 3438 C CA . LEU B 1 60 ? -8.836 -3.67 -32.625 1 92.25 60 LEU B CA 1
ATOM 3439 C C . LEU B 1 60 ? -8.836 -5.18 -32.812 1 92.25 60 LEU B C 1
ATOM 3441 O O . LEU B 1 60 ? -9.867 -5.762 -33.156 1 92.25 60 LEU B O 1
ATOM 3445 N N . ILE B 1 61 ? -7.699 -5.746 -32.625 1 91.62 61 ILE B N 1
ATOM 3446 C CA . ILE B 1 61 ? -7.559 -7.184 -32.812 1 91.62 61 ILE B CA 1
ATOM 3447 C C . ILE B 1 61 ? -8.398 -7.934 -31.797 1 91.62 61 ILE B C 1
ATOM 3449 O O . ILE B 1 61 ? -9.102 -8.883 -32.125 1 91.62 61 ILE B O 1
ATOM 3453 N N . LEU B 1 62 ? -8.289 -7.5 -30.547 1 91.56 62 LEU B N 1
ATOM 3454 C CA . LEU B 1 62 ? -8.992 -8.133 -29.438 1 91.56 62 LEU B CA 1
ATOM 3455 C C . LEU B 1 62 ? -10.5 -8.078 -29.641 1 91.56 62 LEU B C 1
ATOM 3457 O O . LEU B 1 62 ? -11.18 -9.109 -29.609 1 91.56 62 LEU B O 1
ATOM 3461 N N . ASN B 1 63 ? -11.039 -6.902 -29.969 1 92.56 63 ASN B N 1
ATOM 3462 C CA . ASN B 1 63 ? -12.484 -6.719 -30.094 1 92.56 63 ASN B CA 1
ATOM 3463 C C . ASN B 1 63 ? -13.008 -7.258 -31.422 1 92.56 63 ASN B C 1
ATOM 3465 O O . ASN B 1 63 ? -14.156 -7.691 -31.516 1 92.56 63 ASN B O 1
ATOM 3469 N N . GLY B 1 64 ? -12.219 -7.195 -32.375 1 91.38 64 GLY B N 1
ATOM 3470 C CA . GLY B 1 64 ? -12.648 -7.602 -33.719 1 91.38 64 GLY B CA 1
ATOM 3471 C C . GLY B 1 64 ? -12.508 -9.094 -33.938 1 91.38 64 GLY B C 1
ATOM 3472 O O . GLY B 1 64 ? -13.383 -9.711 -34.562 1 91.38 64 GLY B O 1
ATOM 3473 N N . ILE B 1 65 ? -11.453 -9.719 -33.469 1 90.25 65 ILE B N 1
ATOM 3474 C CA . ILE B 1 65 ? -11.172 -11.102 -33.844 1 90.25 65 ILE B CA 1
ATOM 3475 C C . ILE B 1 65 ? -11.242 -12 -32.625 1 90.25 65 ILE B C 1
ATOM 3477 O O . ILE B 1 65 ? -12.078 -12.906 -32.531 1 90.25 65 ILE B O 1
ATOM 3481 N N . ILE B 1 66 ? -10.484 -11.711 -31.656 1 89.12 66 ILE B N 1
ATOM 3482 C CA . ILE B 1 66 ? -10.25 -12.633 -30.562 1 89.12 66 ILE B CA 1
ATOM 3483 C C . ILE B 1 66 ? -11.539 -12.82 -29.766 1 89.12 66 ILE B C 1
ATOM 3485 O O . ILE B 1 66 ? -11.938 -13.945 -29.469 1 89.12 66 ILE B O 1
ATOM 3489 N N . LEU B 1 67 ? -12.219 -11.758 -29.422 1 92.81 67 LEU B N 1
ATOM 3490 C CA . LEU B 1 67 ? -13.398 -11.828 -28.578 1 92.81 67 LEU B CA 1
ATOM 3491 C C . LEU B 1 67 ? -14.586 -12.414 -29.328 1 92.81 67 LEU B C 1
ATOM 3493 O O . LEU B 1 67 ? -15.594 -12.773 -28.734 1 92.81 67 LEU B O 1
ATOM 3497 N N . ASN B 1 68 ? -14.422 -12.539 -30.578 1 90.44 68 ASN B N 1
ATOM 3498 C CA . ASN B 1 68 ? -15.492 -13.125 -31.375 1 90.44 68 ASN B CA 1
ATOM 3499 C C . ASN B 1 68 ? -15.227 -14.602 -31.672 1 90.44 68 ASN B C 1
ATOM 3501 O O . ASN B 1 68 ? -16.141 -15.336 -32.062 1 90.44 68 ASN B O 1
ATOM 3505 N N . THR B 1 69 ? -14.094 -15.141 -31.469 1 89.25 69 THR B N 1
ATOM 3506 C CA . THR B 1 69 ? -13.758 -16.516 -31.797 1 89.25 69 THR B CA 1
ATOM 3507 C C . THR B 1 69 ? -13.383 -17.312 -30.547 1 89.25 69 THR B C 1
ATOM 3509 O O . THR B 1 69 ? -13.898 -18.406 -30.328 1 89.25 69 THR B O 1
ATOM 3512 N N . ARG B 1 70 ? -12.633 -16.812 -29.688 1 86.31 70 ARG B N 1
ATOM 3513 C CA . ARG B 1 70 ? -12.016 -17.531 -28.578 1 86.31 70 ARG B CA 1
ATOM 3514 C C . ARG B 1 70 ? -13.039 -17.844 -27.484 1 86.31 70 ARG B C 1
ATOM 3516 O O . ARG B 1 70 ? -12.984 -18.906 -26.859 1 86.31 70 ARG B O 1
ATOM 3523 N N . PRO B 1 71 ? -14.008 -16.969 -27.312 1 88.56 71 PRO B N 1
ATOM 3524 C CA . PRO B 1 71 ? -14.906 -17.203 -26.188 1 88.56 71 PRO B CA 1
ATOM 3525 C C . PRO B 1 71 ? -15.664 -18.531 -26.297 1 88.56 71 PRO B C 1
ATOM 3527 O O . PRO B 1 71 ? -15.891 -19.203 -25.281 1 88.56 71 PRO B O 1
ATOM 3530 N N . ALA B 1 72 ? -15.984 -18.906 -27.406 1 88.06 72 ALA B N 1
ATOM 3531 C CA . ALA B 1 72 ? -16.703 -20.156 -27.562 1 88.06 72 ALA B CA 1
ATOM 3532 C C . ALA B 1 72 ? -15.844 -21.359 -27.172 1 88.06 72 ALA B C 1
ATOM 3534 O O . ALA B 1 72 ? -16.297 -22.266 -26.469 1 88.06 72 ALA B O 1
ATOM 3535 N N . LYS B 1 73 ? -14.695 -21.438 -27.625 1 87.62 73 LYS B N 1
ATOM 3536 C CA . LYS B 1 73 ? -13.773 -22.516 -27.297 1 87.62 73 LYS B CA 1
ATOM 3537 C C . LYS B 1 73 ? -13.461 -22.547 -25.797 1 87.62 73 LYS B C 1
ATOM 3539 O O . LYS B 1 73 ? -13.43 -23.609 -25.172 1 87.62 73 LYS B O 1
ATOM 3544 N N . SER B 1 74 ? -13.234 -21.422 -25.281 1 90.12 74 SER B N 1
ATOM 3545 C CA . SER B 1 74 ? -12.945 -21.297 -23.859 1 90.12 74 SER B CA 1
ATOM 3546 C C . SER B 1 74 ? -14.148 -21.719 -23.016 1 90.12 74 SER B C 1
ATOM 3548 O O . SER B 1 74 ? -13.992 -22.297 -21.938 1 90.12 74 SER B O 1
ATOM 3550 N N . ALA B 1 75 ? -15.289 -21.328 -23.531 1 93.5 75 ALA B N 1
ATOM 3551 C CA . ALA B 1 75 ? -16.516 -21.688 -22.812 1 93.5 75 ALA B CA 1
ATOM 3552 C C . ALA B 1 75 ? -16.641 -23.203 -22.672 1 93.5 75 ALA B C 1
ATOM 3554 O O . ALA B 1 75 ? -17.078 -23.703 -21.641 1 93.5 75 ALA B O 1
ATOM 3555 N N . GLU B 1 76 ? -16.266 -23.891 -23.688 1 92.88 76 GLU B N 1
ATOM 3556 C CA . GLU B 1 76 ? -16.312 -25.344 -23.641 1 92.88 76 GLU B CA 1
ATOM 3557 C C . GLU B 1 76 ? -15.336 -25.891 -22.609 1 92.88 76 GLU B C 1
ATOM 3559 O O . GLU B 1 76 ? -15.656 -26.844 -21.875 1 92.88 76 GLU B O 1
ATOM 3564 N N . ALA B 1 77 ? -14.219 -25.344 -22.594 1 91.62 77 ALA B N 1
ATOM 3565 C CA . ALA B 1 77 ? -13.211 -25.75 -21.609 1 91.62 77 ALA B CA 1
ATOM 3566 C C . ALA B 1 77 ? -13.688 -25.484 -20.188 1 91.62 77 ALA B C 1
ATOM 3568 O O . ALA B 1 77 ? -13.562 -26.328 -19.312 1 91.62 77 ALA B O 1
ATOM 3569 N N . TYR B 1 78 ? -14.25 -24.312 -19.984 1 94.56 78 TYR B N 1
ATOM 3570 C CA . TYR B 1 78 ? -14.766 -23.953 -18.656 1 94.56 78 TYR B CA 1
ATOM 3571 C C . TYR B 1 78 ? -15.914 -24.875 -18.266 1 94.56 78 TYR B C 1
ATOM 3573 O O . TYR B 1 78 ? -16.047 -25.234 -17.094 1 94.56 78 TYR B O 1
ATOM 3581 N N . ALA B 1 79 ? -16.703 -25.172 -19.203 1 95.12 79 ALA B N 1
ATOM 3582 C CA . ALA B 1 79 ? -17.828 -26.062 -18.938 1 95.12 79 ALA B CA 1
ATOM 3583 C C . ALA B 1 79 ? -17.359 -27.422 -18.422 1 95.12 79 ALA B C 1
ATOM 3585 O O . ALA B 1 79 ? -18.016 -28.047 -17.594 1 95.12 79 ALA B O 1
ATOM 3586 N N . SER B 1 80 ? -16.234 -27.797 -18.906 1 92.88 80 SER B N 1
ATOM 3587 C CA . SER B 1 80 ? -15.727 -29.109 -18.562 1 92.88 80 SER B CA 1
ATOM 3588 C C . SER B 1 80 ? -15.281 -29.172 -17.109 1 92.88 80 SER B C 1
ATOM 3590 O O . SER B 1 80 ? -15.234 -30.25 -16.516 1 92.88 80 SER B O 1
ATOM 3592 N N . VAL B 1 81 ? -14.984 -28.062 -16.531 1 94.06 81 VAL B N 1
ATOM 3593 C CA . VAL B 1 81 ? -14.469 -28.062 -15.172 1 94.06 81 VAL B CA 1
ATOM 3594 C C . VAL B 1 81 ? -15.516 -27.469 -14.227 1 94.06 81 VAL B C 1
ATOM 3596 O O . VAL B 1 81 ? -15.344 -27.5 -13.008 1 94.06 81 VAL B O 1
ATOM 3599 N N . TRP B 1 82 ? -16.562 -26.953 -14.891 1 94.25 82 TRP B N 1
ATOM 3600 C CA . TRP B 1 82 ? -17.594 -26.297 -14.102 1 94.25 82 TRP B CA 1
ATOM 3601 C C . TRP B 1 82 ? -18.219 -27.25 -13.109 1 94.25 82 TRP B C 1
ATOM 3603 O O . TRP B 1 82 ? -18.453 -28.422 -13.43 1 94.25 82 TRP B O 1
ATOM 3613 N N . ASP B 1 83 ? -18.453 -26.844 -11.781 1 95.06 83 ASP B N 1
ATOM 3614 C CA . ASP B 1 83 ? -19.125 -27.578 -10.711 1 95.06 83 ASP B CA 1
ATOM 3615 C C . ASP B 1 83 ? -18.219 -28.688 -10.156 1 95.06 83 ASP B C 1
ATOM 3617 O O . ASP B 1 83 ? -18.688 -29.531 -9.391 1 95.06 83 ASP B O 1
ATOM 3621 N N . SER B 1 84 ? -16.969 -28.703 -10.57 1 93.56 84 SER B N 1
ATOM 3622 C CA . SER B 1 84 ? -16.062 -29.75 -10.109 1 93.56 84 SER B CA 1
ATOM 3623 C C . SER B 1 84 ? -15.758 -29.594 -8.625 1 93.56 84 SER B C 1
ATOM 3625 O O . SER B 1 84 ? -15.367 -30.562 -7.965 1 93.56 84 SER B O 1
ATOM 3627 N N . GLU B 1 85 ? -15.922 -28.438 -8.102 1 95.38 85 GLU B N 1
ATOM 3628 C CA . GLU B 1 85 ? -15.688 -28.125 -6.695 1 95.38 85 GLU B CA 1
ATOM 3629 C C . GLU B 1 85 ? -16.906 -27.453 -6.066 1 95.38 85 GLU B C 1
ATOM 3631 O O . GLU B 1 85 ? -16.781 -26.438 -5.379 1 95.38 85 GLU B O 1
ATOM 3636 N N . GLY B 1 86 ? -18.031 -28.031 -6.367 1 94.44 86 GLY B N 1
ATOM 3637 C CA . GLY B 1 86 ? -19.297 -27.406 -6.016 1 94.44 86 GLY B CA 1
ATOM 3638 C C . GLY B 1 86 ? -19.906 -26.609 -7.152 1 94.44 86 GLY B C 1
ATOM 3639 O O . GLY B 1 86 ? -19.312 -26.484 -8.227 1 94.44 86 GLY B O 1
ATOM 3640 N N . PRO B 1 87 ? -21.094 -26.125 -6.984 1 96.56 87 PRO B N 1
ATOM 3641 C CA . PRO B 1 87 ? -21.75 -25.375 -8.055 1 96.56 87 PRO B CA 1
ATOM 3642 C C . PRO B 1 87 ? -20.984 -24.109 -8.438 1 96.56 87 PRO B C 1
ATOM 3644 O O . PRO B 1 87 ? -20.688 -23.281 -7.574 1 96.56 87 PRO B O 1
ATOM 3647 N N . GLY B 1 88 ? -20.625 -24.078 -9.727 1 96.94 88 GLY B N 1
ATOM 3648 C CA . GLY B 1 88 ? -19.938 -22.891 -10.195 1 96.94 88 GLY B CA 1
ATOM 3649 C C . GLY B 1 88 ? -18.484 -23.156 -10.594 1 96.94 88 GLY B C 1
ATOM 3650 O O . GLY B 1 88 ? -18.141 -24.281 -10.961 1 96.94 88 GLY B O 1
ATOM 3651 N N . ALA B 1 89 ? -17.688 -22.094 -10.625 1 97.25 89 ALA B N 1
ATOM 3652 C CA . ALA B 1 89 ? -16.297 -22.172 -11.039 1 97.25 89 ALA B CA 1
ATOM 3653 C C . ALA B 1 89 ? -15.422 -22.688 -9.898 1 97.25 89 ALA B C 1
ATOM 3655 O O . ALA B 1 89 ? -15.508 -22.203 -8.773 1 97.25 89 ALA B O 1
ATOM 3656 N N . PRO B 1 90 ? -14.625 -23.625 -10.141 1 97.5 90 PRO B N 1
ATOM 3657 C CA . PRO B 1 90 ? -13.781 -24.188 -9.086 1 97.5 90 PRO B CA 1
ATOM 3658 C C . PRO B 1 90 ? -12.883 -23.141 -8.43 1 97.5 90 PRO B C 1
ATOM 3660 O O . PRO B 1 90 ? -12.742 -23.125 -7.203 1 97.5 90 PRO B O 1
ATOM 3663 N N . LEU B 1 91 ? -12.281 -22.234 -9.188 1 97.94 91 LEU B N 1
ATOM 3664 C CA . LEU B 1 91 ? -11.391 -21.234 -8.633 1 97.94 91 LEU B CA 1
ATOM 3665 C C . LEU B 1 91 ? -12.117 -20.391 -7.586 1 97.94 91 LEU B C 1
ATOM 3667 O O . LEU B 1 91 ? -11.57 -20.125 -6.508 1 97.94 91 LEU B O 1
ATOM 3671 N N . LEU B 1 92 ? -13.297 -19.938 -7.93 1 98.19 92 LEU B N 1
ATOM 3672 C CA . LEU B 1 92 ? -14.062 -19.078 -7.027 1 98.19 92 LEU B CA 1
ATOM 3673 C C . LEU B 1 92 ? -14.469 -19.844 -5.773 1 98.19 92 LEU B C 1
ATOM 3675 O O . LEU B 1 92 ? -14.352 -19.328 -4.66 1 98.19 92 LEU B O 1
ATOM 3679 N N . ASN B 1 93 ? -15 -21.062 -5.973 1 98.25 93 ASN B N 1
ATOM 3680 C CA . ASN B 1 93 ? -15.445 -21.875 -4.852 1 98.25 93 ASN B CA 1
ATOM 3681 C C . ASN B 1 93 ? -14.297 -22.172 -3.883 1 98.25 93 ASN B C 1
ATOM 3683 O O . ASN B 1 93 ? -14.461 -22.047 -2.668 1 98.25 93 ASN B O 1
ATOM 3687 N N . ILE B 1 94 ? -13.188 -22.547 -4.414 1 98.69 94 ILE B N 1
ATOM 3688 C CA . ILE B 1 94 ? -12.023 -22.875 -3.592 1 98.69 94 ILE B CA 1
ATOM 3689 C C . ILE B 1 94 ? -11.523 -21.609 -2.891 1 98.69 94 ILE B C 1
ATOM 3691 O O . ILE B 1 94 ? -11.164 -21.641 -1.713 1 98.69 94 ILE B O 1
ATOM 3695 N N . SER B 1 95 ? -11.484 -20.469 -3.598 1 98.62 95 SER B N 1
ATOM 3696 C CA . SER B 1 95 ? -11.047 -19.219 -3.002 1 98.62 95 SER B CA 1
ATOM 3697 C C . SER B 1 95 ? -11.93 -18.828 -1.818 1 98.62 95 SER B C 1
ATOM 3699 O O . SER B 1 95 ? -11.43 -18.344 -0.801 1 98.62 95 SER B O 1
ATOM 3701 N N . ASN B 1 96 ? -13.195 -19.031 -1.99 1 98.56 96 ASN B N 1
ATOM 3702 C CA . ASN B 1 96 ? -14.117 -18.75 -0.891 1 98.56 96 ASN B CA 1
ATOM 3703 C C . ASN B 1 96 ? -13.836 -19.641 0.315 1 98.56 96 ASN B C 1
ATOM 3705 O O . ASN B 1 96 ? -13.852 -19.172 1.455 1 98.56 96 ASN B O 1
ATOM 3709 N N . ARG B 1 97 ? -13.594 -20.891 0.04 1 98.69 97 ARG B N 1
ATOM 3710 C CA . ARG B 1 97 ? -13.242 -21.797 1.125 1 98.69 97 ARG B CA 1
ATOM 3711 C C . ARG B 1 97 ? -11.922 -21.391 1.779 1 98.69 97 ARG B C 1
ATOM 3713 O O . ARG B 1 97 ? -11.773 -21.5 2.998 1 98.69 97 ARG B O 1
ATOM 3720 N N . GLN B 1 98 ? -10.969 -20.969 0.965 1 98.75 98 GLN B N 1
ATOM 3721 C CA . GLN B 1 98 ? -9.68 -20.516 1.484 1 98.75 98 GLN B CA 1
ATOM 3722 C C . GLN B 1 98 ? -9.859 -19.312 2.414 1 98.75 98 GLN B C 1
ATOM 3724 O O . GLN B 1 98 ? -9.297 -19.297 3.514 1 98.75 98 GLN B O 1
ATOM 3729 N N . ILE B 1 99 ? -10.633 -18.359 1.98 1 98.5 99 ILE B N 1
ATOM 3730 C CA . ILE B 1 99 ? -10.82 -17.141 2.77 1 98.5 99 ILE B CA 1
ATOM 3731 C C . ILE B 1 99 ? -11.508 -17.484 4.09 1 98.5 99 ILE B C 1
ATOM 3733 O O . ILE B 1 99 ? -11.156 -16.953 5.141 1 98.5 99 ILE B O 1
ATOM 3737 N N . ASN B 1 100 ? -12.5 -18.344 4.023 1 98.62 100 ASN B N 1
ATOM 3738 C CA . ASN B 1 100 ? -13.195 -18.75 5.242 1 98.62 100 ASN B CA 1
ATOM 3739 C C . ASN B 1 100 ? -12.25 -19.469 6.211 1 98.62 100 ASN B C 1
ATOM 3741 O O . ASN B 1 100 ? -12.289 -19.203 7.414 1 98.62 100 ASN B O 1
ATOM 3745 N N . ALA B 1 101 ? -11.453 -20.344 5.688 1 98.81 101 ALA B N 1
ATOM 3746 C CA . ALA B 1 101 ? -10.5 -21.062 6.516 1 98.81 101 ALA B CA 1
ATOM 3747 C C . ALA B 1 101 ? -9.469 -20.125 7.133 1 98.81 101 ALA B C 1
ATOM 3749 O O . ALA B 1 101 ? -9.102 -20.281 8.297 1 98.81 101 ALA B O 1
ATOM 3750 N N . VAL B 1 102 ? -9.023 -19.188 6.379 1 98.88 102 VAL B N 1
ATOM 3751 C CA . VAL B 1 102 ? -8.062 -18.203 6.863 1 98.88 102 VAL B CA 1
ATOM 3752 C C . VAL B 1 102 ? -8.703 -17.344 7.949 1 98.88 102 VAL B C 1
ATOM 3754 O O . VAL B 1 102 ? -8.094 -17.078 8.984 1 98.88 102 VAL B O 1
ATOM 3757 N N . ALA B 1 103 ? -9.906 -16.906 7.691 1 98.81 103 ALA B N 1
ATOM 3758 C CA . ALA B 1 103 ? -10.625 -16.062 8.641 1 98.81 103 ALA B CA 1
ATOM 3759 C C . ALA B 1 103 ? -10.758 -16.75 9.992 1 98.81 103 ALA B C 1
ATOM 3761 O O . ALA B 1 103 ? -10.555 -16.141 11.039 1 98.81 103 ALA B O 1
ATOM 3762 N N . GLU B 1 104 ? -11.078 -18 9.953 1 98.62 104 GLU B N 1
ATOM 3763 C CA . GLU B 1 104 ? -11.242 -18.797 11.172 1 98.62 104 GLU B CA 1
ATOM 3764 C C . GLU B 1 104 ? -9.945 -18.844 11.977 1 98.62 104 GLU B C 1
ATOM 3766 O O . GLU B 1 104 ? -9.977 -18.828 13.211 1 98.62 104 GLU B O 1
ATOM 3771 N N . ARG B 1 105 ? -8.883 -18.875 11.297 1 98.75 105 ARG B N 1
ATOM 3772 C CA . ARG B 1 105 ? -7.582 -19.016 11.938 1 98.75 105 ARG B CA 1
ATOM 3773 C C . ARG B 1 105 ? -7.059 -17.656 12.406 1 98.75 105 ARG B C 1
ATOM 3775 O O . ARG B 1 105 ? -6.312 -17.578 13.383 1 98.75 105 ARG B O 1
ATOM 3782 N N . VAL B 1 106 ? -7.449 -16.594 11.766 1 98.88 106 VAL B N 1
ATOM 3783 C CA . VAL B 1 106 ? -6.883 -15.266 11.992 1 98.88 106 VAL B CA 1
ATOM 3784 C C . VAL B 1 106 ? -7.656 -14.562 13.109 1 98.88 106 VAL B C 1
ATOM 3786 O O . VAL B 1 106 ? -7.062 -13.898 13.961 1 98.88 106 VAL B O 1
ATOM 3789 N N . ARG B 1 107 ? -8.922 -14.703 13.172 1 98.5 107 ARG B N 1
ATOM 3790 C CA . ARG B 1 107 ? -9.812 -13.938 14.031 1 98.5 107 ARG B CA 1
ATOM 3791 C C . ARG B 1 107 ? -9.414 -14.078 15.5 1 98.5 107 ARG B C 1
ATOM 3793 O O . ARG B 1 107 ? -9.383 -13.094 16.234 1 98.5 107 ARG B O 1
ATOM 3800 N N . PRO B 1 108 ? -8.992 -15.258 15.961 1 98.19 108 PRO B N 1
ATOM 3801 C CA . PRO B 1 108 ? -8.648 -15.406 17.375 1 98.19 108 PRO B CA 1
ATOM 3802 C C . PRO B 1 108 ? -7.41 -14.609 17.766 1 98.19 108 PRO B C 1
ATOM 3804 O O . PRO B 1 108 ? -7.16 -14.398 18.969 1 98.19 108 PRO B O 1
ATOM 3807 N N . HIS B 1 109 ? -6.684 -14.195 16.812 1 98 109 HIS B N 1
ATOM 3808 C CA . HIS B 1 109 ? -5.43 -13.508 17.109 1 98 109 HIS B CA 1
ATOM 3809 C C . HIS B 1 109 ? -5.605 -12 17.062 1 98 109 HIS B C 1
ATOM 3811 O O . HIS B 1 109 ? -4.645 -11.25 17.281 1 98 109 HIS B O 1
ATOM 3817 N N . PHE B 1 110 ? -6.777 -11.531 16.797 1 97.62 110 PHE B N 1
ATOM 3818 C CA . PHE B 1 110 ? -7.117 -10.117 16.828 1 97.62 110 PHE B CA 1
ATOM 3819 C C . PHE B 1 110 ? -7.859 -9.766 18.109 1 97.62 110 PHE B C 1
ATOM 3821 O O . PHE B 1 110 ? -8.727 -10.516 18.562 1 97.62 110 PHE B O 1
ATOM 3828 N N . LYS B 1 111 ? -7.488 -8.625 18.672 1 96.19 111 LYS B N 1
ATOM 3829 C CA . LYS B 1 111 ? -8.219 -8.117 19.828 1 96.19 111 LYS B CA 1
ATOM 3830 C C . LYS B 1 111 ? -9.438 -7.309 19.406 1 96.19 111 LYS B C 1
ATOM 3832 O O . LYS B 1 111 ? -10.461 -7.312 20.094 1 96.19 111 LYS B O 1
ATOM 3837 N N . GLY B 1 112 ? -9.273 -6.582 18.312 1 97.31 112 GLY B N 1
ATOM 3838 C CA . GLY B 1 112 ? -10.367 -5.832 17.719 1 97.31 112 GLY B CA 1
ATOM 3839 C C . GLY B 1 112 ? -11.023 -6.547 16.562 1 97.31 112 GLY B C 1
ATOM 3840 O O . GLY B 1 112 ? -10.812 -7.75 16.359 1 97.31 112 GLY B O 1
ATOM 3841 N N . ARG B 1 113 ? -11.844 -5.875 15.82 1 97.56 113 ARG B N 1
ATOM 3842 C CA . ARG B 1 113 ? -12.602 -6.453 14.719 1 97.56 113 ARG B CA 1
ATOM 3843 C C . ARG B 1 113 ? -11.727 -6.625 13.484 1 97.56 113 ARG B C 1
ATOM 3845 O O . ARG B 1 113 ? -10.93 -5.742 13.156 1 97.56 113 ARG B O 1
ATOM 3852 N N . VAL B 1 114 ? -11.805 -7.738 12.859 1 98.75 114 VAL B N 1
ATOM 3853 C CA . VAL B 1 114 ? -11.148 -8.023 11.586 1 98.75 114 VAL B CA 1
ATOM 3854 C C . VAL B 1 114 ? -12.156 -8.609 10.602 1 98.75 114 VAL B C 1
ATOM 3856 O O . VAL B 1 114 ? -12.984 -9.445 10.977 1 98.75 114 VAL B O 1
ATOM 3859 N N . GLU B 1 115 ? -12.188 -8.094 9.406 1 98.81 115 GLU B N 1
ATOM 3860 C CA . GLU B 1 115 ? -13.125 -8.484 8.359 1 98.81 115 GLU B CA 1
ATOM 3861 C C . GLU B 1 115 ? -12.391 -8.984 7.117 1 98.81 115 GLU B C 1
ATOM 3863 O O . GLU B 1 115 ? -11.211 -8.672 6.926 1 98.81 115 GLU B O 1
ATOM 3868 N N . PHE B 1 116 ? -13.102 -9.758 6.348 1 98.88 116 PHE B N 1
ATOM 3869 C CA . PHE B 1 116 ? -12.5 -10.391 5.184 1 98.88 116 PHE B CA 1
ATOM 3870 C C . PHE B 1 116 ? -13.352 -10.18 3.941 1 98.88 116 PHE B C 1
ATOM 3872 O O . PHE B 1 116 ? -14.586 -10.133 4.027 1 98.88 116 PHE B O 1
ATOM 3879 N N . ALA B 1 117 ? -12.695 -10 2.824 1 98.88 117 ALA B N 1
ATOM 3880 C CA . ALA B 1 117 ? -13.367 -9.945 1.527 1 98.88 117 ALA B CA 1
ATOM 3881 C C . ALA B 1 117 ? -12.508 -10.578 0.438 1 98.88 117 ALA B C 1
ATOM 3883 O O . ALA B 1 117 ? -11.289 -10.656 0.571 1 98.88 117 ALA B O 1
ATOM 3884 N N . LEU B 1 118 ? -13.172 -11.062 -0.535 1 98.75 118 LEU B N 1
ATOM 3885 C CA . LEU B 1 118 ? -12.531 -11.617 -1.722 1 98.75 118 LEU B CA 1
ATOM 3886 C C . LEU B 1 118 ? -12.594 -10.625 -2.881 1 98.75 118 LEU B C 1
ATOM 3888 O O . LEU B 1 118 ? -13.617 -9.969 -3.092 1 98.75 118 LEU B O 1
ATOM 3892 N N . GLY B 1 119 ? -11.531 -10.422 -3.576 1 98.81 119 GLY B N 1
ATOM 3893 C CA . GLY B 1 119 ? -11.469 -9.641 -4.801 1 98.81 119 GLY B CA 1
ATOM 3894 C C . GLY B 1 119 ? -10.781 -10.367 -5.941 1 98.81 119 GLY B C 1
ATOM 3895 O O . GLY B 1 119 ? -9.57 -10.586 -5.902 1 98.81 119 GLY B O 1
ATOM 3896 N N . MET B 1 120 ? -11.492 -10.672 -6.961 1 98.75 120 MET B N 1
ATOM 3897 C CA . MET B 1 120 ? -10.906 -11.266 -8.164 1 98.75 120 MET B CA 1
ATOM 3898 C C . MET B 1 120 ? -10.336 -10.195 -9.078 1 98.75 120 MET B C 1
ATOM 3900 O O . MET B 1 120 ? -10.945 -9.141 -9.273 1 98.75 120 MET B O 1
ATOM 3904 N N . ARG B 1 121 ? -9.133 -10.43 -9.617 1 98.62 121 ARG B N 1
ATOM 3905 C CA . ARG B 1 121 ? -8.508 -9.453 -10.5 1 98.62 121 ARG B CA 1
ATOM 3906 C C . ARG B 1 121 ? -9.352 -9.234 -11.75 1 98.62 121 ARG B C 1
ATOM 3908 O O . ARG B 1 121 ? -9.422 -8.117 -12.273 1 98.62 121 ARG B O 1
ATOM 3915 N N . TYR B 1 122 ? -9.938 -10.336 -12.266 1 98.25 122 TYR B N 1
ATOM 3916 C CA . TYR B 1 122 ? -10.844 -10.289 -13.406 1 98.25 122 TYR B CA 1
ATOM 3917 C C . TYR B 1 122 ? -12.172 -10.969 -13.07 1 98.25 122 TYR B C 1
ATOM 3919 O O . TYR B 1 122 ? -12.188 -12.07 -12.523 1 98.25 122 TYR B O 1
ATOM 3927 N N . GLY B 1 123 ? -13.172 -10.32 -13.375 1 97.56 123 GLY B N 1
ATOM 3928 C CA . GLY B 1 123 ? -14.492 -10.852 -13.102 1 97.56 123 GLY B CA 1
ATOM 3929 C C . GLY B 1 123 ? -15.031 -10.445 -11.742 1 97.56 123 GLY B C 1
ATOM 3930 O O . GLY B 1 123 ? -14.828 -9.312 -11.305 1 97.56 123 GLY B O 1
ATOM 3931 N N . ASN B 1 124 ? -15.852 -11.43 -11.102 1 97.81 124 ASN B N 1
ATOM 3932 C CA . ASN B 1 124 ? -16.562 -11.109 -9.867 1 97.81 124 ASN B CA 1
ATOM 3933 C C . ASN B 1 124 ? -16.281 -12.133 -8.773 1 97.81 124 ASN B C 1
ATOM 3935 O O . ASN B 1 124 ? -16.156 -13.328 -9.062 1 97.81 124 ASN B O 1
ATOM 3939 N N . PRO B 1 125 ? -16.312 -11.711 -7.52 1 98.44 125 PRO B N 1
ATOM 3940 C CA . PRO B 1 125 ? -16.344 -10.312 -7.09 1 98.44 125 PRO B CA 1
ATOM 3941 C C . PRO B 1 125 ? -15.062 -9.555 -7.465 1 98.44 125 PRO B C 1
ATOM 3943 O O . PRO B 1 125 ? -13.961 -10.062 -7.266 1 98.44 125 PRO B O 1
ATOM 3946 N N . SER B 1 126 ? -15.227 -8.352 -8.016 1 98.69 126 SER B N 1
ATOM 3947 C CA . SER B 1 126 ? -14.086 -7.562 -8.469 1 98.69 126 SER B CA 1
ATOM 3948 C C . SER B 1 126 ? -13.289 -7.02 -7.285 1 98.69 126 SER B C 1
ATOM 3950 O O . SER B 1 126 ? -13.781 -6.996 -6.156 1 98.69 126 SER B O 1
ATOM 3952 N N . ILE B 1 127 ? -12.148 -6.621 -7.504 1 98.75 127 ILE B N 1
ATOM 3953 C CA . ILE B 1 127 ? -11.312 -5.969 -6.504 1 98.75 127 ILE B CA 1
ATOM 3954 C C . ILE B 1 127 ? -12.016 -4.719 -5.977 1 98.75 127 ILE B C 1
ATOM 3956 O O . ILE B 1 127 ? -12.055 -4.48 -4.766 1 98.75 127 ILE B O 1
ATOM 3960 N N . ALA B 1 128 ? -12.586 -3.941 -6.848 1 98.56 128 ALA B N 1
ATOM 3961 C CA . ALA B 1 128 ? -13.328 -2.748 -6.441 1 98.56 128 ALA B CA 1
ATOM 3962 C C . ALA B 1 128 ? -14.469 -3.102 -5.492 1 98.56 128 ALA B C 1
ATOM 3964 O O . ALA B 1 128 ? -14.656 -2.438 -4.473 1 98.56 128 ALA B O 1
ATOM 3965 N N . SER B 1 129 ? -15.203 -4.172 -5.832 1 98.62 129 SER B N 1
ATOM 3966 C CA . SER B 1 129 ? -16.328 -4.559 -4.988 1 98.62 129 SER B CA 1
ATOM 3967 C C . SER B 1 129 ? -15.867 -5.105 -3.648 1 98.62 129 SER B C 1
ATOM 3969 O O . SER B 1 129 ? -16.516 -4.891 -2.619 1 98.62 129 SER B O 1
ATOM 3971 N N . GLY B 1 130 ? -14.75 -5.867 -3.645 1 98.75 130 GLY B N 1
ATOM 3972 C CA . GLY B 1 130 ? -14.172 -6.34 -2.396 1 98.75 130 GLY B CA 1
ATOM 3973 C C . GLY B 1 130 ? -13.719 -5.215 -1.485 1 98.75 130 GLY B C 1
ATOM 3974 O O . GLY B 1 130 ? -13.977 -5.246 -0.279 1 98.75 130 GLY B O 1
ATOM 3975 N N . LEU B 1 131 ? -13.086 -4.246 -2.061 1 98.75 131 LEU B N 1
ATOM 3976 C CA . LEU B 1 131 ? -12.664 -3.078 -1.298 1 98.75 131 LEU B CA 1
ATOM 3977 C C . LEU B 1 131 ? -13.867 -2.334 -0.729 1 98.75 131 LEU B C 1
ATOM 3979 O O . LEU B 1 131 ? -13.852 -1.909 0.428 1 98.75 131 LEU B O 1
ATOM 3983 N N . LYS B 1 132 ? -14.859 -2.152 -1.521 1 98.19 132 LYS B N 1
ATOM 3984 C CA . LYS B 1 132 ? -16.078 -1.471 -1.074 1 98.19 132 LYS B CA 1
ATOM 3985 C C . LYS B 1 132 ? -16.734 -2.225 0.074 1 98.19 132 LYS B C 1
ATOM 3987 O O . LYS B 1 132 ? -17.234 -1.613 1.024 1 98.19 132 LYS B O 1
ATOM 3992 N N . GLU B 1 133 ? -16.75 -3.531 -0.061 1 98.5 133 GLU B N 1
ATOM 3993 C CA . GLU B 1 133 ? -17.297 -4.352 1.013 1 98.5 133 GLU B CA 1
ATOM 3994 C C . GLU B 1 133 ? -16.578 -4.09 2.332 1 98.5 133 GLU B C 1
ATOM 3996 O O . GLU B 1 133 ? -17.219 -3.945 3.377 1 98.5 133 GLU B O 1
ATOM 4001 N N . LEU B 1 134 ? -15.297 -4.031 2.293 1 98.56 134 LEU B N 1
ATOM 4002 C CA . LEU B 1 134 ? -14.508 -3.775 3.492 1 98.56 134 LEU B CA 1
ATOM 4003 C C . LEU B 1 134 ? -14.75 -2.361 4.008 1 98.56 134 LEU B C 1
ATOM 4005 O O . LEU B 1 134 ? -14.844 -2.146 5.219 1 98.56 134 LEU B O 1
ATOM 4009 N N . GLN B 1 135 ? -14.781 -1.388 3.109 1 97.06 135 GLN B N 1
ATOM 4010 C CA . GLN B 1 135 ? -15.102 -0.019 3.502 1 97.06 135 GLN B CA 1
ATOM 4011 C C . GLN B 1 135 ? -16.438 0.049 4.219 1 97.06 135 GLN B C 1
ATOM 4013 O O . GLN B 1 135 ? -16.578 0.723 5.242 1 97.06 135 GLN B O 1
ATOM 4018 N N . ASP B 1 136 ? -17.453 -0.68 3.65 1 96.38 136 ASP B N 1
ATOM 4019 C CA . ASP B 1 136 ? -18.797 -0.68 4.207 1 96.38 136 ASP B CA 1
ATOM 4020 C C . ASP B 1 136 ? -18.812 -1.312 5.598 1 96.38 136 ASP B C 1
ATOM 4022 O O . ASP B 1 136 ? -19.688 -1.005 6.41 1 96.38 136 ASP B O 1
ATOM 4026 N N . LYS B 1 137 ? -17.875 -2.125 5.832 1 96.75 137 LYS B N 1
ATOM 4027 C CA . LYS B 1 137 ? -17.766 -2.783 7.133 1 96.75 137 LYS B CA 1
ATOM 4028 C C . LYS B 1 137 ? -16.953 -1.944 8.109 1 96.75 137 LYS B C 1
ATOM 4030 O O . LYS B 1 137 ? -16.656 -2.389 9.227 1 96.75 137 LYS B O 1
ATOM 4035 N N . GLY B 1 138 ? -16.5 -0.769 7.668 1 95.31 138 GLY B N 1
ATOM 4036 C CA . GLY B 1 138 ? -15.812 0.164 8.555 1 95.31 138 GLY B CA 1
ATOM 4037 C C . GLY B 1 138 ? -14.32 -0.078 8.648 1 95.31 138 GLY B C 1
ATOM 4038 O O . GLY B 1 138 ? -13.68 0.35 9.609 1 95.31 138 GLY B O 1
ATOM 4039 N N . CYS B 1 139 ? -13.742 -0.78 7.672 1 97.62 139 CYS B N 1
ATOM 4040 C CA . CYS B 1 139 ? -12.312 -1.062 7.703 1 97.62 139 CYS B CA 1
ATOM 4041 C C . CYS B 1 139 ? -11.5 0.187 7.383 1 97.62 139 CYS B C 1
ATOM 4043 O O . CYS B 1 139 ? -11.648 0.766 6.305 1 97.62 139 CYS B O 1
ATOM 4045 N N . GLN B 1 140 ? -10.641 0.554 8.281 1 96 140 GLN B N 1
ATOM 4046 C CA . GLN B 1 140 ? -9.812 1.742 8.102 1 96 140 GLN B CA 1
ATOM 4047 C C . GLN B 1 140 ? -8.367 1.363 7.824 1 96 140 GLN B C 1
ATOM 4049 O O . GLN B 1 140 ? -7.523 2.234 7.59 1 96 140 GLN B O 1
ATOM 4054 N N . ARG B 1 141 ? -8.055 0.166 7.852 1 97.88 141 ARG B N 1
ATOM 4055 C CA . ARG B 1 141 ? -6.801 -0.478 7.48 1 97.88 141 ARG B CA 1
ATOM 4056 C C . ARG B 1 141 ? -7.051 -1.733 6.652 1 97.88 141 ARG B C 1
ATOM 4058 O O . ARG B 1 141 ? -7.945 -2.523 6.969 1 97.88 141 ARG B O 1
ATOM 4065 N N . ILE B 1 142 ? -6.312 -1.89 5.566 1 98.88 142 ILE B N 1
ATOM 4066 C CA . ILE B 1 142 ? -6.578 -3.031 4.699 1 98.88 142 ILE B CA 1
ATOM 4067 C C . ILE B 1 142 ? -5.262 -3.695 4.305 1 98.88 142 ILE B C 1
ATOM 4069 O O . ILE B 1 142 ? -4.332 -3.025 3.852 1 98.88 142 ILE B O 1
ATOM 4073 N N . LEU B 1 143 ? -5.129 -4.945 4.543 1 98.94 143 LEU B N 1
ATOM 4074 C CA . LEU B 1 143 ? -4.082 -5.789 3.98 1 98.94 143 LEU B CA 1
ATOM 4075 C C . LEU B 1 143 ? -4.559 -6.465 2.699 1 98.94 143 LEU B C 1
ATOM 4077 O O . LEU B 1 143 ? -5.621 -7.09 2.678 1 98.94 143 LEU B O 1
ATOM 4081 N N . VAL B 1 144 ? -3.832 -6.273 1.647 1 98.94 144 VAL B N 1
ATOM 4082 C CA . VAL B 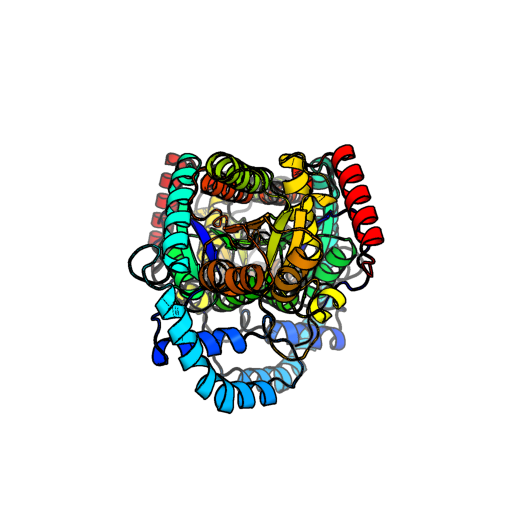1 144 ? -4.105 -6.973 0.398 1 98.94 144 VAL B CA 1
ATOM 4083 C C . VAL B 1 144 ? -3.148 -8.156 0.245 1 98.94 144 VAL B C 1
ATOM 4085 O O . VAL B 1 144 ? -1.928 -7.973 0.236 1 98.94 144 VAL B O 1
ATOM 4088 N N . LEU B 1 145 ? -3.693 -9.312 0.132 1 98.88 145 LEU B N 1
ATOM 4089 C CA . LEU B 1 145 ? -2.91 -10.531 -0.034 1 98.88 145 LEU B CA 1
ATOM 4090 C C . LEU B 1 145 ? -3.293 -11.25 -1.323 1 98.88 145 LEU B C 1
ATOM 4092 O O . LEU B 1 145 ? -4.234 -12.047 -1.34 1 98.88 145 LEU B O 1
ATOM 4096 N N . PRO B 1 146 ? -2.518 -11 -2.391 1 98.75 146 PRO B N 1
ATOM 4097 C CA . PRO B 1 146 ? -2.727 -11.797 -3.6 1 98.75 146 PRO B CA 1
ATOM 4098 C C . PRO B 1 146 ? -2.289 -13.25 -3.434 1 98.75 146 PRO B C 1
ATOM 4100 O O . PRO B 1 146 ? -1.206 -13.516 -2.904 1 98.75 146 PRO B O 1
ATOM 4103 N N . LEU B 1 147 ? -3.074 -14.117 -3.855 1 98.62 147 LEU B N 1
ATOM 4104 C CA . LEU B 1 147 ? -2.732 -15.531 -3.709 1 98.62 147 LEU B CA 1
ATOM 4105 C C . LEU B 1 147 ? -1.878 -16 -4.879 1 98.62 147 LEU B C 1
ATOM 4107 O O . LEU B 1 147 ? -2.189 -17.016 -5.508 1 98.62 147 LEU B O 1
ATOM 4111 N N . TYR B 1 148 ? -0.868 -15.25 -5.176 1 98.44 148 TYR B N 1
ATOM 4112 C CA . TYR B 1 148 ? 0.247 -15.57 -6.059 1 98.44 148 TYR B CA 1
ATOM 4113 C C . TYR B 1 148 ? 1.544 -15.719 -5.273 1 98.44 148 TYR B C 1
ATOM 4115 O O . TYR B 1 148 ? 2.184 -14.719 -4.93 1 98.44 148 TYR B O 1
ATOM 4123 N N . PRO B 1 149 ? 1.972 -16.953 -5.043 1 98.69 149 PRO B N 1
ATOM 4124 C CA . PRO B 1 149 ? 3.172 -17.094 -4.215 1 98.69 149 PRO B CA 1
ATOM 4125 C C . PRO B 1 149 ? 4.395 -16.406 -4.824 1 98.69 149 PRO B C 1
ATOM 4127 O O . PRO B 1 149 ? 5.168 -15.773 -4.105 1 98.69 149 PRO B O 1
ATOM 4130 N N . GLN B 1 150 ? 4.57 -16.594 -6.141 1 98.69 150 GLN B N 1
ATOM 4131 C CA . GLN B 1 150 ? 5.66 -15.938 -6.859 1 98.69 150 GLN B CA 1
ATOM 4132 C C . GLN B 1 150 ? 5.195 -14.617 -7.473 1 98.69 150 GLN B C 1
ATOM 4134 O O . GLN B 1 150 ? 4.121 -14.555 -8.07 1 98.69 150 GLN B O 1
ATOM 4139 N N . TYR B 1 151 ? 6.008 -13.625 -7.336 1 98.12 151 TYR B N 1
ATOM 4140 C CA . TYR B 1 151 ? 5.695 -12.344 -7.953 1 98.12 151 TYR B CA 1
ATOM 4141 C C . TYR B 1 151 ? 5.77 -12.438 -9.477 1 98.12 151 TYR B C 1
ATOM 4143 O O . TYR B 1 151 ? 6.691 -13.055 -10.016 1 98.12 151 TYR B O 1
ATOM 4151 N N . ALA B 1 152 ? 4.84 -11.805 -10.141 1 98 152 ALA B N 1
ATOM 4152 C CA . ALA B 1 152 ? 4.895 -11.508 -11.562 1 98 152 ALA B CA 1
ATOM 4153 C C . ALA B 1 152 ? 4.191 -10.195 -11.883 1 98 152 ALA B C 1
ATOM 4155 O O . ALA B 1 152 ? 3.211 -9.836 -11.227 1 98 152 ALA B O 1
ATOM 4156 N N . ALA B 1 153 ? 4.699 -9.477 -12.844 1 97.31 153 ALA B N 1
ATOM 4157 C CA . ALA B 1 153 ? 4.023 -8.25 -13.266 1 97.31 153 ALA B CA 1
ATOM 4158 C C . ALA B 1 153 ? 2.6 -8.547 -13.727 1 97.31 153 ALA B C 1
ATOM 4160 O O . ALA B 1 153 ? 1.674 -7.793 -13.414 1 97.31 153 ALA B O 1
ATOM 4161 N N . ALA B 1 154 ? 2.41 -9.688 -14.328 1 96.81 154 ALA B N 1
ATOM 4162 C CA . ALA B 1 154 ? 1.131 -10.031 -14.938 1 96.81 154 ALA B CA 1
ATOM 4163 C C . ALA B 1 154 ? 0.1 -10.414 -13.883 1 96.81 154 ALA B C 1
ATOM 4165 O O . ALA B 1 154 ? -1.101 -10.453 -14.156 1 96.81 154 ALA B O 1
ATOM 4166 N N . THR B 1 155 ? 0.565 -10.742 -12.703 1 98.06 155 THR B N 1
ATOM 4167 C CA . THR B 1 155 ? -0.373 -11.148 -11.664 1 98.06 155 THR B CA 1
ATOM 4168 C C . THR B 1 155 ? -0.342 -10.164 -10.492 1 98.06 155 THR B C 1
ATOM 4170 O O . THR B 1 155 ? -1.207 -9.297 -10.383 1 98.06 155 THR B O 1
ATOM 4173 N N . THR B 1 156 ? 0.776 -10.141 -9.797 1 98.5 156 THR B N 1
ATOM 4174 C CA . THR B 1 156 ? 0.898 -9.352 -8.578 1 98.5 156 THR B CA 1
ATOM 4175 C C . THR B 1 156 ? 0.818 -7.855 -8.898 1 98.5 156 THR B C 1
ATOM 4177 O O . THR B 1 156 ? 0.059 -7.121 -8.258 1 98.5 156 THR B O 1
ATOM 4180 N N . ALA B 1 157 ? 1.628 -7.406 -9.859 1 98.44 157 ALA B N 1
ATOM 4181 C CA . ALA B 1 157 ? 1.593 -5.988 -10.211 1 98.44 157 ALA B CA 1
ATOM 4182 C C . ALA B 1 157 ? 0.234 -5.594 -10.781 1 98.44 157 ALA B C 1
ATOM 4184 O O . ALA B 1 157 ? -0.253 -4.488 -10.531 1 98.44 157 ALA B O 1
ATOM 4185 N N . SER B 1 158 ? -0.321 -6.48 -11.602 1 98.5 158 SER B N 1
ATOM 4186 C CA . SER B 1 158 ? -1.661 -6.234 -12.125 1 98.5 158 SER B CA 1
ATOM 4187 C C . SER B 1 158 ? -2.664 -6.027 -10.992 1 98.5 158 SER B C 1
ATOM 4189 O O . SER B 1 158 ? -3.52 -5.145 -11.062 1 98.5 158 SER B O 1
ATOM 4191 N N . THR B 1 159 ? -2.576 -6.871 -10 1 98.81 159 THR B N 1
ATOM 4192 C CA . THR B 1 159 ? -3.443 -6.738 -8.836 1 98.81 159 THR B CA 1
ATOM 4193 C C . THR B 1 159 ? -3.23 -5.391 -8.148 1 98.81 159 THR B C 1
ATOM 4195 O O . THR B 1 159 ? -4.195 -4.711 -7.793 1 98.81 159 THR B O 1
ATOM 4198 N N . PHE B 1 160 ? -1.994 -5.008 -7.98 1 98.81 160 PHE B N 1
ATOM 4199 C CA . PHE B 1 160 ? -1.679 -3.713 -7.383 1 98.81 160 PHE B CA 1
ATOM 4200 C C . PHE B 1 160 ? -2.303 -2.58 -8.188 1 98.81 160 PHE B C 1
ATOM 4202 O O . PHE B 1 160 ? -2.852 -1.634 -7.617 1 98.81 160 PHE B O 1
ATOM 4209 N N . ASP B 1 161 ? -2.188 -2.656 -9.547 1 98.56 161 ASP B N 1
ATOM 4210 C CA . ASP B 1 161 ? -2.762 -1.635 -10.414 1 98.56 161 ASP B CA 1
ATOM 4211 C C . ASP B 1 161 ? -4.266 -1.494 -10.172 1 98.56 161 ASP B C 1
ATOM 4213 O O . ASP B 1 161 ? -4.781 -0.379 -10.086 1 98.56 161 ASP B O 1
ATOM 4217 N N . ALA B 1 162 ? -4.938 -2.611 -10.039 1 98.75 162 ALA B N 1
ATOM 4218 C CA . ALA B 1 162 ? -6.383 -2.588 -9.836 1 98.75 162 ALA B CA 1
ATOM 4219 C C . ALA B 1 162 ? -6.738 -2 -8.469 1 98.75 162 ALA B C 1
ATOM 4221 O O . ALA B 1 162 ? -7.66 -1.19 -8.359 1 98.75 162 ALA B O 1
ATOM 4222 N N . VAL B 1 163 ? -6.027 -2.432 -7.449 1 98.81 163 VAL B N 1
ATOM 4223 C CA . VAL B 1 163 ? -6.27 -1.955 -6.094 1 98.81 163 VAL B CA 1
ATOM 4224 C C . VAL B 1 163 ? -6.035 -0.448 -6.027 1 98.81 163 VAL B C 1
ATOM 4226 O O . VAL B 1 163 ? -6.883 0.297 -5.527 1 98.81 163 VAL B O 1
ATOM 4229 N N . SER B 1 164 ? -4.871 -0.006 -6.562 1 98.44 164 SER B N 1
ATOM 4230 C CA . SER B 1 164 ? -4.52 1.406 -6.457 1 98.44 164 SER B CA 1
ATOM 4231 C C . SER B 1 164 ? -5.426 2.27 -7.328 1 98.44 164 SER B C 1
ATOM 4233 O O . SER B 1 164 ? -5.746 3.404 -6.965 1 98.44 164 SER B O 1
ATOM 4235 N N . ALA B 1 165 ? -5.832 1.708 -8.5 1 97.75 165 ALA B N 1
ATOM 4236 C CA . ALA B 1 165 ? -6.766 2.445 -9.344 1 97.75 165 ALA B CA 1
ATOM 4237 C C . ALA B 1 165 ? -8.078 2.713 -8.609 1 97.75 165 ALA B C 1
ATOM 4239 O O . ALA B 1 165 ? -8.633 3.811 -8.703 1 97.75 165 ALA B O 1
ATOM 4240 N N . GLU B 1 166 ? -8.555 1.699 -7.934 1 98.25 166 GLU B N 1
ATOM 4241 C CA . GLU B 1 166 ? -9.781 1.878 -7.168 1 98.25 166 GLU B CA 1
ATOM 4242 C C . GLU B 1 166 ? -9.586 2.867 -6.023 1 98.25 166 GLU B C 1
ATOM 4244 O O . GLU B 1 166 ? -10.398 3.771 -5.828 1 98.25 166 GLU B O 1
ATOM 4249 N N . LEU B 1 167 ? -8.547 2.744 -5.285 1 98.19 167 LEU B N 1
ATOM 4250 C CA . LEU B 1 167 ? -8.312 3.588 -4.117 1 98.19 167 LEU B CA 1
ATOM 4251 C C . LEU B 1 167 ? -8.102 5.039 -4.531 1 98.19 167 LEU B C 1
ATOM 4253 O O . LEU B 1 167 ? -8.445 5.957 -3.783 1 98.19 167 LEU B O 1
ATOM 4257 N N . GLN B 1 168 ? -7.547 5.27 -5.723 1 97.5 168 GLN B N 1
ATOM 4258 C CA . GLN B 1 168 ? -7.348 6.625 -6.23 1 97.5 168 GLN B CA 1
ATOM 4259 C C . GLN B 1 168 ? -8.68 7.34 -6.43 1 97.5 168 GLN B C 1
ATOM 4261 O O . GLN B 1 168 ? -8.719 8.562 -6.574 1 97.5 168 GLN B O 1
ATOM 4266 N N . THR B 1 169 ? -9.758 6.562 -6.398 1 97.31 169 THR B N 1
ATOM 4267 C CA . THR B 1 169 ? -11.078 7.164 -6.566 1 97.31 169 THR B CA 1
ATOM 4268 C C . THR B 1 169 ? -11.727 7.438 -5.211 1 97.31 169 THR B C 1
ATOM 4270 O O . THR B 1 169 ? -12.805 8.039 -5.141 1 97.31 169 THR B O 1
ATOM 4273 N N . TRP B 1 170 ? -11.117 6.996 -4.094 1 97.5 170 TRP B N 1
ATOM 4274 C CA . TRP B 1 170 ? -11.688 7.164 -2.764 1 97.5 170 TRP B CA 1
ATOM 4275 C C . TRP B 1 170 ? -11.242 8.484 -2.143 1 97.5 170 TRP B C 1
ATOM 4277 O O . TRP B 1 170 ? -10.086 8.883 -2.279 1 97.5 170 TRP B O 1
ATOM 4287 N N . ARG B 1 171 ? -12.125 9.219 -1.453 1 96.38 171 ARG B N 1
ATOM 4288 C CA . ARG B 1 171 ? -11.766 10.422 -0.718 1 96.38 171 ARG B CA 1
ATOM 4289 C C . ARG B 1 171 ? -11 10.086 0.555 1 96.38 171 ARG B C 1
ATOM 4291 O O . ARG B 1 171 ? -10.031 10.758 0.899 1 96.38 171 ARG B O 1
ATOM 4298 N N . TRP B 1 172 ? -11.477 9.141 1.261 1 96.5 172 TRP B N 1
ATOM 4299 C CA . TRP B 1 172 ? -10.875 8.664 2.504 1 96.5 172 TRP B CA 1
ATOM 4300 C C . TRP B 1 172 ? -10.266 7.277 2.32 1 96.5 172 TRP B C 1
ATOM 4302 O O . TRP B 1 172 ? -10.984 6.273 2.324 1 96.5 172 TRP B O 1
ATOM 4312 N N . LEU B 1 173 ? -8.938 7.219 2.244 1 97.44 173 LEU B N 1
ATOM 4313 C CA . LEU B 1 173 ? -8.219 5.977 1.994 1 97.44 173 LEU B CA 1
ATOM 4314 C C . LEU B 1 173 ? -7.953 5.23 3.297 1 97.44 173 LEU B C 1
ATOM 4316 O O . LEU B 1 173 ? -7.645 5.844 4.32 1 97.44 173 LEU B O 1
ATOM 4320 N N . PRO B 1 174 ? -8.047 3.945 3.295 1 97.62 174 PRO B N 1
ATOM 4321 C CA . PRO B 1 174 ? -7.52 3.174 4.426 1 97.62 174 PRO B CA 1
ATOM 4322 C C . PRO B 1 174 ? -5.992 3.145 4.457 1 97.62 174 PRO B C 1
ATOM 4324 O O . PRO B 1 174 ? -5.344 3.354 3.428 1 97.62 174 PRO B O 1
ATOM 4327 N N . GLU B 1 175 ? -5.445 2.992 5.676 1 98.06 175 GLU B N 1
ATOM 4328 C CA . GLU B 1 175 ? -4.062 2.527 5.734 1 98.06 175 GLU B CA 1
ATOM 4329 C C . GLU B 1 175 ? -3.893 1.205 4.992 1 98.06 175 GLU B C 1
ATOM 4331 O O . GLU B 1 175 ? -4.746 0.32 5.086 1 98.06 175 GLU B O 1
ATOM 4336 N N . MET B 1 176 ? -2.877 1.091 4.164 1 98.19 176 MET B N 1
ATOM 4337 C CA . MET B 1 176 ? -2.842 -0.044 3.248 1 98.19 176 MET B CA 1
ATOM 4338 C C . MET B 1 176 ? -1.52 -0.794 3.361 1 98.19 176 MET B C 1
ATOM 4340 O O . MET B 1 176 ? -0.458 -0.177 3.465 1 98.19 176 MET B O 1
ATOM 4344 N N . ARG B 1 177 ? -1.526 -2.064 3.371 1 98.81 177 ARG B N 1
ATOM 4345 C CA . ARG B 1 177 ? -0.384 -2.957 3.209 1 98.81 177 ARG B CA 1
ATOM 4346 C C . ARG B 1 177 ? -0.604 -3.926 2.053 1 98.81 177 ARG B C 1
ATOM 4348 O O . ARG B 1 177 ? -1.702 -4.461 1.886 1 98.81 177 ARG B O 1
ATOM 4355 N N . PHE B 1 178 ? 0.329 -4.043 1.168 1 98.88 178 PHE B N 1
ATOM 4356 C CA . PHE B 1 178 ? 0.263 -4.902 -0.009 1 98.88 178 PHE B CA 1
ATOM 4357 C C . PHE B 1 178 ? 1.368 -5.949 0.023 1 98.88 178 PHE B C 1
ATOM 4359 O O . PHE B 1 178 ? 2.553 -5.613 -0.05 1 98.88 178 PHE B O 1
ATOM 4366 N N . VAL B 1 179 ? 1.011 -7.219 0.161 1 98.69 179 VAL B N 1
ATOM 4367 C CA . VAL B 1 179 ? 1.953 -8.336 0.116 1 98.69 179 VAL B CA 1
ATOM 4368 C C . VAL B 1 179 ? 2.246 -8.703 -1.336 1 98.69 179 VAL B C 1
ATOM 4370 O O . VAL B 1 179 ? 1.326 -8.961 -2.117 1 98.69 179 VAL B O 1
ATOM 4373 N N . ASN B 1 180 ? 3.51 -8.75 -1.727 1 97.44 180 ASN B N 1
ATOM 4374 C CA . ASN B 1 180 ? 3.746 -8.906 -3.158 1 97.44 180 ASN B CA 1
ATOM 4375 C C . ASN B 1 180 ? 4.227 -10.312 -3.498 1 97.44 180 ASN B C 1
ATOM 4377 O O . ASN B 1 180 ? 4.301 -10.68 -4.672 1 97.44 180 ASN B O 1
ATOM 4381 N N . LYS B 1 181 ? 4.586 -11.133 -2.502 1 98.06 181 LYS B N 1
ATOM 4382 C CA . LYS B 1 181 ? 5.027 -12.508 -2.732 1 98.06 181 LYS B CA 1
ATOM 4383 C C . LYS B 1 181 ? 5.176 -13.266 -1.416 1 98.06 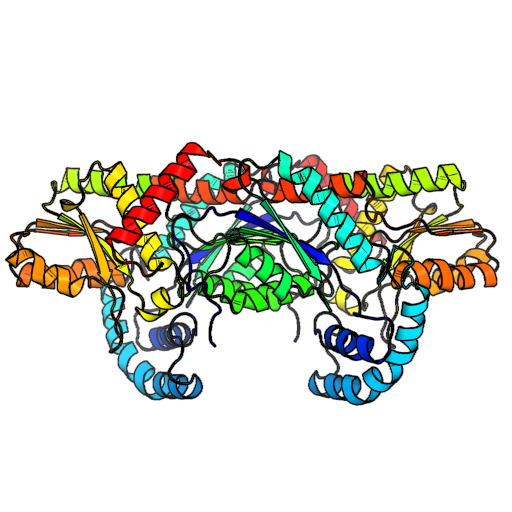181 LYS B C 1
ATOM 4385 O O . LYS B 1 181 ? 5.242 -12.656 -0.347 1 98.06 181 LYS B O 1
ATOM 4390 N N . TYR B 1 182 ? 5.184 -14.562 -1.5 1 98.5 182 TYR B N 1
ATOM 4391 C CA . TYR B 1 182 ? 5.48 -15.422 -0.361 1 98.5 182 TYR B CA 1
ATOM 4392 C C . TYR B 1 182 ? 6.039 -16.766 -0.821 1 98.5 182 TYR B C 1
ATOM 4394 O O . TYR B 1 182 ? 5.746 -17.797 -0.225 1 98.5 182 TYR B O 1
ATOM 4402 N N . HIS B 1 183 ? 6.859 -16.734 -1.903 1 98.31 183 HIS B N 1
ATOM 4403 C CA . HIS B 1 183 ? 7.324 -17.891 -2.654 1 98.31 183 HIS B CA 1
ATOM 4404 C C . HIS B 1 183 ? 8.297 -18.734 -1.83 1 98.31 183 HIS B C 1
ATOM 4406 O O . HIS B 1 183 ? 8.562 -19.891 -2.164 1 98.31 183 HIS B O 1
ATOM 4412 N N . ARG B 1 184 ? 8.828 -18.125 -0.725 1 97.25 184 ARG B N 1
ATOM 4413 C CA . ARG B 1 184 ? 9.789 -18.828 0.125 1 97.25 184 ARG B CA 1
ATOM 4414 C C . ARG B 1 184 ? 9.188 -19.141 1.494 1 97.25 184 ARG B C 1
ATOM 4416 O O . ARG B 1 184 ? 9.867 -19.656 2.379 1 97.25 184 ARG B O 1
ATOM 4423 N N . HIS B 1 185 ? 7.977 -18.734 1.741 1 97.88 185 HIS B N 1
ATOM 4424 C CA . HIS B 1 185 ? 7.395 -18.875 3.07 1 97.88 185 HIS B CA 1
ATOM 4425 C C . HIS B 1 185 ? 7.453 -20.312 3.553 1 97.88 185 HIS B C 1
ATOM 4427 O O . HIS B 1 185 ? 6.98 -21.219 2.863 1 97.88 185 HIS B O 1
ATOM 4433 N N . PRO B 1 186 ? 7.949 -20.5 4.766 1 98 186 PRO B N 1
ATOM 4434 C CA . PRO B 1 186 ? 8.172 -21.875 5.215 1 98 186 PRO B CA 1
ATOM 4435 C C . PRO B 1 186 ? 6.875 -22.688 5.297 1 98 186 PRO B C 1
ATOM 4437 O O . PRO B 1 186 ? 6.859 -23.859 4.941 1 98 186 PRO B O 1
ATOM 4440 N N . GLY B 1 187 ? 5.824 -22.047 5.77 1 98.69 187 GLY B N 1
ATOM 4441 C CA . GLY B 1 187 ? 4.551 -22.734 5.836 1 98.69 187 GLY B CA 1
ATOM 4442 C C . GLY B 1 187 ? 4.02 -23.141 4.473 1 98.69 187 GLY B C 1
ATOM 4443 O O . GLY B 1 187 ? 3.43 -24.219 4.324 1 98.69 187 GLY B O 1
ATOM 4444 N N . TYR B 1 188 ? 4.211 -22.328 3.498 1 98.75 188 TYR B N 1
ATOM 4445 C CA . TYR B 1 188 ? 3.805 -22.609 2.125 1 98.75 188 TYR B CA 1
ATOM 4446 C C . TYR B 1 188 ? 4.613 -23.766 1.535 1 98.75 188 TYR B C 1
ATOM 4448 O O . TYR B 1 188 ? 4.051 -24.703 0.971 1 98.75 188 TYR B O 1
ATOM 4456 N N . ILE B 1 189 ? 5.926 -23.688 1.756 1 98.88 189 ILE B N 1
ATOM 4457 C CA . ILE B 1 189 ? 6.824 -24.734 1.257 1 98.88 189 ILE B CA 1
ATOM 4458 C C . ILE B 1 189 ? 6.48 -26.062 1.906 1 98.88 189 ILE B C 1
ATOM 4460 O O . ILE B 1 189 ? 6.379 -27.094 1.222 1 98.88 189 ILE B O 1
ATOM 4464 N N . LYS B 1 190 ? 6.262 -26.016 3.137 1 98.88 190 LYS B N 1
ATOM 4465 C CA . LYS B 1 190 ? 5.934 -27.234 3.867 1 98.88 190 LYS B CA 1
ATOM 4466 C C . LYS B 1 190 ? 4.594 -27.812 3.412 1 98.88 190 LYS B C 1
ATOM 4468 O O . LYS B 1 190 ? 4.438 -29.031 3.299 1 98.88 190 LYS B O 1
ATOM 4473 N N . ALA B 1 191 ? 3.627 -26.938 3.178 1 98.94 191 ALA B N 1
ATOM 4474 C CA . ALA B 1 191 ? 2.318 -27.391 2.715 1 98.94 191 ALA B CA 1
ATOM 4475 C C . ALA B 1 191 ? 2.426 -28.078 1.357 1 98.94 191 ALA B C 1
ATOM 4477 O O . ALA B 1 191 ? 1.79 -29.109 1.125 1 98.94 191 ALA B O 1
ATOM 4478 N N . LEU B 1 192 ? 3.221 -27.516 0.451 1 98.94 192 LEU B N 1
ATOM 4479 C CA . LEU B 1 192 ? 3.453 -28.141 -0.845 1 98.94 192 LEU B CA 1
ATOM 4480 C C . LEU B 1 192 ? 4.082 -29.531 -0.678 1 98.94 192 LEU B C 1
ATOM 4482 O O . LEU B 1 192 ? 3.617 -30.5 -1.27 1 98.94 192 LEU B O 1
ATOM 4486 N N . ALA B 1 193 ? 5.09 -29.594 0.168 1 98.94 193 ALA B N 1
ATOM 4487 C CA . ALA B 1 193 ? 5.801 -30.844 0.393 1 98.94 193 ALA B CA 1
ATOM 4488 C C . ALA B 1 193 ? 4.871 -31.906 0.997 1 98.94 193 ALA B C 1
ATOM 4490 O O . ALA B 1 193 ? 4.906 -33.062 0.6 1 98.94 193 ALA B O 1
ATOM 4491 N N . ASN B 1 194 ? 4.086 -31.453 1.963 1 98.88 194 ASN B N 1
ATOM 4492 C CA . ASN B 1 194 ? 3.137 -32.375 2.586 1 98.88 194 ASN B CA 1
ATOM 4493 C C . ASN B 1 194 ? 2.15 -32.938 1.567 1 98.88 194 ASN B C 1
ATOM 4495 O O . ASN B 1 194 ? 1.843 -34.125 1.587 1 98.88 194 ASN B O 1
ATOM 4499 N N . SER B 1 195 ? 1.638 -32.094 0.686 1 98.81 195 SER B N 1
ATOM 4500 C CA . SER B 1 195 ? 0.683 -32.562 -0.319 1 98.81 195 SER B CA 1
ATOM 4501 C C . SER B 1 195 ? 1.312 -33.562 -1.255 1 98.81 195 SER B C 1
ATOM 4503 O O . SER B 1 195 ? 0.66 -34.531 -1.648 1 98.81 195 SER B O 1
ATOM 4505 N N . ILE B 1 196 ? 2.561 -33.375 -1.57 1 98.88 196 ILE B N 1
ATOM 4506 C CA . ILE B 1 196 ? 3.293 -34.312 -2.438 1 98.88 196 ILE B CA 1
ATOM 4507 C C . ILE B 1 196 ? 3.514 -35.625 -1.718 1 98.88 196 ILE B C 1
ATOM 4509 O O . ILE B 1 196 ? 3.26 -36.688 -2.281 1 98.88 196 ILE B O 1
ATOM 4513 N N . ARG B 1 197 ? 3.936 -35.594 -0.453 1 98.62 197 ARG B N 1
ATOM 4514 C CA . ARG B 1 197 ? 4.172 -36.781 0.338 1 98.62 197 ARG B CA 1
ATOM 4515 C C . ARG B 1 197 ? 2.896 -37.625 0.463 1 98.62 197 ARG B C 1
ATOM 4517 O O . ARG B 1 197 ? 2.926 -38.844 0.29 1 98.62 197 ARG B O 1
ATOM 4524 N N . GLU B 1 198 ? 1.852 -36.969 0.803 1 98.62 198 GLU B N 1
ATOM 4525 C CA . GLU B 1 198 ? 0.577 -37.656 0.98 1 98.62 198 GLU B CA 1
ATOM 4526 C C . GLU B 1 198 ? 0.12 -38.312 -0.32 1 98.62 198 GLU B C 1
ATOM 4528 O O . GLU B 1 198 ? -0.386 -39.438 -0.31 1 98.62 198 GLU B O 1
ATOM 4533 N N . HIS B 1 199 ? 0.283 -37.562 -1.424 1 98.62 199 HIS B N 1
ATOM 4534 C CA . HIS B 1 199 ? -0.068 -38.125 -2.725 1 98.62 199 HIS B CA 1
ATOM 4535 C C . HIS B 1 199 ? 0.785 -39.344 -3.043 1 98.62 199 HIS B C 1
ATOM 4537 O O . HIS B 1 199 ? 0.273 -40.375 -3.541 1 98.62 199 HIS B O 1
ATOM 4543 N N . GLN B 1 200 ? 2.055 -39.312 -2.74 1 98.25 200 GLN B N 1
ATOM 4544 C CA . GLN B 1 200 ? 2.986 -40.375 -3.055 1 98.25 200 GLN B CA 1
ATOM 4545 C C . GLN B 1 200 ? 2.764 -41.594 -2.145 1 98.25 200 GLN B C 1
ATOM 4547 O O . GLN B 1 200 ? 3.021 -42.719 -2.537 1 98.25 200 GLN B O 1
ATOM 4552 N N . GLN B 1 201 ? 2.303 -41.312 -0.966 1 97.94 201 GLN B N 1
ATOM 4553 C CA . GLN B 1 201 ? 1.927 -42.406 -0.08 1 97.94 201 GLN B CA 1
ATOM 4554 C C . GLN B 1 201 ? 0.779 -43.219 -0.67 1 97.94 201 GLN B C 1
ATOM 4556 O O . GLN B 1 201 ? 0.732 -44.438 -0.51 1 97.94 201 GLN B O 1
ATOM 4561 N N . GLN B 1 202 ? -0.081 -42.531 -1.338 1 97.5 202 GLN B N 1
ATOM 4562 C CA . GLN B 1 202 ? -1.27 -43.188 -1.888 1 97.5 202 GLN B CA 1
ATOM 4563 C C . GLN B 1 202 ? -0.987 -43.781 -3.268 1 97.5 202 GLN B C 1
ATOM 4565 O O . GLN B 1 202 ? -1.547 -44.812 -3.633 1 97.5 202 GLN B O 1
ATOM 4570 N N . HIS B 1 203 ? -0.093 -43.156 -4.055 1 97.25 203 HIS B N 1
ATOM 4571 C CA . HIS B 1 203 ? 0.016 -43.5 -5.469 1 97.25 203 HIS B CA 1
ATOM 4572 C C . HIS B 1 203 ? 1.41 -44.031 -5.805 1 97.25 203 HIS B C 1
ATOM 4574 O O . HIS B 1 203 ? 1.68 -44.406 -6.949 1 97.25 203 HIS B O 1
ATOM 4580 N N . GLY B 1 204 ? 2.303 -44.031 -4.805 1 97.25 204 GLY B N 1
ATOM 4581 C CA . GLY B 1 204 ? 3.684 -44.406 -5.039 1 97.25 204 GLY B CA 1
ATOM 4582 C C . GLY B 1 204 ? 4.566 -43.25 -5.473 1 97.25 204 GLY B C 1
ATOM 4583 O O . GLY B 1 204 ? 4.066 -42.219 -5.914 1 97.25 204 GLY B O 1
ATOM 4584 N N . LYS B 1 205 ? 5.867 -43.438 -5.328 1 97.25 205 LYS B N 1
ATOM 4585 C CA . LYS B 1 205 ? 6.832 -42.438 -5.754 1 97.25 205 LYS B CA 1
ATOM 4586 C C . LYS B 1 205 ? 7.082 -42.5 -7.258 1 97.25 205 LYS B C 1
ATOM 4588 O O . LYS B 1 205 ? 7.332 -43.594 -7.797 1 97.25 205 LYS B O 1
ATOM 4593 N N . PRO B 1 206 ? 7.02 -41.406 -7.957 1 98.25 206 PRO B N 1
ATOM 4594 C CA . PRO B 1 206 ? 7.254 -41.406 -9.406 1 98.25 206 PRO B CA 1
ATOM 4595 C C . PRO B 1 206 ? 8.734 -41.406 -9.758 1 98.25 206 PRO B C 1
ATOM 4597 O O . PRO B 1 206 ? 9.594 -41.25 -8.883 1 98.25 206 PRO B O 1
ATOM 4600 N N . GLN B 1 207 ? 8.984 -41.656 -11.047 1 98.31 207 GLN B N 1
ATOM 4601 C CA . GLN B 1 207 ? 10.344 -41.438 -11.555 1 98.31 207 GLN B CA 1
ATOM 4602 C C . GLN B 1 207 ? 10.727 -39.969 -11.531 1 98.31 207 GLN B C 1
ATOM 4604 O O . GLN B 1 207 ? 11.906 -39.625 -11.359 1 98.31 207 GLN B O 1
ATOM 4609 N N . LEU B 1 208 ? 9.727 -39.125 -11.766 1 98.69 208 LEU B N 1
ATOM 4610 C CA . LEU B 1 208 ? 9.992 -37.688 -11.875 1 98.69 208 LEU B CA 1
ATOM 4611 C C . LEU B 1 208 ? 8.82 -36.875 -11.352 1 98.69 208 LEU B C 1
ATOM 4613 O O . LEU B 1 208 ? 7.668 -37.156 -11.695 1 98.69 208 LEU B O 1
ATOM 4617 N N . LEU B 1 209 ? 9.102 -35.969 -10.469 1 98.81 209 LEU B N 1
ATOM 4618 C CA . LEU B 1 209 ? 8.141 -34.969 -10.047 1 98.81 209 LEU B CA 1
ATOM 4619 C C . LEU B 1 209 ? 8.258 -33.719 -10.914 1 98.81 209 LEU B C 1
ATOM 4621 O O . LEU B 1 209 ? 9.305 -33.062 -10.953 1 98.81 209 LEU B O 1
ATOM 4625 N N . VAL B 1 210 ? 7.203 -33.406 -11.641 1 98.88 210 VAL B N 1
ATOM 4626 C CA . VAL B 1 210 ? 7.215 -32.188 -12.461 1 98.88 210 VAL B CA 1
ATOM 4627 C C . VAL B 1 210 ? 6.473 -31.062 -11.75 1 98.88 210 VAL B C 1
ATOM 4629 O O . VAL B 1 210 ? 5.324 -31.234 -11.336 1 98.88 210 VAL B O 1
ATOM 4632 N N . MET B 1 211 ? 7.113 -29.938 -11.539 1 98.81 211 MET B N 1
ATOM 4633 C CA . MET B 1 211 ? 6.488 -28.734 -11.016 1 98.81 211 MET B CA 1
ATOM 4634 C C . MET B 1 211 ? 6.234 -27.719 -12.125 1 98.81 211 MET B C 1
ATOM 4636 O O . MET B 1 211 ? 7.156 -27.031 -12.562 1 98.81 211 MET B O 1
ATOM 4640 N N . SER B 1 212 ? 5 -27.656 -12.508 1 98.81 212 SER B N 1
ATOM 4641 C CA . SER B 1 212 ? 4.602 -26.844 -13.648 1 98.81 212 SER B CA 1
ATOM 4642 C C . SER B 1 212 ? 4.043 -25.5 -13.195 1 98.81 212 SER B C 1
ATOM 4644 O O . SER B 1 212 ? 3.152 -25.453 -12.344 1 98.81 212 SER B O 1
ATOM 4646 N N . TYR B 1 213 ? 4.617 -24.438 -13.695 1 98.62 213 TYR B N 1
ATOM 4647 C CA . TYR B 1 213 ? 4.164 -23.078 -13.445 1 98.62 213 TYR B CA 1
ATOM 4648 C C . TYR B 1 213 ? 3.553 -22.469 -14.703 1 98.62 213 TYR B C 1
ATOM 4650 O O . TYR B 1 213 ? 3.902 -22.859 -15.82 1 98.62 213 TYR B O 1
ATOM 4658 N N . HIS B 1 214 ? 2.59 -21.547 -14.5 1 98.19 214 HIS B N 1
ATOM 4659 C CA . HIS B 1 214 ? 2.129 -20.797 -15.664 1 98.19 214 HIS B CA 1
ATOM 4660 C C . HIS B 1 214 ? 3.285 -20.078 -16.344 1 98.19 214 HIS B C 1
ATOM 4662 O O . HIS B 1 214 ? 4.137 -19.484 -15.68 1 98.19 214 HIS B O 1
ATOM 4668 N N . GLY B 1 215 ? 3.301 -20.125 -17.641 1 97.12 215 GLY B N 1
ATOM 4669 C CA . GLY B 1 215 ? 4.359 -19.453 -18.375 1 97.12 215 GLY B CA 1
ATOM 4670 C C . GLY B 1 215 ? 4.121 -17.953 -18.531 1 97.12 215 GLY B C 1
ATOM 4671 O O . GLY B 1 215 ? 3.02 -17.469 -18.281 1 97.12 215 GLY B O 1
ATOM 4672 N N . VAL B 1 216 ? 5.203 -17.219 -18.938 1 95.88 216 VAL B N 1
ATOM 4673 C CA . VAL B 1 216 ? 5.172 -15.828 -19.359 1 95.88 216 VAL B CA 1
ATOM 4674 C C . VAL B 1 216 ? 6.125 -15.625 -20.547 1 95.88 216 VAL B C 1
ATOM 4676 O O . VAL B 1 216 ? 7.066 -16.406 -20.719 1 95.88 216 VAL B O 1
ATOM 4679 N N . PRO B 1 217 ? 5.832 -14.609 -21.328 1 94.81 217 PRO B N 1
ATOM 4680 C CA . PRO B 1 217 ? 6.785 -14.328 -22.406 1 94.81 217 PRO B CA 1
ATOM 4681 C C . PRO B 1 217 ? 8.211 -14.148 -21.891 1 94.81 217 PRO B C 1
ATOM 4683 O O . PRO B 1 217 ? 8.43 -13.555 -20.828 1 94.81 217 PRO B O 1
ATOM 4686 N N . GLN B 1 218 ? 9.172 -14.695 -22.656 1 94.44 218 GLN B N 1
ATOM 4687 C CA . GLN B 1 218 ? 10.586 -14.57 -22.328 1 94.44 218 GLN B CA 1
ATOM 4688 C C . GLN B 1 218 ? 10.977 -13.117 -22.109 1 94.44 218 GLN B C 1
ATOM 4690 O O . GLN B 1 218 ? 11.797 -12.805 -21.25 1 94.44 218 GLN B O 1
ATOM 4695 N N . ARG B 1 219 ? 10.398 -12.258 -22.844 1 92.19 219 ARG B N 1
ATOM 4696 C CA . ARG B 1 219 ? 10.734 -10.836 -22.766 1 92.19 219 ARG B CA 1
ATOM 4697 C C . ARG B 1 219 ? 10.438 -10.273 -21.375 1 92.19 219 ARG B C 1
ATOM 4699 O O . ARG B 1 219 ? 11.109 -9.344 -20.922 1 92.19 219 ARG B O 1
ATOM 4706 N N . TYR B 1 220 ? 9.461 -10.781 -20.656 1 93.25 220 TYR B N 1
ATOM 4707 C CA . TYR B 1 220 ? 9.172 -10.312 -19.312 1 93.25 220 TYR B CA 1
ATOM 4708 C C . TYR B 1 220 ? 10.352 -10.578 -18.375 1 93.25 220 TYR B C 1
ATOM 4710 O O . TYR B 1 220 ? 10.734 -9.703 -17.594 1 93.25 220 TYR B O 1
ATOM 4718 N N . LEU B 1 221 ? 10.914 -11.758 -18.484 1 93.12 221 LEU B N 1
ATOM 4719 C CA . LEU B 1 221 ? 12.109 -12.102 -17.719 1 93.12 221 LEU B CA 1
ATOM 4720 C C . LEU B 1 221 ? 13.273 -11.188 -18.109 1 93.12 221 LEU B C 1
ATOM 4722 O O . LEU B 1 221 ? 13.938 -10.625 -17.234 1 93.12 221 LEU B O 1
ATOM 4726 N N . ASP B 1 222 ? 13.422 -11.023 -19.422 1 91.75 222 ASP B N 1
ATOM 4727 C CA . ASP B 1 222 ? 14.531 -10.219 -19.922 1 91.75 222 ASP B CA 1
ATOM 4728 C C . ASP B 1 222 ? 14.422 -8.773 -19.453 1 91.75 222 ASP B C 1
ATOM 4730 O O . ASP B 1 222 ? 15.438 -8.094 -19.281 1 91.75 222 ASP B O 1
ATOM 4734 N N . ASN B 1 223 ? 13.234 -8.375 -19.25 1 92.44 223 ASN B N 1
ATOM 4735 C CA . ASN B 1 223 ? 13 -6.992 -18.828 1 92.44 223 ASN B CA 1
ATOM 4736 C C . ASN B 1 223 ? 12.984 -6.855 -17.312 1 92.44 223 ASN B C 1
ATOM 4738 O O . ASN B 1 223 ? 12.641 -5.797 -16.781 1 92.44 223 ASN B O 1
ATOM 4742 N N . GLY B 1 224 ? 13.281 -7.934 -16.609 1 92.88 224 GLY B N 1
ATOM 4743 C CA . GLY B 1 224 ? 13.578 -7.785 -15.195 1 92.88 224 GLY B CA 1
ATOM 4744 C C . GLY B 1 224 ? 12.492 -8.352 -14.297 1 92.88 224 GLY B C 1
ATOM 4745 O O . GLY B 1 224 ? 12.5 -8.133 -13.086 1 92.88 224 GLY B O 1
ATOM 4746 N N . ASP B 1 225 ? 11.539 -9.031 -14.852 1 95.25 225 ASP B N 1
ATOM 4747 C CA . ASP B 1 225 ? 10.539 -9.695 -14.023 1 95.25 225 ASP B CA 1
ATOM 4748 C C . ASP B 1 225 ? 11.141 -10.867 -13.258 1 95.25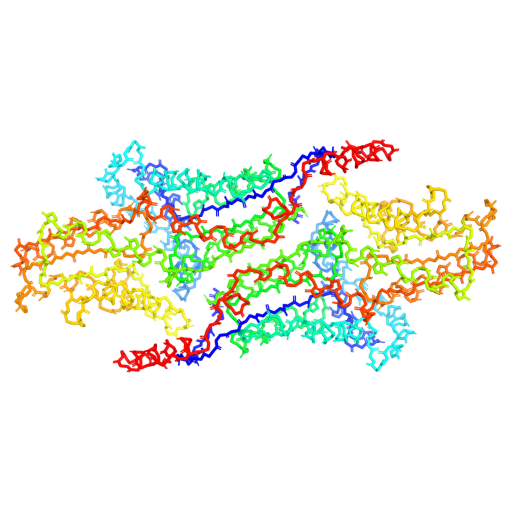 225 ASP B C 1
ATOM 4750 O O . ASP B 1 225 ? 11.781 -11.742 -13.852 1 95.25 225 ASP B O 1
ATOM 4754 N N . PRO B 1 226 ? 10.898 -10.977 -11.992 1 95.19 226 PRO B N 1
ATOM 4755 C CA . PRO B 1 226 ? 11.594 -11.984 -11.195 1 95.19 226 PRO B CA 1
ATOM 4756 C C . PRO B 1 226 ? 10.883 -13.336 -11.203 1 95.19 226 PRO B C 1
ATOM 4758 O O . PRO B 1 226 ? 11.352 -14.289 -10.578 1 95.19 226 PRO B O 1
ATOM 4761 N N . TYR B 1 227 ? 9.852 -13.492 -11.922 1 96.81 227 TYR B N 1
ATOM 4762 C CA . TYR B 1 227 ? 8.922 -14.617 -11.852 1 96.81 227 TYR B CA 1
ATOM 4763 C C . TYR B 1 227 ? 9.648 -15.938 -12.086 1 96.81 227 TYR B C 1
ATOM 4765 O O . TYR B 1 227 ? 9.555 -16.859 -11.281 1 96.81 227 TYR B O 1
ATOM 4773 N N . HIS B 1 228 ? 10.336 -16.016 -13.156 1 96.25 228 HIS B N 1
ATOM 4774 C CA . HIS B 1 228 ? 11.055 -17.234 -13.523 1 96.25 228 HIS B CA 1
ATOM 4775 C C . HIS B 1 228 ? 11.969 -17.703 -12.398 1 96.25 228 HIS B C 1
ATOM 4777 O O . HIS B 1 228 ? 11.961 -18.875 -12.023 1 96.25 228 HIS B O 1
ATOM 4783 N N . CYS B 1 229 ? 12.68 -16.766 -11.836 1 95.19 229 CYS B N 1
ATOM 4784 C CA . CYS B 1 229 ? 13.641 -17.078 -10.781 1 95.19 229 CYS B CA 1
ATOM 4785 C C . CYS B 1 229 ? 12.93 -17.531 -9.508 1 95.19 229 CYS B C 1
ATOM 4787 O O . CYS B 1 229 ? 13.367 -18.469 -8.844 1 95.19 229 CYS B O 1
ATOM 4789 N N . GLU B 1 230 ? 11.836 -16.891 -9.203 1 96.81 230 GLU B N 1
ATOM 4790 C CA . GLU B 1 230 ? 11.117 -17.234 -7.98 1 96.81 230 GLU B CA 1
ATOM 4791 C C . GLU B 1 230 ? 10.461 -18.609 -8.086 1 96.81 230 GLU B C 1
ATOM 4793 O O . GLU B 1 230 ? 10.352 -19.328 -7.09 1 96.81 230 GLU B O 1
ATOM 4798 N N . CYS B 1 231 ? 10.039 -19 -9.289 1 98.12 231 CYS B N 1
ATOM 4799 C CA . CYS B 1 231 ? 9.516 -20.344 -9.5 1 98.12 231 CYS B CA 1
ATOM 4800 C C . CYS B 1 231 ? 10.578 -21.391 -9.203 1 98.12 231 CYS B C 1
ATOM 4802 O O . CYS B 1 231 ? 10.297 -22.391 -8.547 1 98.12 231 CYS B O 1
ATOM 4804 N N . HIS B 1 232 ? 11.766 -21.125 -9.648 1 97.19 232 HIS B N 1
ATOM 4805 C CA . HIS B 1 232 ? 12.859 -22.078 -9.422 1 97.19 232 HIS B CA 1
ATOM 4806 C C . HIS B 1 232 ? 13.234 -22.141 -7.949 1 97.19 232 HIS B C 1
ATOM 4808 O O . HIS B 1 232 ? 13.594 -23.203 -7.441 1 97.19 232 HIS B O 1
ATOM 4814 N N . VAL B 1 233 ? 13.188 -21 -7.289 1 97.38 233 VAL B N 1
ATOM 4815 C CA . VAL B 1 233 ? 13.492 -20.984 -5.863 1 97.38 233 VAL B CA 1
ATOM 4816 C C . VAL B 1 233 ? 12.469 -21.812 -5.105 1 97.38 233 VAL B C 1
ATOM 4818 O O . VAL B 1 233 ? 12.828 -22.641 -4.258 1 97.38 233 VAL B O 1
ATOM 4821 N N . THR B 1 234 ? 11.148 -21.594 -5.391 1 98.62 234 THR B N 1
ATOM 4822 C CA . THR B 1 234 ? 10.102 -22.391 -4.762 1 98.62 234 THR B CA 1
ATOM 4823 C C . THR B 1 234 ? 10.344 -23.875 -4.996 1 98.62 234 THR B C 1
ATOM 4825 O O . THR B 1 234 ? 10.281 -24.688 -4.059 1 98.62 234 THR B O 1
ATOM 4828 N N . SER B 1 235 ? 10.656 -24.203 -6.207 1 98.62 235 SER B N 1
ATOM 4829 C CA . SER B 1 235 ? 10.844 -25.594 -6.578 1 98.62 235 SER B CA 1
ATOM 4830 C C . SER B 1 235 ? 12.031 -26.219 -5.836 1 98.62 235 SER B C 1
ATOM 4832 O O . SER B 1 235 ? 11.953 -27.344 -5.367 1 98.62 235 SER B O 1
ATOM 4834 N N . ARG B 1 236 ? 13.133 -25.469 -5.77 1 98.06 236 ARG B N 1
ATOM 4835 C CA . ARG B 1 236 ? 14.305 -25.953 -5.043 1 98.06 236 ARG B CA 1
ATOM 4836 C C . ARG B 1 236 ? 13.977 -26.188 -3.572 1 98.06 236 ARG B C 1
ATOM 4838 O O . ARG B 1 236 ? 14.344 -27.219 -3.004 1 98.06 236 ARG B O 1
ATOM 4845 N N . LEU B 1 237 ? 13.297 -25.234 -2.977 1 98.56 237 LEU B N 1
ATOM 4846 C CA . LEU B 1 237 ? 12.969 -25.328 -1.558 1 98.56 237 LEU B CA 1
ATOM 4847 C C . LEU B 1 237 ? 12.047 -26.516 -1.297 1 98.56 237 LEU B C 1
ATOM 4849 O O . LEU B 1 237 ? 12.188 -27.203 -0.287 1 98.56 237 LEU B O 1
ATOM 4853 N N . VAL B 1 238 ? 11.07 -26.75 -2.158 1 98.88 238 VAL B N 1
ATOM 4854 C CA . VAL B 1 238 ? 10.18 -27.906 -2.043 1 98.88 238 VAL B CA 1
ATOM 4855 C C . VAL B 1 238 ? 10.984 -29.203 -2.18 1 98.88 238 VAL B C 1
ATOM 4857 O O . VAL B 1 238 ? 10.805 -30.141 -1.398 1 98.88 238 VAL B O 1
ATOM 4860 N N . ALA B 1 239 ? 11.875 -29.266 -3.164 1 98.62 239 ALA B N 1
ATOM 4861 C CA . ALA B 1 239 ? 12.719 -30.438 -3.379 1 98.62 239 ALA B CA 1
ATOM 4862 C C . ALA B 1 239 ? 13.586 -30.719 -2.156 1 98.62 239 ALA B C 1
ATOM 4864 O O . ALA B 1 239 ? 13.742 -31.875 -1.746 1 98.62 239 ALA B O 1
ATOM 4865 N N . GLU B 1 240 ? 14.164 -29.609 -1.631 1 98.25 240 GLU B N 1
ATOM 4866 C CA . GLU B 1 240 ? 14.984 -29.75 -0.429 1 98.25 240 GLU B CA 1
ATOM 4867 C C . GLU B 1 240 ? 14.172 -30.312 0.734 1 98.25 240 GLU B C 1
ATOM 4869 O O . GLU B 1 240 ? 14.633 -31.203 1.451 1 98.25 240 GLU B O 1
ATOM 4874 N N . GLU B 1 241 ? 12.977 -29.812 0.903 1 98.44 241 GLU B N 1
ATOM 4875 C CA . GLU B 1 241 ? 12.086 -30.281 1.962 1 98.44 241 GLU B CA 1
ATOM 4876 C C . GLU B 1 241 ? 11.75 -31.766 1.782 1 98.44 241 GLU B C 1
ATOM 4878 O O . GLU B 1 241 ? 11.586 -32.5 2.764 1 98.44 241 GLU B O 1
ATOM 4883 N N . LEU B 1 242 ? 11.68 -32.219 0.579 1 98.56 242 LEU B N 1
ATOM 4884 C CA . LEU B 1 242 ? 11.297 -33.594 0.244 1 98.56 242 LEU B CA 1
ATOM 4885 C C . LEU B 1 242 ? 12.516 -34.5 0.214 1 98.56 242 LEU B C 1
ATOM 4887 O O . LEU B 1 242 ? 12.383 -35.75 0.183 1 98.56 242 LEU B O 1
ATOM 4891 N N . GLY B 1 243 ? 13.703 -33.906 0.186 1 98 243 GLY B N 1
ATOM 4892 C CA . GLY B 1 243 ? 14.93 -34.688 0.062 1 98 243 GLY B CA 1
ATOM 4893 C C . GLY B 1 243 ? 15.164 -35.219 -1.343 1 98 243 GLY B C 1
ATOM 4894 O O . GLY B 1 243 ? 15.703 -36.312 -1.521 1 98 243 GLY B O 1
ATOM 4895 N N . LEU B 1 244 ? 14.758 -34.438 -2.326 1 98.19 244 LEU B N 1
ATOM 4896 C CA . LEU B 1 244 ? 14.906 -34.875 -3.715 1 98.19 244 LEU B CA 1
ATOM 4897 C C . LEU B 1 244 ? 16.234 -34.406 -4.285 1 98.19 244 LEU B C 1
ATOM 4899 O O . LEU B 1 244 ? 16.688 -33.281 -3.984 1 98.19 244 LEU B O 1
ATOM 4903 N N . SER B 1 245 ? 16.812 -35.156 -5.062 1 96.62 245 SER B N 1
ATOM 4904 C CA . SER B 1 245 ? 17.969 -34.75 -5.852 1 96.62 245 SER B CA 1
ATOM 4905 C C . SER B 1 245 ? 17.531 -33.938 -7.074 1 96.62 245 SER B C 1
ATOM 4907 O O . SER B 1 245 ? 16.344 -33.906 -7.398 1 96.62 245 SER B O 1
ATOM 4909 N N . LYS B 1 246 ? 18.438 -33.344 -7.785 1 94.38 246 LYS B N 1
ATOM 4910 C CA . LYS B 1 246 ? 18.172 -32.469 -8.922 1 94.38 246 LYS B CA 1
ATOM 4911 C C . LYS B 1 246 ? 17.562 -33.25 -10.086 1 94.38 246 LYS B C 1
ATOM 4913 O O . LYS B 1 246 ? 16.844 -32.688 -10.906 1 94.38 246 LYS B O 1
ATOM 4918 N N . ASP B 1 247 ? 17.812 -34.531 -10.086 1 95.75 247 ASP B N 1
ATOM 4919 C CA . ASP B 1 247 ? 17.328 -35.344 -11.195 1 95.75 247 ASP B CA 1
ATOM 4920 C C . ASP B 1 247 ? 15.938 -35.906 -10.906 1 95.75 247 ASP B C 1
ATOM 4922 O O . ASP B 1 247 ? 15.305 -36.5 -11.781 1 95.75 247 ASP B O 1
ATOM 4926 N N . GLU B 1 248 ? 15.445 -35.688 -9.758 1 97.88 248 GLU B N 1
ATOM 4927 C CA . GLU B 1 248 ? 14.172 -36.281 -9.344 1 97.88 248 GLU B CA 1
ATOM 4928 C C . GLU B 1 248 ? 13.023 -35.281 -9.516 1 97.88 248 GLU B C 1
ATOM 4930 O O . GLU B 1 248 ? 11.867 -35.625 -9.266 1 97.88 248 GLU B O 1
ATOM 4935 N N . TYR B 1 249 ? 13.281 -34.125 -9.922 1 98.44 249 TYR B N 1
ATOM 4936 C CA . TYR B 1 249 ? 12.227 -33.156 -10.219 1 98.44 249 TYR B CA 1
ATOM 4937 C C . TYR B 1 249 ? 12.609 -32.25 -11.383 1 98.44 249 TYR B C 1
ATOM 4939 O O . TYR B 1 249 ? 13.781 -32.188 -11.766 1 98.44 249 TYR B O 1
ATOM 4947 N N . LYS B 1 250 ? 11.609 -31.641 -11.93 1 98.31 250 LYS B N 1
ATOM 4948 C CA . LYS B 1 250 ? 11.805 -30.734 -13.062 1 98.31 250 LYS B CA 1
ATOM 4949 C C . LYS B 1 250 ? 10.82 -29.562 -13 1 98.31 250 LYS B C 1
ATOM 4951 O O . LYS B 1 250 ? 9.648 -29.75 -12.664 1 98.31 250 LYS B O 1
ATOM 4956 N N . VAL B 1 251 ? 11.336 -28.391 -13.32 1 98.25 251 VAL B N 1
ATOM 4957 C CA . VAL B 1 251 ? 10.492 -27.203 -13.422 1 98.25 251 VAL B CA 1
ATOM 4958 C C . VAL B 1 251 ? 10.094 -26.969 -14.875 1 98.25 251 VAL B C 1
ATOM 4960 O O . VAL B 1 251 ? 10.93 -27.031 -15.773 1 98.25 251 VAL B O 1
ATOM 4963 N N . THR B 1 252 ? 8.844 -26.812 -15.125 1 98.5 252 THR B N 1
ATOM 4964 C CA . THR B 1 252 ? 8.367 -26.516 -16.469 1 98.5 252 THR B CA 1
ATOM 4965 C C . THR B 1 252 ? 7.363 -25.359 -16.453 1 98.5 252 THR B C 1
ATOM 4967 O O . THR B 1 252 ? 6.895 -24.953 -15.391 1 98.5 252 THR B O 1
ATOM 4970 N N . PHE B 1 253 ? 7.102 -24.812 -17.625 1 98.31 253 PHE B N 1
ATOM 4971 C CA . PHE B 1 253 ? 6.215 -23.656 -17.766 1 98.31 253 PHE B CA 1
ATOM 4972 C C . PHE B 1 253 ? 5.133 -23.938 -18.797 1 98.31 253 PHE B C 1
ATOM 4974 O O . PHE B 1 253 ? 5.43 -24.328 -19.922 1 98.31 253 PHE B O 1
ATOM 4981 N N . GLN B 1 254 ? 3.918 -23.734 -18.359 1 96.5 254 GLN B N 1
ATOM 4982 C CA . GLN B 1 254 ? 2.766 -24.109 -19.172 1 96.5 254 GLN B CA 1
ATOM 4983 C C . GLN B 1 254 ? 2.09 -22.875 -19.766 1 96.5 254 GLN B C 1
ATOM 4985 O O . GLN B 1 254 ? 2.559 -21.75 -19.578 1 96.5 254 GLN B O 1
ATOM 4990 N N . SER B 1 255 ? 1.039 -23.078 -20.578 1 91.44 255 SER B N 1
ATOM 4991 C CA . SER B 1 255 ? 0.082 -22.094 -21.062 1 91.44 255 SER B CA 1
ATOM 4992 C C . SER B 1 255 ? 0.738 -21.125 -22.047 1 91.44 255 SER B C 1
ATOM 4994 O O . SER B 1 255 ? 0.631 -19.906 -21.891 1 91.44 255 SER B O 1
ATOM 4996 N N . LEU B 1 256 ? 1.209 -21.672 -23.047 1 84.81 256 LEU B N 1
ATOM 4997 C CA . LEU B 1 256 ? 1.776 -20.844 -24.094 1 84.81 256 LEU B CA 1
ATOM 4998 C C . LEU B 1 256 ? 0.678 -20.125 -24.875 1 84.81 256 LEU B C 1
ATOM 5000 O O . LEU B 1 256 ? -0.411 -20.672 -25.062 1 84.81 256 LEU B O 1
ATOM 5004 N N . PHE B 1 257 ? 1.001 -18.922 -25.172 1 79.75 257 PHE B N 1
ATOM 5005 C CA . PHE B 1 257 ? 0.074 -18.125 -25.969 1 79.75 257 PHE B CA 1
ATOM 5006 C C . PHE B 1 257 ? 0.819 -17.312 -27.031 1 79.75 257 PHE B C 1
ATOM 5008 O O . PHE B 1 257 ? 1.827 -16.672 -26.734 1 79.75 257 PHE B O 1
ATOM 5015 N N . GLY B 1 258 ? 0.337 -17.422 -28.172 1 78.5 258 GLY B N 1
ATOM 5016 C CA . GLY B 1 258 ? 0.936 -16.641 -29.234 1 78.5 258 GLY B CA 1
ATOM 5017 C C . GLY B 1 258 ? 2.205 -17.266 -29.797 1 78.5 258 GLY B C 1
ATOM 5018 O O . GLY B 1 258 ? 2.467 -18.438 -29.578 1 78.5 258 GLY B O 1
ATOM 5019 N N . LYS B 1 259 ? 2.928 -16.484 -30.75 1 83.31 259 LYS B N 1
ATOM 5020 C CA . LYS B 1 259 ? 4.059 -17 -31.516 1 83.31 259 LYS B CA 1
ATOM 5021 C C . LYS B 1 259 ? 5.383 -16.641 -30.859 1 83.31 259 LYS B C 1
ATOM 5023 O O . LYS B 1 259 ? 6.414 -17.25 -31.141 1 83.31 259 LYS B O 1
ATOM 5028 N N . GLU B 1 260 ? 5.23 -15.734 -29.812 1 89.38 260 GLU B N 1
ATOM 5029 C CA . GLU B 1 260 ? 6.496 -15.297 -29.234 1 89.38 260 GLU B CA 1
ATOM 5030 C C . GLU B 1 260 ? 7.062 -16.359 -28.297 1 89.38 260 GLU B C 1
ATOM 5032 O O . GLU B 1 260 ? 6.352 -17.281 -27.875 1 89.38 260 GLU B O 1
ATOM 5037 N N . GLU B 1 261 ? 8.367 -16.203 -28.109 1 94.38 261 GLU B N 1
ATOM 5038 C CA . GLU B 1 261 ? 9.031 -17.156 -27.219 1 94.38 261 GLU B CA 1
ATOM 5039 C C . GLU B 1 261 ? 8.617 -16.938 -25.766 1 94.38 261 GLU B C 1
ATOM 5041 O O . GLU B 1 261 ? 8.508 -15.797 -25.312 1 94.38 261 GLU B O 1
ATOM 5046 N N . TRP B 1 262 ? 8.352 -18 -25.094 1 96.12 262 TRP B N 1
ATOM 5047 C CA . TRP B 1 262 ? 8.016 -17.984 -23.672 1 96.12 262 TRP B CA 1
ATOM 5048 C C . TRP B 1 262 ? 9.117 -18.625 -22.828 1 96.12 262 TRP B C 1
ATOM 5050 O O . TRP B 1 262 ? 10.047 -19.219 -23.375 1 96.12 262 TRP B O 1
ATOM 5060 N N . ILE B 1 263 ? 9.078 -18.359 -21.594 1 95.31 263 ILE B N 1
ATOM 5061 C CA . ILE B 1 263 ? 10.086 -18.953 -20.719 1 95.31 263 ILE B CA 1
ATOM 5062 C C . ILE B 1 263 ? 9.984 -20.469 -20.797 1 95.31 263 ILE B C 1
ATOM 5064 O O . ILE B 1 263 ? 8.891 -21.016 -20.969 1 95.31 263 ILE B O 1
ATOM 5068 N N . LYS B 1 264 ? 11.109 -21.203 -20.75 1 95.5 264 LYS B N 1
ATOM 5069 C CA . LYS B 1 264 ? 11.258 -22.641 -20.953 1 95.5 264 LYS B CA 1
ATOM 5070 C C . LYS B 1 264 ? 11.812 -23.312 -19.703 1 95.5 264 LYS B C 1
ATOM 5072 O O . LYS B 1 264 ? 12.344 -22.656 -18.812 1 95.5 264 LYS B O 1
ATOM 5077 N N . PRO B 1 265 ? 11.617 -24.625 -19.703 1 97.19 265 PRO B N 1
ATOM 5078 C CA . PRO B 1 265 ? 11.055 -25.562 -20.672 1 97.19 265 PRO B CA 1
ATOM 5079 C C . PRO B 1 265 ? 9.531 -25.562 -20.688 1 97.19 265 PRO B C 1
ATOM 5081 O O . PRO B 1 265 ? 8.898 -25.375 -19.656 1 97.19 265 PRO B O 1
ATOM 5084 N N . TYR B 1 266 ? 8.977 -25.875 -21.859 1 97.94 266 TYR B N 1
ATOM 5085 C CA . TYR B 1 266 ? 7.523 -25.922 -22.016 1 97.94 266 TYR B CA 1
ATOM 5086 C C . TYR B 1 266 ? 6.961 -27.234 -21.453 1 97.94 266 TYR B C 1
ATOM 5088 O O . TYR B 1 266 ? 7.477 -28.312 -21.734 1 97.94 266 TYR B O 1
ATOM 5096 N N . THR B 1 267 ? 5.859 -27.109 -20.703 1 98.38 267 THR B N 1
ATOM 5097 C CA . THR B 1 267 ? 5.273 -28.266 -20.047 1 98.38 267 THR B CA 1
ATOM 5098 C C . THR B 1 267 ? 4.793 -29.281 -21.094 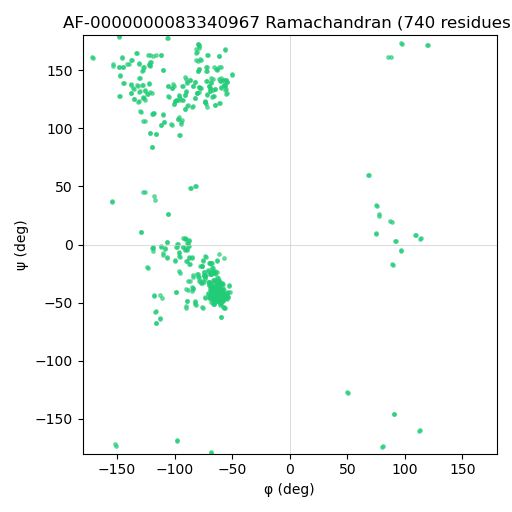1 98.38 267 THR B C 1
ATOM 5100 O O . THR B 1 267 ? 5.078 -30.469 -20.984 1 98.38 267 THR B O 1
ATOM 5103 N N . ASP B 1 268 ? 4.086 -28.828 -22.109 1 97.38 268 ASP B N 1
ATOM 5104 C CA . ASP B 1 268 ? 3.533 -29.734 -23.109 1 97.38 268 ASP B CA 1
ATOM 5105 C C . ASP B 1 268 ? 4.645 -30.484 -23.859 1 97.38 268 ASP B C 1
ATOM 5107 O O . ASP B 1 268 ? 4.602 -31.703 -23.984 1 97.38 268 ASP B O 1
ATOM 5111 N N . ALA B 1 269 ? 5.66 -29.734 -24.266 1 97.88 269 ALA B N 1
ATOM 5112 C CA . ALA B 1 269 ? 6.793 -30.344 -24.953 1 97.88 269 ALA B CA 1
ATOM 5113 C C . ALA B 1 269 ? 7.523 -31.328 -24.047 1 97.88 269 ALA B C 1
ATOM 5115 O O . ALA B 1 269 ? 7.988 -32.375 -24.484 1 97.88 269 ALA B O 1
ATOM 5116 N N . THR B 1 270 ? 7.688 -30.969 -22.797 1 98.5 270 THR B N 1
ATOM 5117 C CA . THR B 1 270 ? 8.344 -31.844 -21.828 1 98.5 270 THR B CA 1
ATOM 5118 C C . THR B 1 270 ? 7.574 -33.156 -21.641 1 98.5 270 THR B C 1
ATOM 5120 O O . THR B 1 270 ? 8.164 -34.219 -21.641 1 98.5 270 THR B O 1
ATOM 5123 N N . MET B 1 271 ? 6.273 -33.094 -21.547 1 98.38 271 MET B N 1
ATOM 5124 C CA . MET B 1 271 ? 5.43 -34.25 -21.391 1 98.38 271 MET B CA 1
ATOM 5125 C C . MET B 1 271 ? 5.625 -35.219 -22.562 1 98.38 271 MET B C 1
ATOM 5127 O O . MET B 1 271 ? 5.695 -36.438 -22.359 1 98.38 271 MET B O 1
ATOM 5131 N N . LYS B 1 272 ? 5.73 -34.719 -23.703 1 98.31 272 LYS B N 1
ATOM 5132 C CA . LYS B 1 272 ? 5.84 -35.531 -24.922 1 98.31 272 LYS B CA 1
ATOM 5133 C C . LYS B 1 272 ? 7.223 -36.156 -25.031 1 98.31 272 LYS B C 1
ATOM 5135 O O . LYS B 1 272 ? 7.383 -37.188 -25.672 1 98.31 272 LYS B O 1
ATOM 5140 N N . SER B 1 273 ? 8.172 -35.562 -24.391 1 98.5 273 SER B N 1
ATOM 5141 C CA . SER B 1 273 ? 9.555 -36 -24.594 1 98.5 273 SER B CA 1
ATOM 5142 C C . SER B 1 273 ? 9.992 -36.969 -23.516 1 98.5 273 SER B C 1
ATOM 5144 O O . SER B 1 273 ? 10.898 -37.781 -23.734 1 98.5 273 SER B O 1
ATOM 5146 N N . LEU B 1 274 ? 9.391 -36.969 -22.375 1 98.44 274 LEU B N 1
ATOM 5147 C CA . LEU B 1 274 ? 9.867 -37.688 -21.203 1 98.44 274 LEU B CA 1
ATOM 5148 C C . LEU B 1 274 ? 9.867 -39.219 -21.438 1 98.44 274 LEU B C 1
ATOM 5150 O O . LEU B 1 274 ? 10.836 -39.906 -21.109 1 98.44 274 LEU B O 1
ATOM 5154 N N . PRO B 1 275 ? 8.875 -39.781 -22.125 1 98.31 275 PRO B N 1
ATOM 5155 C CA . PRO B 1 275 ? 8.852 -41.25 -22.281 1 98.31 275 PRO B CA 1
ATOM 5156 C C . PRO B 1 275 ? 10.008 -41.75 -23.141 1 98.31 275 PRO B C 1
ATOM 5158 O O . PRO B 1 275 ? 10.547 -42.844 -22.875 1 98.31 275 PRO B O 1
ATOM 5161 N N . GLU B 1 276 ? 10.336 -41 -24.125 1 97.94 276 GLU B N 1
ATOM 5162 C CA . GLU B 1 276 ? 11.461 -41.406 -24.969 1 97.94 276 GLU B CA 1
ATOM 5163 C C . GLU B 1 276 ? 12.766 -41.438 -24.188 1 97.94 276 GLU B C 1
ATOM 5165 O O . GLU B 1 276 ? 13.703 -42.125 -24.562 1 97.94 276 GLU B O 1
ATOM 5170 N N . LYS B 1 277 ? 12.828 -40.688 -23.125 1 97.62 277 LYS B N 1
ATOM 5171 C CA . LYS B 1 277 ? 14.008 -40.625 -22.266 1 97.62 277 LYS B CA 1
ATOM 5172 C C . LYS B 1 277 ? 13.938 -41.656 -21.156 1 97.62 277 LYS B C 1
ATOM 5174 O O . LYS B 1 277 ? 14.75 -41.656 -20.219 1 97.62 277 LYS B O 1
ATOM 5179 N N . GLY B 1 278 ? 12.922 -42.469 -21.203 1 98 278 GLY B N 1
ATOM 5180 C CA . GLY B 1 278 ? 12.789 -43.562 -20.25 1 98 278 GLY B CA 1
ATOM 5181 C C . GLY B 1 278 ? 11.984 -43.188 -19.016 1 98 278 GLY B C 1
ATOM 5182 O O . GLY B 1 278 ? 11.883 -43.969 -18.062 1 98 278 GLY B O 1
ATOM 5183 N N . ILE B 1 279 ? 11.469 -42 -18.969 1 98.5 279 ILE B N 1
ATOM 5184 C CA . ILE B 1 279 ? 10.641 -41.562 -17.844 1 98.5 279 ILE B CA 1
ATOM 5185 C C . ILE B 1 279 ? 9.172 -41.781 -18.172 1 98.5 279 ILE B C 1
ATOM 5187 O O . ILE B 1 279 ? 8.562 -41 -18.906 1 98.5 279 ILE B O 1
ATOM 5191 N N . LYS B 1 280 ? 8.641 -42.812 -17.547 1 98.56 280 LYS B N 1
ATOM 5192 C CA . LYS B 1 280 ? 7.297 -43.219 -17.969 1 98.56 280 LYS B CA 1
ATOM 5193 C C . LYS B 1 280 ? 6.316 -43.125 -16.797 1 98.56 280 LYS B C 1
ATOM 5195 O O . LYS B 1 280 ? 5.125 -43.375 -16.969 1 98.56 280 LYS B O 1
ATOM 5200 N N . ASP B 1 281 ? 6.727 -42.781 -15.625 1 98.62 281 ASP B N 1
ATOM 5201 C CA . ASP B 1 281 ? 5.934 -42.594 -14.414 1 98.62 281 ASP B CA 1
ATOM 5202 C C . ASP B 1 281 ? 6.219 -41.219 -13.797 1 98.62 281 ASP B C 1
ATOM 5204 O O . ASP B 1 281 ? 7.262 -41.031 -13.164 1 98.62 281 ASP B O 1
ATOM 5208 N N . ILE B 1 282 ? 5.203 -40.281 -13.961 1 98.81 282 ILE B N 1
ATOM 5209 C CA . ILE B 1 282 ? 5.465 -38.938 -13.469 1 98.81 282 ILE B CA 1
ATOM 5210 C C . ILE B 1 282 ? 4.285 -38.469 -12.617 1 98.81 282 ILE B C 1
ATOM 5212 O O . ILE B 1 282 ? 3.182 -39 -12.719 1 98.81 282 ILE B O 1
ATOM 5216 N N . GLN B 1 283 ? 4.547 -37.562 -11.75 1 98.81 283 GLN B N 1
ATOM 5217 C CA . GLN B 1 283 ? 3.564 -36.781 -11.023 1 98.81 283 GLN B CA 1
ATOM 5218 C C . GLN B 1 283 ? 3.764 -35.281 -11.273 1 98.81 283 GLN B C 1
ATOM 5220 O O . GLN B 1 283 ? 4.898 -34.812 -11.406 1 98.81 283 GLN B O 1
ATOM 5225 N N . VAL B 1 284 ? 2.666 -34.562 -11.445 1 98.81 284 VAL B N 1
ATOM 5226 C CA . VAL B 1 284 ? 2.734 -33.156 -11.781 1 98.81 284 VAL B CA 1
ATOM 5227 C C . VAL B 1 284 ? 2.018 -32.344 -10.711 1 98.81 284 VAL B C 1
ATOM 5229 O O . VAL B 1 284 ? 0.915 -32.688 -10.289 1 98.81 284 VAL B O 1
ATOM 5232 N N . ILE B 1 285 ? 2.652 -31.312 -10.234 1 98.81 285 ILE B N 1
ATOM 5233 C CA . ILE B 1 285 ? 2.045 -30.344 -9.328 1 98.81 285 ILE B CA 1
ATOM 5234 C C . ILE B 1 285 ? 2.24 -28.938 -9.875 1 98.81 285 ILE B C 1
ATOM 5236 O O . ILE B 1 285 ? 3.176 -28.688 -10.641 1 98.81 285 ILE B O 1
ATOM 5240 N N . CYS B 1 286 ? 1.351 -28.016 -9.539 1 98.81 286 CYS B N 1
ATOM 5241 C CA . CYS B 1 286 ? 1.403 -26.641 -10.016 1 98.81 286 CYS B CA 1
ATOM 5242 C C . CYS B 1 286 ? 1.536 -25.672 -8.852 1 98.81 286 CYS B C 1
ATOM 5244 O O . CYS B 1 286 ? 0.568 -25 -8.484 1 98.81 286 CYS B O 1
ATOM 5246 N N . PRO B 1 287 ? 2.754 -25.406 -8.336 1 98.69 287 PRO B N 1
ATOM 5247 C CA . PRO B 1 287 ? 2.953 -24.641 -7.105 1 98.69 287 PRO B CA 1
ATOM 5248 C C . PRO B 1 287 ? 2.555 -23.172 -7.258 1 98.69 287 PRO B C 1
ATOM 5250 O O . PRO B 1 287 ? 2.318 -22.484 -6.262 1 98.69 287 PRO B O 1
ATOM 5253 N N . GLY B 1 288 ? 2.473 -22.672 -8.461 1 98.38 288 GLY B N 1
ATOM 5254 C CA . GLY B 1 288 ? 2.139 -21.281 -8.688 1 98.38 288 GLY B CA 1
ATOM 5255 C C . GLY B 1 288 ? 0.666 -20.969 -8.477 1 98.38 288 GLY B C 1
ATOM 5256 O O . GLY B 1 288 ? 0.276 -19.812 -8.367 1 98.38 288 GLY B O 1
ATOM 5257 N N . PHE B 1 289 ? -0.151 -22 -8.406 1 98.38 289 PHE B N 1
ATOM 5258 C CA . PHE B 1 289 ? -1.594 -21.859 -8.266 1 98.38 289 PHE B CA 1
ATOM 5259 C C . PHE B 1 289 ? -2.037 -22.188 -6.844 1 98.38 289 PHE B C 1
ATOM 5261 O O . PHE B 1 289 ? -1.784 -23.297 -6.355 1 98.38 289 PHE B O 1
ATOM 5268 N N . SER B 1 290 ? -2.77 -21.25 -6.258 1 98.31 290 SER B N 1
ATOM 5269 C CA . SER B 1 290 ? -3.279 -21.484 -4.91 1 98.31 290 SER B CA 1
ATOM 5270 C C . SER B 1 290 ? -4.535 -22.359 -4.934 1 98.31 290 SER B C 1
ATOM 5272 O O . SER B 1 290 ? -4.875 -22.984 -3.934 1 98.31 290 SER B O 1
ATOM 5274 N N . ALA B 1 291 ? -5.195 -22.297 -6.043 1 98.38 291 ALA B N 1
ATOM 5275 C CA . ALA B 1 291 ? -6.469 -23 -6.223 1 98.38 291 ALA B CA 1
ATOM 5276 C C . ALA B 1 291 ? -6.543 -23.656 -7.598 1 98.38 291 ALA B C 1
ATOM 5278 O O . ALA B 1 291 ? -6.102 -23.078 -8.594 1 98.38 291 ALA B O 1
ATOM 5279 N N . ASP B 1 292 ? -7.066 -24.859 -7.582 1 97.94 292 ASP B N 1
ATOM 5280 C CA . ASP B 1 292 ? -7.301 -25.531 -8.859 1 97.94 292 ASP B CA 1
ATOM 5281 C C . ASP B 1 292 ? -8.266 -24.719 -9.727 1 97.94 292 ASP B C 1
ATOM 5283 O O . ASP B 1 292 ? -9.219 -24.125 -9.219 1 97.94 292 ASP B O 1
ATOM 5287 N N . CYS B 1 293 ? -7.984 -24.703 -10.953 1 95.88 293 CYS B N 1
ATOM 5288 C CA . CYS B 1 293 ? -8.734 -23.953 -11.945 1 95.88 293 CYS B CA 1
ATOM 5289 C C . CYS B 1 293 ? -8.648 -24.625 -13.312 1 95.88 293 CYS B C 1
ATOM 5291 O O . CYS B 1 293 ? -8.195 -25.766 -13.422 1 95.88 293 CYS B O 1
ATOM 5293 N N . LEU B 1 294 ? -9.141 -23.969 -14.312 1 93.69 294 LEU B N 1
ATOM 5294 C CA . LEU B 1 294 ? -9.133 -24.516 -15.664 1 93.69 294 LEU B CA 1
ATOM 5295 C C . LEU B 1 294 ? -7.727 -24.938 -16.062 1 93.69 294 LEU B C 1
ATOM 5297 O O . LEU B 1 294 ? -7.543 -26.031 -16.609 1 93.69 294 LEU B O 1
ATOM 5301 N N . GLU B 1 295 ? -6.699 -24.125 -15.703 1 93.06 295 GLU B N 1
ATOM 5302 C CA . GLU B 1 295 ? -5.316 -24.328 -16.125 1 93.06 295 GLU B CA 1
ATOM 5303 C C . GLU B 1 295 ? -4.711 -25.562 -15.484 1 93.06 295 GLU B C 1
ATOM 5305 O O . GLU B 1 295 ? -3.736 -26.125 -15.984 1 93.06 295 GLU B O 1
ATOM 5310 N N . THR B 1 296 ? -5.223 -25.938 -14.352 1 96.19 296 THR B N 1
ATOM 5311 C CA . THR B 1 296 ? -4.656 -27.094 -13.656 1 96.19 296 THR B CA 1
ATOM 5312 C C . THR B 1 296 ? -5.488 -28.344 -13.922 1 96.19 296 THR B C 1
ATOM 5314 O O . THR B 1 296 ? -4.945 -29.391 -14.242 1 96.19 296 THR B O 1
ATOM 5317 N N . ILE B 1 297 ? -6.781 -28.203 -13.914 1 94.88 297 ILE B N 1
ATOM 5318 C CA . ILE B 1 297 ? -7.66 -29.344 -14.055 1 94.88 297 ILE B CA 1
ATOM 5319 C C . ILE B 1 297 ? -7.676 -29.812 -15.516 1 94.88 297 ILE B C 1
ATOM 5321 O O . ILE B 1 297 ? -7.363 -30.969 -15.812 1 94.88 297 ILE B O 1
ATOM 5325 N N . GLU B 1 298 ? -7.965 -28.922 -16.375 1 92.62 298 GLU B N 1
ATOM 5326 C CA . GLU B 1 298 ? -8.086 -29.281 -17.781 1 92.62 298 GLU B CA 1
ATOM 5327 C C . GLU B 1 298 ? -6.715 -29.359 -18.453 1 92.62 298 GLU B C 1
ATOM 5329 O O . GLU B 1 298 ? -6.359 -30.375 -19.047 1 92.62 298 GLU B O 1
ATOM 5334 N N . GLU B 1 299 ? -5.945 -28.344 -18.312 1 93.62 299 GLU B N 1
ATOM 5335 C CA . GLU B 1 299 ? -4.688 -28.25 -19.047 1 93.62 299 GLU B CA 1
ATOM 5336 C C . GLU B 1 299 ? -3.684 -29.281 -18.562 1 93.62 299 GLU B C 1
ATOM 5338 O O . GLU B 1 299 ? -3.033 -29.953 -19.359 1 93.62 299 GLU B O 1
ATOM 5343 N N . ILE B 1 300 ? -3.566 -29.469 -17.25 1 96.44 300 ILE B N 1
ATOM 5344 C CA . ILE B 1 300 ? -2.553 -30.375 -16.719 1 96.44 300 ILE B CA 1
ATOM 5345 C C . ILE B 1 300 ? -3.131 -31.781 -16.594 1 96.44 300 ILE B C 1
ATOM 5347 O O . ILE B 1 300 ? -2.627 -32.719 -17.203 1 96.44 300 ILE B O 1
ATOM 5351 N N . ASP B 1 301 ? -4.227 -31.922 -15.906 1 96.38 301 ASP B N 1
ATOM 5352 C CA . ASP B 1 301 ? -4.727 -33.25 -15.539 1 96.38 301 ASP B CA 1
ATOM 5353 C C . ASP B 1 301 ? -5.383 -33.938 -16.734 1 96.38 301 ASP B C 1
ATOM 5355 O O . ASP B 1 301 ? -5.516 -35.156 -16.75 1 96.38 301 ASP B O 1
ATOM 5359 N N . GLU B 1 302 ? -5.754 -33.188 -17.766 1 95.12 302 GLU B N 1
ATOM 5360 C CA . GLU B 1 302 ? -6.363 -33.812 -18.922 1 95.12 302 GLU B CA 1
ATOM 5361 C C . GLU B 1 302 ? -5.445 -33.719 -20.141 1 95.12 302 GLU B C 1
ATOM 5363 O O . GLU B 1 302 ? -4.832 -34.719 -20.547 1 95.12 302 GLU B O 1
ATOM 5368 N N . GLU B 1 303 ? -5.176 -32.531 -20.594 1 95.56 303 GLU B N 1
ATOM 5369 C CA . GLU B 1 303 ? -4.434 -32.344 -21.828 1 95.56 303 GLU B CA 1
ATOM 5370 C C . GLU B 1 303 ? -3.004 -32.844 -21.703 1 95.56 303 GLU B C 1
ATOM 5372 O O . GLU B 1 303 ? -2.551 -33.656 -22.531 1 95.56 303 GLU B O 1
ATOM 5377 N N . ASN B 1 304 ? -2.348 -32.438 -20.734 1 97.62 304 ASN B N 1
ATOM 5378 C CA . ASN B 1 304 ? -0.954 -32.812 -20.578 1 97.62 304 ASN B CA 1
ATOM 5379 C C . ASN B 1 304 ? -0.833 -34.312 -20.219 1 97.62 304 ASN B C 1
ATOM 5381 O O . ASN B 1 304 ? 0.129 -34.969 -20.609 1 97.62 304 ASN B O 1
ATOM 5385 N N . ARG B 1 305 ? -1.799 -34.844 -19.469 1 98.06 305 ARG B N 1
ATOM 5386 C CA . ARG B 1 305 ? -1.873 -36.281 -19.266 1 98.06 305 ARG B CA 1
ATOM 5387 C C . ARG B 1 305 ? -1.942 -37.031 -20.594 1 98.06 305 ARG B C 1
ATOM 5389 O O . ARG B 1 305 ? -1.216 -38 -20.797 1 98.06 305 ARG B O 1
ATOM 5396 N N . GLU B 1 306 ? -2.754 -36.562 -21.469 1 98.19 306 GLU B N 1
ATOM 5397 C CA . GLU B 1 306 ? -2.904 -37.188 -22.781 1 98.19 306 GLU B CA 1
ATOM 5398 C C . GLU B 1 306 ? -1.605 -37.094 -23.578 1 98.19 306 GLU B C 1
ATOM 5400 O O . GLU B 1 306 ? -1.199 -38.094 -24.203 1 98.19 306 GLU B O 1
ATOM 5405 N N . TYR B 1 307 ? -0.951 -35.906 -23.562 1 98.25 307 TYR B N 1
ATOM 5406 C CA . TYR B 1 307 ? 0.325 -35.75 -24.25 1 98.25 307 TYR B CA 1
ATOM 5407 C C . TYR B 1 307 ? 1.333 -36.781 -23.766 1 98.25 307 TYR B C 1
ATOM 5409 O O . TYR B 1 307 ? 2.016 -37.406 -24.578 1 98.25 307 TYR B O 1
ATOM 5417 N N . PHE B 1 308 ? 1.4 -36.969 -22.5 1 98.75 308 PHE B N 1
ATOM 5418 C CA . PHE B 1 308 ? 2.375 -37.875 -21.891 1 98.75 308 PHE B CA 1
ATOM 5419 C C . PHE B 1 308 ? 2.062 -39.344 -22.219 1 98.75 308 PHE B C 1
ATOM 5421 O O . PHE B 1 308 ? 2.953 -40.094 -22.609 1 98.75 308 PHE B O 1
ATOM 5428 N N . ILE B 1 309 ? 0.779 -39.75 -22.141 1 98.62 309 ILE B N 1
ATOM 5429 C CA . ILE B 1 309 ? 0.358 -41.125 -22.344 1 98.62 309 ILE B CA 1
ATOM 5430 C C . ILE B 1 309 ? 0.501 -41.5 -23.828 1 98.62 309 ILE B C 1
ATOM 5432 O O . ILE B 1 309 ? 1.003 -42.562 -24.156 1 98.62 309 ILE B O 1
ATOM 5436 N N . GLU B 1 310 ? 0.111 -40.594 -24.641 1 98.56 310 GLU B N 1
ATOM 5437 C CA . GLU B 1 310 ? 0.195 -40.844 -26.078 1 98.56 310 GLU B CA 1
ATOM 5438 C C . GLU B 1 310 ? 1.646 -40.969 -26.531 1 98.56 310 GLU B C 1
ATOM 5440 O O . GLU B 1 310 ? 1.938 -41.625 -27.516 1 98.56 310 GLU B O 1
ATOM 5445 N N . ALA B 1 311 ? 2.514 -40.375 -25.781 1 98.38 311 ALA B N 1
ATOM 5446 C CA . ALA B 1 311 ? 3.93 -40.375 -26.141 1 98.38 311 ALA B CA 1
ATOM 5447 C C . ALA B 1 311 ? 4.621 -41.625 -25.578 1 98.38 311 ALA B C 1
ATOM 5449 O O . ALA B 1 311 ? 5.805 -41.844 -25.828 1 98.38 311 ALA B O 1
ATOM 5450 N N . GLY B 1 312 ? 3.887 -42.406 -24.891 1 98.5 312 GLY B N 1
ATOM 5451 C CA . GLY B 1 312 ? 4.453 -43.656 -24.375 1 98.5 312 GLY B CA 1
ATOM 5452 C C . GLY B 1 312 ? 4.559 -43.688 -22.859 1 98.5 312 GLY B C 1
ATOM 5453 O O . GLY B 1 312 ? 5.086 -44.656 -22.297 1 98.5 312 GLY B O 1
ATOM 5454 N N . GLY B 1 313 ? 4.043 -42.625 -22.219 1 98.44 313 GLY B N 1
ATOM 5455 C CA . GLY B 1 313 ? 3.988 -42.625 -20.766 1 98.44 313 GLY B CA 1
ATOM 5456 C C . GLY B 1 313 ? 3.074 -43.719 -20.219 1 98.44 313 GLY B C 1
ATOM 5457 O O . GLY B 1 313 ? 2.131 -44.156 -20.891 1 98.44 313 GLY B O 1
ATOM 5458 N N . GLU B 1 314 ? 3.363 -44.188 -19.047 1 98.38 314 GLU B N 1
ATOM 5459 C CA . GLU B 1 314 ? 2.605 -45.281 -18.484 1 98.38 314 GLU B CA 1
ATOM 5460 C C . GLU B 1 314 ? 1.766 -44.812 -17.297 1 98.38 314 GLU B C 1
ATOM 5462 O O . GLU B 1 314 ? 0.606 -45.219 -17.156 1 98.38 314 GLU B O 1
ATOM 5467 N N . LYS B 1 315 ? 2.383 -44.031 -16.391 1 98.06 315 LYS B N 1
ATOM 5468 C CA . LYS B 1 315 ? 1.697 -43.531 -15.211 1 98.06 315 LYS B CA 1
ATOM 5469 C C . LYS B 1 315 ? 1.812 -42.031 -15.109 1 98.06 315 LYS B C 1
ATOM 5471 O O . LYS B 1 315 ? 2.912 -41.469 -15.188 1 98.06 315 LYS B O 1
ATOM 5476 N N . PHE B 1 316 ? 0.638 -41.375 -15.016 1 98.19 316 PHE B N 1
ATOM 5477 C CA . PHE B 1 316 ? 0.517 -39.938 -14.836 1 98.19 316 PHE B CA 1
ATOM 5478 C C . PHE B 1 316 ? -0.442 -39.625 -13.695 1 98.19 316 PHE B C 1
ATOM 5480 O O . PHE B 1 316 ? -1.574 -40.094 -13.672 1 98.19 316 PHE B O 1
ATOM 5487 N N . SER B 1 317 ? 0.019 -38.906 -12.742 1 97.81 317 SER B N 1
ATOM 5488 C CA . SER B 1 317 ? -0.912 -38.438 -11.719 1 97.81 317 SER B CA 1
ATOM 5489 C C . SER B 1 317 ? -0.732 -36.969 -11.43 1 97.81 317 SER B C 1
ATOM 5491 O O . SER B 1 317 ? 0.396 -36.469 -11.344 1 97.81 317 SER B O 1
ATOM 5493 N N . TYR B 1 318 ? -1.816 -36.281 -11.305 1 98.12 318 TYR B N 1
ATOM 5494 C CA . TYR B 1 318 ? -1.837 -34.875 -10.961 1 98.12 318 TYR B CA 1
ATOM 5495 C C . TYR B 1 318 ? -2.043 -34.688 -9.461 1 98.12 318 TYR B C 1
ATOM 5497 O O . TYR B 1 318 ? -2.965 -35.25 -8.875 1 98.12 318 TYR B O 1
ATOM 5505 N N . ILE B 1 319 ? -1.127 -33.938 -8.844 1 98.62 319 ILE B N 1
ATOM 5506 C CA . ILE B 1 319 ? -1.26 -33.531 -7.453 1 98.62 319 ILE B CA 1
ATOM 5507 C C . ILE B 1 319 ? -2.02 -32.219 -7.371 1 98.62 319 ILE B C 1
ATOM 5509 O O . ILE B 1 319 ? -1.562 -31.203 -7.895 1 98.62 319 ILE B O 1
ATOM 5513 N N . LYS B 1 320 ? -3.107 -32.188 -6.738 1 97.88 320 LYS B N 1
ATOM 5514 C CA . LYS B 1 320 ? -3.969 -31.016 -6.672 1 97.88 320 LYS B CA 1
ATOM 5515 C C . LYS B 1 320 ? -3.236 -29.828 -6.047 1 97.88 320 LYS B C 1
ATOM 5517 O O . LYS B 1 320 ? -2.277 -30.016 -5.297 1 97.88 320 LYS B O 1
ATOM 5522 N N . CYS B 1 321 ? -3.697 -28.672 -6.461 1 98.44 321 CYS B N 1
ATOM 5523 C CA . CYS B 1 321 ? -3.217 -27.5 -5.754 1 98.44 321 CYS B CA 1
ATOM 5524 C C . CYS B 1 321 ? -3.504 -27.594 -4.258 1 98.44 321 CYS B C 1
ATOM 5526 O O . CYS B 1 321 ? -4.27 -28.453 -3.828 1 98.44 321 CYS B O 1
ATOM 5528 N N . LEU B 1 322 ? -2.881 -26.672 -3.488 1 98.75 322 LEU B N 1
ATOM 5529 C CA . LEU B 1 322 ? -3.08 -26.734 -2.043 1 98.75 322 LEU B CA 1
ATOM 5530 C C . LEU B 1 322 ? -4.539 -26.469 -1.686 1 98.75 322 LEU B C 1
ATOM 5532 O O . LEU B 1 322 ? -5.035 -26.969 -0.674 1 98.75 322 LEU B O 1
ATOM 5536 N N . ASN B 1 323 ? -5.262 -25.609 -2.504 1 98.5 323 ASN B N 1
ATOM 5537 C CA . ASN B 1 323 ? -6.688 -25.344 -2.312 1 98.5 323 ASN B CA 1
ATOM 5538 C C . ASN B 1 323 ? -6.996 -24.969 -0.865 1 98.5 323 ASN B C 1
ATOM 5540 O O . ASN B 1 323 ? -6.398 -24.047 -0.314 1 98.5 323 ASN B O 1
ATOM 5544 N N . ASP B 1 324 ? -7.918 -25.594 -0.199 1 97.88 324 ASP B N 1
ATOM 5545 C CA . ASP B 1 324 ? -8.32 -25.219 1.151 1 97.88 324 ASP B CA 1
ATOM 5546 C C . ASP B 1 324 ? -7.789 -26.203 2.184 1 97.88 324 ASP B C 1
ATOM 5548 O O . ASP B 1 324 ? -8.398 -26.391 3.238 1 97.88 324 ASP B O 1
ATOM 5552 N N . ARG B 1 325 ? -6.652 -26.859 1.832 1 98.25 325 ARG B N 1
ATOM 5553 C CA . ARG B 1 325 ? -5.98 -27.688 2.82 1 98.25 325 ARG B CA 1
ATOM 5554 C C . ARG B 1 325 ? -5.758 -26.938 4.121 1 98.25 325 ARG B C 1
ATOM 5556 O O . ARG B 1 325 ? -5.445 -25.734 4.105 1 98.25 325 ARG B O 1
ATOM 5563 N N . PRO B 1 326 ? -5.828 -27.672 5.246 1 98.69 326 PRO B N 1
ATOM 5564 C CA . PRO B 1 326 ? -5.621 -26.984 6.527 1 98.69 326 PRO B CA 1
ATOM 5565 C C . PRO B 1 326 ? -4.234 -26.359 6.648 1 98.69 326 PRO B C 1
ATOM 5567 O O . PRO B 1 326 ? -4.098 -25.266 7.172 1 98.69 326 PRO B O 1
ATOM 5570 N N . ASP B 1 327 ? -3.23 -27.078 6.184 1 98.81 327 ASP B N 1
ATOM 5571 C CA . ASP B 1 327 ? -1.882 -26.547 6.336 1 98.81 327 ASP B CA 1
ATOM 5572 C C . ASP B 1 327 ? -1.641 -25.391 5.367 1 98.81 327 ASP B C 1
ATOM 5574 O O . ASP B 1 327 ? -0.793 -24.531 5.617 1 98.81 327 ASP B O 1
ATOM 5578 N N . HIS B 1 328 ? -2.348 -25.375 4.211 1 98.81 328 HIS B N 1
ATOM 5579 C CA . HIS B 1 328 ? -2.326 -24.188 3.369 1 98.81 328 HIS B CA 1
ATOM 5580 C C . HIS B 1 328 ? -2.986 -23 4.07 1 98.81 328 HIS B C 1
ATOM 5582 O O . HIS B 1 328 ? -2.443 -21.891 4.074 1 98.81 328 HIS B O 1
ATOM 5588 N N . ALA B 1 329 ? -4.152 -23.234 4.645 1 98.75 329 ALA B N 1
ATOM 5589 C CA . ALA B 1 329 ? -4.859 -22.188 5.391 1 98.75 329 ALA B CA 1
ATOM 5590 C C . ALA B 1 329 ? -4.004 -21.656 6.539 1 98.75 329 ALA B C 1
ATOM 5592 O O . ALA B 1 329 ? -4 -20.453 6.809 1 98.75 329 ALA B O 1
ATOM 5593 N N . ASP B 1 330 ? -3.299 -22.594 7.195 1 98.88 330 ASP B N 1
ATOM 5594 C CA . ASP B 1 330 ? -2.395 -22.172 8.266 1 98.88 330 ASP B CA 1
ATOM 5595 C C . ASP B 1 330 ? -1.301 -21.25 7.734 1 98.88 330 ASP B C 1
ATOM 5597 O O . ASP B 1 330 ? -0.968 -20.25 8.367 1 98.88 330 ASP B O 1
ATOM 5601 N N . ALA B 1 331 ? -0.744 -21.625 6.609 1 98.81 331 ALA B N 1
ATOM 5602 C CA . ALA B 1 331 ? 0.317 -20.812 6.016 1 98.81 331 ALA B CA 1
ATOM 5603 C C . ALA B 1 331 ? -0.193 -19.422 5.648 1 98.81 331 ALA B C 1
ATOM 5605 O O . ALA B 1 331 ? 0.462 -18.422 5.938 1 98.81 331 ALA B O 1
ATOM 5606 N N . LEU B 1 332 ? -1.343 -19.359 5.016 1 98.88 332 LEU B N 1
ATOM 5607 C CA . LEU B 1 332 ? -1.931 -18.078 4.621 1 98.88 332 LEU B CA 1
ATOM 5608 C C . LEU B 1 332 ? -2.283 -17.234 5.844 1 98.88 332 LEU B C 1
ATOM 5610 O O . LEU B 1 332 ? -2.096 -16.016 5.844 1 98.88 332 LEU B O 1
ATOM 5614 N N . ALA B 1 333 ? -2.816 -17.891 6.859 1 98.88 333 ALA B N 1
ATOM 5615 C CA . ALA B 1 333 ? -3.131 -17.188 8.102 1 98.88 333 ALA B CA 1
ATOM 5616 C C . ALA B 1 333 ? -1.871 -16.609 8.734 1 98.88 333 ALA B C 1
ATOM 5618 O O . ALA B 1 333 ? -1.892 -15.484 9.242 1 98.88 333 ALA B O 1
ATOM 5619 N N . THR B 1 334 ? -0.821 -17.406 8.688 1 98.75 334 THR B N 1
ATOM 5620 C CA . THR B 1 334 ? 0.447 -16.938 9.227 1 98.75 334 THR B CA 1
ATOM 5621 C C . THR B 1 334 ? 0.917 -15.68 8.484 1 98.75 334 THR B C 1
ATOM 5623 O O . THR B 1 334 ? 1.44 -14.75 9.102 1 98.75 334 THR B O 1
ATOM 5626 N N . LEU B 1 335 ? 0.734 -15.672 7.188 1 98.5 335 LEU B N 1
ATOM 5627 C CA . LEU B 1 335 ? 1.079 -14.508 6.379 1 98.5 335 LEU B CA 1
ATOM 5628 C C . LEU B 1 335 ? 0.262 -13.289 6.805 1 98.5 335 LEU B C 1
ATOM 5630 O O . LEU B 1 335 ? 0.807 -12.195 6.961 1 98.5 335 LEU B O 1
ATOM 5634 N N . VAL B 1 336 ? -1.024 -13.469 6.973 1 98.88 336 VAL B N 1
ATOM 5635 C CA . VAL B 1 336 ? -1.907 -12.383 7.375 1 98.88 336 VAL B CA 1
ATOM 5636 C C . VAL B 1 336 ? -1.487 -11.852 8.742 1 98.88 336 VAL B C 1
ATOM 5638 O O . VAL B 1 336 ? -1.37 -10.641 8.938 1 98.88 336 VAL B O 1
ATOM 5641 N N . LEU B 1 337 ? -1.241 -12.766 9.656 1 98.62 337 LEU B N 1
ATOM 5642 C CA . LEU B 1 337 ? -0.877 -12.383 11.016 1 98.62 337 LEU B CA 1
ATOM 5643 C C . LEU B 1 337 ? 0.469 -11.664 11.039 1 98.62 337 LEU B C 1
ATOM 5645 O O . LEU B 1 337 ? 0.656 -10.711 11.789 1 98.62 337 LEU B O 1
ATOM 5649 N N . GLN B 1 338 ? 1.381 -12.117 10.227 1 98.12 338 GLN B N 1
ATOM 5650 C CA . GLN B 1 338 ? 2.689 -11.484 10.094 1 98.12 338 GLN B CA 1
ATOM 5651 C C . GLN B 1 338 ? 2.557 -10.047 9.609 1 98.12 338 GLN B C 1
ATOM 5653 O O . GLN B 1 338 ? 3.168 -9.141 10.18 1 98.12 338 GLN B O 1
ATOM 5658 N N . HIS B 1 339 ? 1.711 -9.805 8.672 1 98.5 339 HIS B N 1
ATOM 5659 C CA . HIS B 1 339 ? 1.692 -8.531 7.961 1 98.5 339 HIS B CA 1
ATOM 5660 C C . HIS B 1 339 ? 0.719 -7.555 8.609 1 98.5 339 HIS B C 1
ATOM 5662 O O . HIS B 1 339 ? 0.654 -6.387 8.219 1 98.5 339 HIS B O 1
ATOM 5668 N N . THR B 1 340 ? 0.013 -7.977 9.648 1 98.56 340 THR B N 1
ATOM 5669 C CA . THR B 1 340 ? -0.912 -7.078 10.328 1 98.56 340 THR B CA 1
ATOM 5670 C C . THR B 1 340 ? -0.352 -6.648 11.68 1 98.56 340 THR B C 1
ATOM 5672 O O . THR B 1 340 ? -1.017 -5.938 12.438 1 98.56 340 THR B O 1
ATOM 5675 N N . GLN B 1 341 ? 0.835 -7.082 12.023 1 98 341 GLN B N 1
ATOM 5676 C CA . GLN B 1 341 ? 1.454 -6.68 13.281 1 98 341 GLN B CA 1
ATOM 5677 C C . GLN B 1 341 ? 1.528 -5.16 13.398 1 98 341 GLN B C 1
ATOM 5679 O O . GLN B 1 341 ? 1.804 -4.469 12.414 1 98 341 GLN B O 1
ATOM 5684 N N . GLY B 1 342 ? 1.277 -4.676 14.656 1 97.44 342 GLY B N 1
ATOM 5685 C CA . GLY B 1 342 ? 1.438 -3.26 14.93 1 97.44 342 GLY B CA 1
ATOM 5686 C C . GLY B 1 342 ? 0.176 -2.455 14.688 1 97.44 342 GLY B C 1
ATOM 5687 O O . GLY B 1 342 ? 0.081 -1.297 15.102 1 97.44 342 GLY B O 1
ATOM 5688 N N . TRP B 1 343 ? -0.811 -2.969 13.945 1 97.75 343 TRP B N 1
ATOM 5689 C CA . TRP B 1 343 ? -2.088 -2.281 13.789 1 97.75 343 TRP B CA 1
ATOM 5690 C C . TRP B 1 343 ? -2.904 -2.35 15.078 1 97.75 343 TRP B C 1
ATOM 5692 O O . TRP B 1 343 ? -2.799 -3.314 15.836 1 97.75 343 TRP B O 1
ATOM 5702 N N . TYR B 1 344 ? -3.654 -1.394 15.305 1 95.25 344 TYR B N 1
ATOM 5703 C CA . TYR B 1 344 ? -4.371 -1.184 16.562 1 95.25 344 TYR B CA 1
ATOM 5704 C C . TYR B 1 344 ? -5.262 -2.377 16.891 1 95.25 344 TYR B C 1
ATOM 5706 O O . TYR B 1 344 ? -5.211 -2.91 18 1 95.25 344 TYR B O 1
ATOM 5714 N N . GLU B 1 345 ? -6.051 -2.906 15.945 1 96.25 345 GLU B N 1
ATOM 5715 C CA . GLU B 1 345 ? -6.988 -4 16.172 1 96.25 345 GLU B CA 1
ATOM 5716 C C . GLU B 1 345 ? -6.254 -5.305 16.469 1 96.25 345 GLU B C 1
ATOM 5718 O O . GLU B 1 345 ? -6.781 -6.176 17.172 1 96.25 345 GLU B O 1
ATOM 5723 N N . ARG B 1 346 ? -4.988 -5.387 15.961 1 95.75 346 ARG B N 1
ATOM 5724 C CA . ARG B 1 346 ? -4.195 -6.605 16.109 1 95.75 346 ARG B CA 1
ATOM 5725 C C . ARG B 1 346 ? -3.516 -6.66 17.469 1 95.75 346 ARG B C 1
ATOM 5727 O O . ARG B 1 346 ? -3.625 -7.66 18.188 1 95.75 346 ARG B O 1
ATOM 5734 N N . ASP B 1 347 ? -2.869 -5.594 17.859 1 93.12 347 ASP B N 1
ATOM 5735 C CA . ASP B 1 347 ? -1.908 -5.738 18.953 1 93.12 347 ASP B CA 1
ATOM 5736 C C . ASP B 1 347 ? -2.232 -4.781 20.094 1 93.12 347 ASP B C 1
ATOM 5738 O O . ASP B 1 347 ? -1.82 -5.012 21.234 1 93.12 347 ASP B O 1
ATOM 5742 N N . GLN B 1 348 ? -2.971 -3.744 19.922 1 90.12 348 GLN B N 1
ATOM 5743 C CA . GLN B 1 348 ? -3.041 -2.697 20.938 1 90.12 348 GLN B CA 1
ATOM 5744 C C . GLN B 1 348 ? -4.488 -2.361 21.281 1 90.12 348 GLN B C 1
ATOM 5746 O O . GLN B 1 348 ? -4.754 -1.372 21.969 1 90.12 348 GLN B O 1
ATOM 5751 N N . PHE B 1 349 ? -5.426 -3.154 20.828 1 93.69 349 PHE B N 1
ATOM 5752 C CA . PHE B 1 349 ? -6.84 -2.863 21.016 1 93.69 349 PHE B CA 1
ATOM 5753 C C . PHE B 1 349 ? -7.246 -3.109 22.469 1 93.69 349 PHE B C 1
ATOM 5755 O O . PHE B 1 349 ? -6.969 -4.176 23.031 1 93.69 349 PHE B O 1
ATOM 5762 N N . ASP B 1 350 ? -7.77 -2.111 23.047 1 95.38 350 ASP B N 1
ATOM 5763 C CA . ASP B 1 350 ? -8.398 -2.168 24.359 1 95.38 350 ASP B CA 1
ATOM 5764 C C . ASP B 1 350 ? -9.867 -1.765 24.281 1 95.38 350 ASP B C 1
ATOM 5766 O O . ASP B 1 350 ? -10.188 -0.591 24.078 1 95.38 350 ASP B O 1
ATOM 5770 N N . ALA B 1 351 ? -10.727 -2.693 24.516 1 94.56 351 ALA B N 1
ATOM 5771 C CA . ALA B 1 351 ? -12.156 -2.51 24.266 1 94.56 351 ALA B CA 1
ATOM 5772 C C . ALA B 1 351 ? -12.703 -1.348 25.094 1 94.56 351 ALA B C 1
ATOM 5774 O O . ALA B 1 351 ? -13.516 -0.563 24.609 1 94.56 351 ALA B O 1
ATOM 5775 N N . ASP B 1 352 ? -12.297 -1.247 26.312 1 96.19 352 ASP B N 1
ATOM 5776 C CA . ASP B 1 352 ? -12.797 -0.196 27.188 1 96.19 352 ASP B CA 1
ATOM 5777 C C . ASP B 1 352 ? -12.312 1.179 26.734 1 96.19 352 ASP B C 1
ATOM 5779 O O . ASP B 1 352 ? -13.109 2.113 26.609 1 96.19 352 ASP B O 1
ATOM 5783 N N . THR B 1 353 ? -11.039 1.26 26.5 1 95.25 353 THR B N 1
ATOM 5784 C CA . THR B 1 353 ? -10.469 2.525 26.047 1 95.25 353 THR B CA 1
ATOM 5785 C C . THR B 1 353 ? -11.062 2.939 24.703 1 95.25 353 THR B C 1
ATOM 5787 O O . THR B 1 353 ? -11.352 4.117 24.484 1 95.25 353 THR B O 1
ATOM 5790 N N . ASP B 1 354 ? -11.203 1.968 23.859 1 95.38 354 ASP B N 1
ATOM 5791 C CA . ASP B 1 354 ? -11.766 2.234 22.547 1 95.38 354 ASP B CA 1
ATOM 5792 C C . ASP B 1 354 ? -13.203 2.744 22.656 1 95.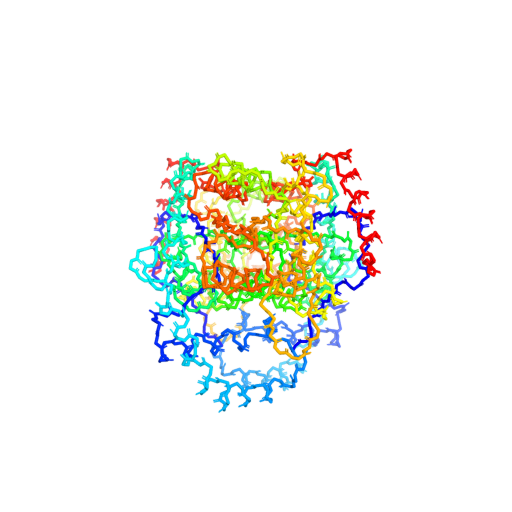38 354 ASP B C 1
ATOM 5794 O O . ASP B 1 354 ? -13.578 3.711 21.984 1 95.38 354 ASP B O 1
ATOM 5798 N N . SER B 1 355 ? -13.984 2.016 23.453 1 95.69 355 SER B N 1
ATOM 5799 C CA . SER B 1 355 ? -15.383 2.404 23.641 1 95.69 355 SER B CA 1
ATOM 5800 C C . SER B 1 355 ? -15.492 3.82 24.188 1 95.69 355 SER B C 1
ATOM 5802 O O . SER B 1 355 ? -16.297 4.621 23.719 1 95.69 355 SER B O 1
ATOM 5804 N N . LYS B 1 356 ? -14.688 4.18 25.141 1 96.12 356 LYS B N 1
ATOM 5805 C CA . LYS B 1 356 ? -14.703 5.508 25.75 1 96.12 356 LYS B CA 1
ATOM 5806 C C . LYS B 1 356 ? -14.32 6.578 24.734 1 96.12 356 LYS B C 1
ATOM 5808 O O . LYS B 1 356 ? -14.945 7.637 24.672 1 96.12 356 LYS B O 1
ATOM 5813 N N . GLU B 1 357 ? -13.273 6.281 24.016 1 94.75 357 GLU B N 1
ATOM 5814 C CA . GLU B 1 357 ? -12.828 7.23 23 1 94.75 357 GLU B CA 1
ATOM 5815 C C . GLU B 1 357 ? -13.906 7.441 21.938 1 94.75 357 GLU B C 1
ATOM 5817 O O . GLU B 1 357 ? -14.133 8.57 21.5 1 94.75 357 GLU B O 1
ATOM 5822 N N . ARG B 1 358 ? -14.602 6.453 21.5 1 94.12 358 ARG B N 1
ATOM 5823 C CA . ARG B 1 358 ? -15.664 6.547 20.5 1 94.12 358 ARG B CA 1
ATOM 5824 C C . ARG B 1 358 ? -16.828 7.383 21.016 1 94.12 358 ARG B C 1
ATOM 5826 O O . ARG B 1 358 ? -17.406 8.18 20.266 1 94.12 358 ARG B O 1
ATOM 5833 N N . GLN B 1 359 ? -17.109 7.18 22.219 1 94.75 359 GLN B N 1
ATOM 5834 C CA . GLN B 1 359 ? -18.188 7.965 22.812 1 94.75 359 GLN B CA 1
ATOM 5835 C C . GLN B 1 359 ? -17.812 9.445 22.891 1 94.75 359 GLN B C 1
ATOM 5837 O O . GLN B 1 359 ? -18.641 10.312 22.609 1 94.75 359 GLN B O 1
ATOM 5842 N N . THR B 1 360 ? -16.625 9.648 23.281 1 94.75 360 THR B N 1
ATOM 5843 C CA . THR B 1 360 ? -16.125 11.016 23.391 1 94.75 360 THR B CA 1
ATOM 5844 C C . THR B 1 360 ? -16.156 11.703 22.031 1 94.75 360 THR B C 1
ATOM 5846 O O . THR B 1 360 ? -16.609 12.836 21.906 1 94.75 360 THR B O 1
ATOM 5849 N N . VAL B 1 361 ? -15.68 11.008 21.031 1 93.06 361 VAL B N 1
ATOM 5850 C CA . VAL B 1 361 ? -15.617 11.555 19.672 1 93.06 361 VAL B CA 1
ATOM 5851 C C . VAL B 1 361 ? -17.031 11.828 19.172 1 93.06 361 VAL B C 1
ATOM 5853 O O . VAL B 1 361 ? -17.281 12.859 18.547 1 93.06 361 VAL B O 1
ATOM 5856 N N . ALA B 1 362 ? -17.906 10.883 19.438 1 92.75 362 ALA B N 1
ATOM 5857 C CA . ALA B 1 362 ? -19.297 11.047 19.016 1 92.75 362 ALA B CA 1
ATOM 5858 C C . ALA B 1 362 ? -19.938 12.258 19.703 1 92.75 362 ALA B C 1
ATOM 5860 O O . ALA B 1 362 ? -20.641 13.039 19.062 1 92.75 362 ALA B O 1
ATOM 5861 N N . ALA B 1 363 ? -19.719 12.375 20.953 1 93.31 363 ALA B N 1
ATOM 5862 C CA . ALA B 1 363 ? -20.281 13.477 21.734 1 93.31 363 ALA B CA 1
ATOM 5863 C C . ALA B 1 363 ? -19.719 14.812 21.25 1 93.31 363 ALA B C 1
ATOM 5865 O O . ALA B 1 363 ? -20.469 15.797 21.141 1 93.31 363 ALA B O 1
ATOM 5866 N N . ASN B 1 364 ? -18.438 14.844 21.016 1 92.25 364 ASN B N 1
ATOM 5867 C CA . ASN B 1 364 ? -17.797 16.078 20.531 1 92.25 364 ASN B CA 1
ATOM 5868 C C . ASN B 1 364 ? -18.312 16.469 19.156 1 92.25 364 ASN B C 1
ATOM 5870 O O . ASN B 1 364 ? -18.531 17.641 18.875 1 92.25 364 ASN B O 1
ATOM 5874 N N . ALA B 1 365 ? -18.406 15.453 18.328 1 90.12 365 ALA B N 1
ATOM 5875 C CA . ALA B 1 365 ? -18.953 15.711 17 1 90.12 365 ALA B CA 1
ATOM 5876 C C . ALA B 1 365 ? -20.359 16.281 17.078 1 90.12 365 ALA B C 1
ATOM 5878 O O . ALA B 1 365 ? -20.703 17.234 16.375 1 90.12 365 ALA B O 1
ATOM 5879 N N . LYS B 1 366 ? -21.156 15.703 17.906 1 88.88 366 LYS B N 1
ATOM 5880 C CA . LYS B 1 366 ? -22.516 16.188 18.109 1 88.88 366 LYS B CA 1
ATOM 5881 C C . LYS B 1 366 ? -22.516 17.625 18.625 1 88.88 366 LYS B C 1
ATOM 5883 O O . LYS B 1 366 ? -23.297 18.453 18.156 1 88.88 366 LYS B O 1
ATOM 5888 N N . ALA B 1 367 ? -21.641 17.875 19.516 1 89.44 367 ALA B N 1
ATOM 5889 C CA . ALA B 1 367 ? -21.547 19.203 20.125 1 89.44 367 ALA B CA 1
ATOM 5890 C C . ALA B 1 367 ? -21.125 20.25 19.109 1 89.44 367 ALA B C 1
ATOM 5892 O O . ALA B 1 367 ? -21.531 21.406 19.188 1 89.44 367 ALA B O 1
ATOM 5893 N N . MET B 1 368 ? -20.328 19.828 18.125 1 86.62 368 MET B N 1
ATOM 5894 C CA . MET B 1 368 ? -19.812 20.75 17.109 1 86.62 368 MET B CA 1
ATOM 5895 C C . MET B 1 368 ? -20.781 20.844 15.93 1 86.62 368 MET B C 1
ATOM 5897 O O . MET B 1 368 ? -20.562 21.625 15 1 86.62 368 MET B O 1
ATOM 5901 N N . GLY B 1 369 ? -21.859 20.031 15.977 1 77.94 369 GLY B N 1
ATOM 5902 C CA . GLY B 1 369 ? -22.844 20.062 14.914 1 77.94 369 GLY B CA 1
ATOM 5903 C C . GLY B 1 369 ? -22.406 19.328 13.664 1 77.94 369 GLY B C 1
ATOM 5904 O O . GLY B 1 369 ? -22.828 19.672 12.562 1 77.94 369 GLY B O 1
ATOM 5905 N N . CYS B 1 370 ? -21.531 18.438 13.922 1 73.75 370 CYS B N 1
ATOM 5906 C CA . CYS B 1 370 ? -21.094 17.656 12.766 1 73.75 370 CYS B CA 1
ATOM 5907 C C . CYS B 1 370 ? -22.25 16.812 12.219 1 73.75 370 CYS B C 1
ATOM 5909 O O . CYS B 1 370 ? -23.047 16.281 12.984 1 73.75 370 CYS B O 1
ATOM 5911 N N . PRO B 1 371 ? -22.453 16.984 10.844 1 60.84 371 PRO B N 1
ATOM 5912 C CA . PRO B 1 371 ? -23.641 16.359 10.234 1 60.84 371 PRO B CA 1
ATOM 5913 C C . PRO B 1 371 ? -23.688 14.844 10.469 1 60.84 371 PRO B C 1
ATOM 5915 O O . PRO B 1 371 ? -24.688 14.203 10.164 1 60.84 371 PRO B O 1
ATOM 5918 N N . PHE B 1 372 ? -22.547 14.289 10.969 1 58.56 372 PHE B N 1
ATOM 5919 C CA . PHE B 1 372 ? -22.672 12.836 11.047 1 58.56 372 PHE B CA 1
ATOM 5920 C C . PHE B 1 372 ? -22.078 12.312 12.344 1 58.56 372 PHE B C 1
ATOM 5922 O O . PHE B 1 372 ? -21.219 12.953 12.945 1 58.56 372 PHE B O 1
#

Organism: NCBI:txid2580412

pLDDT: mean 95.6, std 5.28, range [58.56, 98.94]

Secondary structure (DSSP, 8-state):
-PPB--TT--TTPPPEEEEEEEEEEE-SSSSHHHHHHHHHHHHH-TTTSPSSS-HHHHHHHIIIIIHHHHHHHHHHHHHHHTTBTBSS-HHHHHHHHHHHHHHHHHGGG-SSEEEEEEEEEEESSBHHHHHHHHHHTTEEEEEEEES-SS--IIIIIHHHHHHHHHHTTBSSPPEEEE----TT-HHHHHHHHHHHHHHHHHH---SEEEEEEE--BHHHHHTT--HHHHHHHHHHHHHHHHT--GGGEEEEEE---SSS-BSSSBHHHHHHHTGGGT--EEEEE-TT-SS--HHHHTIIIIIIHHHHHHTT--EEEEEPP-TT-HHHHHHHHHHHHHHTTTSIIIII--HHHHHHHHHHHHHHHHHHT---/-PPB--TT--TTPPPEEEEEEEEEEE-SSSSHHHHHHHHHHHHH-TTTSPSSS-HHHHHHHIIIIIHHHHHHHHHHHHHHHTTBTBSS-HHHHHHHHHHHHHHHHHGGG-SSEEEEEEEEEEESSBHHHHHHHHHHTTEEEEEEEES-SS--IIIIIHHHHHHHHHHTTBSSPPEEEE----TT-HHHHHHHHHHHHHHHHHH---SEEEEEEE--BHHHHHTT--HHHHHHHHHHHHHHHHT--GGGEEEEEE---SSS-BSSSBHHHHHHHTGGGT--EEEEE-TT-SS--HHHHTIIIIIIHHHHHHTT--EEEEEPP-TT-HHHHHHHHHHHHHHTTTSIIIII--HHHHHHHHHHHHHHHHHHT---

Radius of gyration: 28.63 Å; Cα contacts (8 Å, |Δi|>4): 1428; chains: 2; bounding box: 49×91×65 Å

Foldseek 3Di:
DAFAEDQPDFFLDFAAEEEEEEEADDFQALDLVRVLQQVVLLQLQCLAPPDPPDSVVSNCCSVPPVSVPVSHVSSVLQVVCACVCHHGFQQVNLVVLLQVLLCVVQVVLWQAHYYYFYAHLTYPPHLLVRVVVNVVVRYQEYEYHYLFQFAGSSGQVSSVCRNVVNQVRHPRHHHYHYDRHNLPQPLLLVLVLVLVVVVCVVVNQFQAEEAEEAKDFPVRVVVPTCRVVSQVVSVVSSCVVNVHDPSRYYYAHEDDDDDGHIDDDYLLVCLLCQVVVVRQTYEYEHSRDQTDGSCQVPVVVPVSVCSNVVSPHDHYYYRGHSRNPSSSSVSVSVVVLVRCPPDCRRPPDDPVVSSVVSVVRSVVCVVVVPPD/DAFAEDQPDFFLDFAAEEEEEEEADDFQALDLVRVLQQVVLLQLQCLAPPDPPDSVVSNCCSVPPVSVPVSHVSSVLQVVCACVCHHGFQQVNLVVLLQVLLCVVQVVLWQAHYYYFYAHLTYPPHLLVRVVVNVVVRYQEYEYHYPFQFAGSSGQVSSVCRNVVNQVRHPRHHHYHYDRHNLPQPLLLVLVLVLVVVVCVVVNQFQAEEAEEAKDFPVRVVVPTCRVVSQVVSVVSSCVVNVHDPSRYYYAHEDDDDDGHIDDDYLLVCLLCCVVVVRQAYEYEHSRDQTDGSCQVPVPVPVSVCSNVVSPHDHYYYRGHSRNPSSSSVSVSVVVLVRCPPDCRRPPDDPVVSSVVSVVRSVVCVVVVPVD

Solvent-accessible surface area (backbone atoms only — not comparable to full-atom values): 37284 Å² total; per-residue (Å²): 121,81,58,47,45,56,60,77,46,56,56,48,60,73,65,23,38,20,39,37,40,28,45,64,57,49,51,90,40,58,33,43,78,36,25,31,61,32,48,48,56,48,62,64,32,57,51,63,49,47,68,73,64,59,67,72,58,46,53,48,46,41,66,66,46,46,54,70,53,48,23,54,61,51,15,54,56,40,47,72,45,45,40,72,55,46,91,46,52,28,41,60,44,34,48,52,47,28,52,53,49,20,47,66,64,40,54,79,66,33,66,36,49,72,47,78,35,56,16,14,69,30,47,70,54,25,43,62,57,20,52,48,52,34,48,75,63,36,28,53,29,36,40,37,40,52,56,36,34,44,37,30,34,52,49,44,47,39,44,48,44,53,52,47,57,47,51,66,35,36,34,62,69,49,28,38,35,40,53,43,57,50,44,75,36,65,47,50,41,49,33,54,35,49,54,50,50,55,50,27,71,74,71,48,81,56,68,29,40,35,40,39,27,80,42,51,51,35,63,49,49,63,45,26,32,56,31,70,59,37,51,51,50,32,50,49,52,28,31,58,75,66,69,49,56,80,81,40,43,44,74,27,19,29,78,84,69,83,89,64,65,51,45,75,47,43,37,63,63,47,34,40,48,34,25,79,74,70,46,31,32,36,32,38,34,36,80,54,37,50,42,45,34,64,72,46,51,48,47,42,57,42,51,37,41,48,42,18,43,75,42,58,27,77,43,76,45,68,48,74,39,57,35,61,35,68,54,37,26,49,26,53,21,50,51,52,57,36,71,42,43,63,38,52,36,41,69,67,49,45,70,66,62,50,52,52,51,23,49,49,51,28,51,49,30,56,73,71,61,46,92,59,122,82,57,50,47,57,60,75,48,55,55,47,60,72,63,23,36,22,38,37,41,27,46,65,58,48,51,89,43,57,33,42,78,37,26,33,61,31,51,49,56,48,62,65,31,57,53,63,50,47,68,72,62,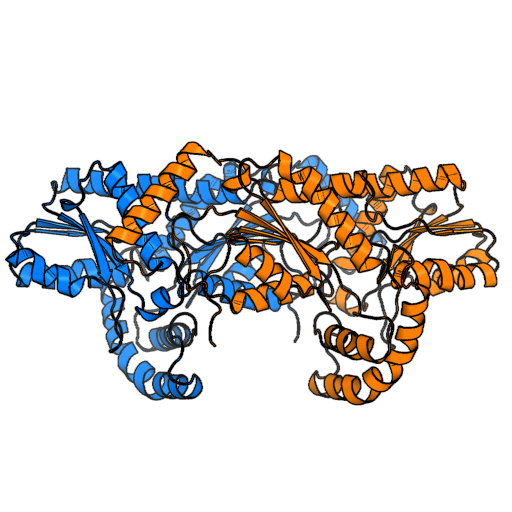58,66,72,57,46,51,49,45,41,66,65,46,45,54,70,54,49,23,53,60,51,14,53,56,38,46,72,46,44,40,72,56,47,92,46,54,29,40,60,44,34,48,52,48,28,52,53,48,20,47,67,63,40,53,80,65,34,67,38,50,72,46,77,36,56,17,15,70,29,47,70,54,25,44,61,55,20,52,47,52,33,48,74,63,34,28,49,30,36,40,36,42,54,53,36,35,44,38,33,35,54,50,45,48,39,44,49,46,54,52,48,56,49,50,67,35,38,35,63,69,50,26,38,35,40,55,43,56,49,43,77,36,65,46,49,39,48,32,54,34,50,54,50,50,56,49,28,71,75,71,48,81,55,67,29,40,34,40,38,28,80,40,51,52,36,64,48,50,64,45,26,32,57,31,70,60,38,51,51,50,32,49,50,52,29,30,58,74,66,68,50,55,80,80,40,43,45,73,26,19,30,78,84,69,82,89,62,66,50,45,75,47,43,36,62,62,46,34,42,46,35,26,77,74,69,46,31,33,37,34,37,34,36,81,53,37,49,40,48,33,63,72,46,50,46,46,43,57,41,51,37,40,48,40,18,41,74,44,58,28,76,42,76,46,68,48,76,39,57,36,62,36,68,53,39,25,48,26,52,23,50,51,52,56,37,71,43,42,63,38,52,37,42,68,65,49,44,70,66,63,51,52,52,50,21,50,50,49,28,52,50,31,56,73,71,61,46,93,60